Protein AF-A0A959AXE5-F1 (afdb_monomer_lite)

Radius of gyration: 52.42 Å; chains: 1; bounding box: 173×74×118 Å

Secondary structure (DSSP, 8-state):
----PPPPP--------------------PPEEEEEEE-STT----EEEEE-TT--EEEEEEETTEEEEEEE-SSSEEEEEEEEHHHHHHHTTS-S-EEEEEEEEEEE-TT--EEEEEEEEESSSSSS-EEEEEEEEESSTTSS-EEEEEEEEE-TTS-EEEEEEEEEE-TTS-EEEEEEEEE-SSSPEEEEEEEEB-SSSBPPPEEEEEEESS---EEEEEEEE-TTS-EEEEEEE-SSSSSS--EEEEEEBSSSSBPPPEEEEPPPS-TTTT--EEEEEEEEEEGGGEEEEEEEETTS-EEEEE-TTSS-EEEES-TT--S-EEEEEEEE-TT--EEEEEEETTEEEEEEE-TT-SS-EEEEEE--TT-SEE-TT--EEEE-TT-EEEEEEEEESS-TTTS--EEEEEEEE-S----SS-SSS-TTT-SSTT-SSS-HHHHHHHT--TT-TT-----SSSS-SSSSS-SSTTS--SS-SSS-TTT-SSTT-SSS-HHHHHHHT--TT-TT-----SSSS-SS-SS-SSTTS--SS-SSS-TTT-SSTT-SSS-GGG-SSTT-TT----SS-SSS-TTTTSS--TTSSS--SSSSSS-TTT-S-TT-SS---S--S-TT-TT----SS-SSS-TT--

Structure (mmCIF, N/CA/C/O backbone):
data_AF-A0A959AXE5-F1
#
_entry.id   AF-A0A959AXE5-F1
#
loop_
_atom_site.group_PDB
_atom_site.id
_atom_site.type_symbol
_atom_site.label_ato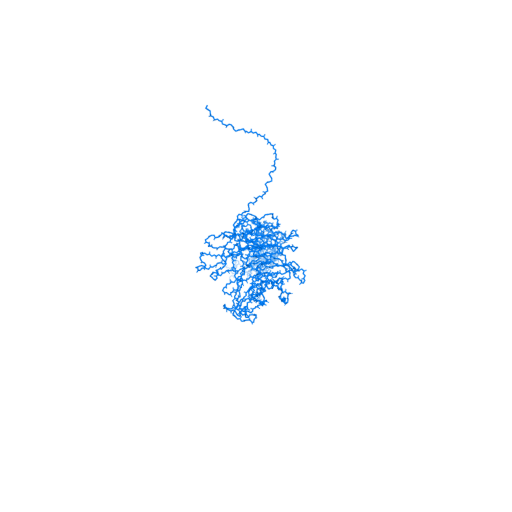m_id
_atom_site.label_alt_id
_atom_site.label_comp_id
_atom_site.label_asym_id
_atom_site.label_entity_id
_atom_site.label_seq_id
_atom_site.pdbx_PDB_ins_code
_atom_site.Cartn_x
_atom_site.Cartn_y
_atom_site.Cartn_z
_atom_site.occupancy
_atom_site.B_iso_or_equiv
_atom_site.auth_seq_id
_atom_site.auth_comp_id
_atom_site.auth_asym_id
_atom_site.auth_atom_id
_atom_site.pdbx_PDB_model_num
ATOM 1 N N . MET A 1 1 ? 62.292 0.789 54.737 1.00 34.53 1 MET A N 1
ATOM 2 C CA . MET A 1 1 ? 61.472 -0.260 54.091 1.00 34.53 1 MET A CA 1
ATOM 3 C C . MET A 1 1 ? 60.055 0.295 54.009 1.00 34.53 1 MET A C 1
ATOM 5 O O . MET A 1 1 ? 59.360 0.277 55.006 1.00 34.53 1 MET A O 1
ATOM 9 N N . ASN A 1 2 ? 59.816 1.222 53.085 1.00 34.12 2 ASN A N 1
ATOM 10 C CA . ASN A 1 2 ? 59.327 1.034 51.709 1.00 34.12 2 ASN A CA 1
ATOM 11 C C . ASN A 1 2 ? 57.828 0.687 51.626 1.00 34.12 2 ASN A C 1
ATOM 13 O O . ASN A 1 2 ? 57.431 -0.433 51.917 1.00 34.12 2 ASN A O 1
ATOM 17 N N . ASN A 1 3 ? 57.100 1.684 51.104 1.00 33.62 3 ASN A N 1
ATOM 18 C CA . ASN A 1 3 ? 55.823 1.671 50.383 1.00 33.62 3 ASN A CA 1
ATOM 19 C C . ASN A 1 3 ? 54.504 1.614 51.173 1.00 33.62 3 ASN A C 1
ATOM 21 O O . ASN A 1 3 ? 53.882 0.568 51.300 1.00 33.62 3 ASN A O 1
ATOM 25 N N . LEU A 1 4 ? 54.000 2.807 51.516 1.00 29.08 4 LEU A N 1
ATOM 26 C CA . LEU A 1 4 ? 52.574 3.147 51.432 1.00 29.08 4 LEU A CA 1
ATOM 27 C C . LEU A 1 4 ? 52.468 4.445 50.611 1.00 29.08 4 LEU A C 1
ATOM 29 O O . LEU A 1 4 ? 52.995 5.473 51.034 1.00 29.08 4 LEU A O 1
ATOM 33 N N . PHE A 1 5 ? 51.842 4.404 49.431 1.00 30.86 5 PHE A N 1
ATOM 34 C CA . PHE A 1 5 ? 51.567 5.602 48.631 1.00 30.86 5 PHE A CA 1
ATOM 35 C C . PHE A 1 5 ? 50.128 6.060 48.879 1.00 30.86 5 PHE A C 1
ATOM 37 O O . PHE A 1 5 ? 49.167 5.345 48.611 1.00 30.86 5 PHE A O 1
ATOM 44 N N . THR A 1 6 ? 50.019 7.263 49.428 1.00 27.78 6 THR A N 1
ATOM 45 C CA . THR A 1 6 ? 48.798 8.032 49.666 1.00 27.78 6 THR A CA 1
ATOM 46 C C . THR A 1 6 ? 48.273 8.615 48.350 1.00 27.78 6 THR A C 1
ATOM 48 O O . THR A 1 6 ? 49.025 9.281 47.641 1.00 27.78 6 THR A O 1
ATOM 51 N N . ILE A 1 7 ? 46.981 8.448 48.054 1.00 27.94 7 ILE A N 1
ATOM 52 C CA . ILE A 1 7 ? 46.269 9.244 47.040 1.00 27.94 7 ILE A CA 1
ATOM 53 C C . ILE A 1 7 ? 45.565 10.393 47.771 1.00 27.94 7 ILE A C 1
ATOM 55 O O . ILE A 1 7 ? 44.812 10.167 48.717 1.00 27.94 7 ILE A O 1
ATOM 59 N N . ARG A 1 8 ? 45.861 11.635 47.370 1.00 29.30 8 ARG A N 1
ATOM 60 C CA . ARG A 1 8 ? 45.244 12.858 47.904 1.00 29.30 8 ARG A CA 1
ATOM 61 C C . ARG A 1 8 ? 44.030 13.255 47.064 1.00 29.30 8 ARG A C 1
ATOM 63 O O . ARG A 1 8 ? 44.140 13.351 45.848 1.00 29.30 8 ARG A O 1
ATOM 70 N N . PHE A 1 9 ? 42.930 13.586 47.737 1.00 28.73 9 PHE A N 1
ATOM 71 C CA . PHE A 1 9 ? 41.855 14.419 47.197 1.00 28.73 9 PHE A CA 1
ATOM 72 C C . PHE A 1 9 ? 42.257 15.900 47.239 1.00 28.73 9 PHE A C 1
ATOM 74 O O . PHE A 1 9 ? 42.869 16.355 48.209 1.00 28.73 9 PHE A O 1
ATOM 81 N N . SER A 1 10 ? 41.849 16.669 46.230 1.00 28.30 10 SER A N 1
ATOM 82 C CA . SER A 1 10 ? 41.661 18.114 46.364 1.00 28.30 10 SER A CA 1
ATOM 83 C C . SER A 1 10 ? 40.479 18.554 45.505 1.00 28.30 10 SER A C 1
ATOM 85 O O . SER A 1 10 ? 40.421 18.267 44.312 1.00 28.30 10 SER A O 1
ATOM 87 N N . SER A 1 11 ? 39.518 19.192 46.164 1.00 31.77 11 SER A N 1
ATOM 88 C CA . SER A 1 11 ? 38.268 19.703 45.618 1.00 31.77 11 SER A CA 1
ATOM 89 C C . SER A 1 11 ? 38.488 21.004 44.848 1.00 31.77 11 SER A C 1
ATOM 91 O O . SER A 1 11 ? 39.139 21.913 45.359 1.00 31.77 11 SER A O 1
ATOM 93 N N . CYS A 1 12 ? 37.847 21.147 43.689 1.00 25.20 12 CYS A N 1
ATOM 94 C CA . CYS A 1 12 ? 37.380 22.447 43.216 1.00 25.20 12 CYS A CA 1
ATOM 95 C C . CYS A 1 12 ? 36.121 22.246 42.363 1.00 25.20 12 CYS A C 1
ATOM 97 O O . CYS A 1 12 ? 36.151 21.576 41.335 1.00 25.20 12 CYS A O 1
ATOM 99 N N . ILE A 1 13 ? 35.009 22.788 42.855 1.00 33.53 13 ILE A N 1
ATOM 100 C CA . ILE A 1 13 ? 33.700 22.841 42.207 1.00 33.53 13 ILE A CA 1
ATOM 101 C C . ILE A 1 13 ? 33.735 23.970 41.172 1.00 33.53 13 ILE A C 1
ATOM 103 O O . ILE A 1 13 ? 33.971 25.115 41.550 1.00 33.53 13 ILE A O 1
ATOM 107 N N . LEU A 1 14 ? 33.430 23.676 39.906 1.00 27.02 14 LEU A N 1
ATOM 108 C CA . LEU A 1 14 ? 32.678 24.602 39.058 1.00 27.02 14 LEU A CA 1
ATOM 109 C C . LEU A 1 14 ? 31.947 23.826 37.957 1.00 27.02 14 LEU A C 1
ATOM 111 O O . LEU A 1 14 ? 32.543 23.045 37.222 1.00 27.02 14 LEU A O 1
ATOM 115 N N . ALA A 1 15 ? 30.634 24.027 37.920 1.00 33.09 15 ALA A N 1
ATOM 116 C CA . ALA A 1 15 ? 29.673 23.365 37.060 1.00 33.09 15 ALA A CA 1
ATOM 117 C C . ALA A 1 15 ? 29.997 23.523 35.566 1.00 33.09 15 ALA A C 1
ATOM 119 O O . ALA A 1 15 ? 30.155 24.637 35.070 1.00 33.09 15 ALA A O 1
ATOM 120 N N . ALA A 1 16 ? 29.993 22.405 34.844 1.00 28.70 16 ALA A N 1
ATOM 121 C CA . ALA A 1 16 ? 29.762 22.376 33.409 1.00 28.70 16 ALA A CA 1
ATOM 122 C C . ALA A 1 16 ? 28.582 21.433 33.166 1.00 28.70 16 ALA A C 1
ATOM 124 O O . ALA A 1 16 ? 28.640 20.249 33.490 1.00 28.70 16 ALA A O 1
ATOM 125 N N . PHE A 1 17 ? 27.496 22.025 32.676 1.00 28.09 17 PHE A N 1
ATOM 126 C CA . PHE A 1 17 ? 26.271 21.383 32.225 1.00 28.09 17 PHE A CA 1
ATOM 127 C C . PHE A 1 17 ? 26.571 20.100 31.435 1.00 28.09 17 PHE A C 1
ATOM 129 O O . PHE A 1 17 ? 27.141 20.165 30.346 1.00 28.09 17 PHE A O 1
ATOM 136 N N . LEU A 1 18 ? 26.149 18.944 31.955 1.00 28.75 18 LEU A N 1
ATOM 137 C CA . LEU A 1 18 ? 25.931 17.776 31.111 1.00 28.75 18 LEU A CA 1
ATOM 138 C C . LEU A 1 18 ? 24.661 18.030 30.296 1.00 28.75 18 LEU A C 1
ATOM 140 O O . LEU A 1 18 ? 23.552 17.798 30.766 1.00 28.75 18 LEU A O 1
ATOM 144 N N . PHE A 1 19 ? 24.832 18.487 29.059 1.00 27.27 19 PHE A N 1
ATOM 145 C CA . PHE A 1 19 ? 23.906 18.115 27.996 1.00 27.27 19 PHE A CA 1
ATOM 146 C C . PHE A 1 19 ? 24.152 16.628 27.708 1.00 27.27 19 PHE A C 1
ATOM 148 O O . PHE A 1 19 ? 25.005 16.276 26.896 1.00 27.27 19 PHE A O 1
ATOM 155 N N . PHE A 1 20 ? 23.433 15.742 28.398 1.00 28.62 20 PHE A N 1
ATOM 156 C CA . PHE A 1 20 ? 23.126 14.440 27.817 1.00 28.62 20 PHE A CA 1
ATOM 157 C C . PHE A 1 20 ? 22.114 14.721 26.703 1.00 28.62 20 PHE A C 1
ATOM 159 O O . PHE A 1 20 ? 20.913 14.794 26.941 1.00 28.62 20 PHE A O 1
ATOM 166 N N . ALA A 1 21 ? 22.609 14.971 25.490 1.00 30.98 21 ALA A N 1
ATOM 167 C CA . ALA A 1 21 ? 21.790 14.750 24.311 1.00 30.98 21 ALA A CA 1
ATOM 168 C C . ALA A 1 21 ? 21.454 13.257 24.315 1.00 30.98 21 ALA A C 1
ATOM 170 O O . ALA A 1 21 ? 22.363 12.423 24.342 1.00 30.98 21 ALA A O 1
ATOM 171 N N . GLY A 1 22 ? 20.162 12.944 24.390 1.00 30.03 22 GLY A N 1
ATOM 172 C CA . GLY A 1 22 ? 19.658 11.584 24.349 1.00 30.03 22 GLY A CA 1
ATOM 173 C C . GLY A 1 22 ? 20.176 10.878 23.105 1.00 30.03 22 GLY A C 1
ATOM 174 O O . GLY A 1 22 ? 19.713 11.125 22.000 1.00 30.03 22 GLY A O 1
ATOM 175 N N . MET A 1 23 ? 21.148 9.991 23.290 1.00 30.56 23 MET A N 1
ATOM 176 C CA . MET A 1 23 ? 21.218 8.797 22.470 1.00 30.56 23 MET A CA 1
ATOM 177 C C . MET A 1 23 ? 20.224 7.833 23.101 1.00 30.56 23 MET A C 1
ATOM 179 O O . MET A 1 23 ? 20.587 7.045 23.974 1.00 30.56 23 MET A O 1
ATOM 183 N N . THR A 1 24 ? 18.959 7.927 22.697 1.00 32.19 24 THR A N 1
ATOM 184 C CA . THR A 1 24 ? 18.129 6.729 22.673 1.00 32.19 24 THR A CA 1
ATOM 185 C C . THR A 1 24 ? 18.875 5.762 21.761 1.00 32.19 24 THR A C 1
ATOM 187 O O . THR A 1 24 ? 19.081 6.015 20.573 1.00 32.19 24 THR A O 1
ATOM 190 N N . ALA A 1 25 ? 19.436 4.706 22.345 1.00 31.20 25 ALA A N 1
ATOM 191 C CA . ALA A 1 25 ? 19.837 3.568 21.547 1.00 31.20 25 ALA A CA 1
ATOM 192 C C . ALA A 1 25 ? 18.551 3.105 20.861 1.00 31.20 25 ALA A C 1
ATOM 194 O O . ALA A 1 25 ? 17.627 2.690 21.555 1.00 31.20 25 ALA A O 1
ATOM 195 N N . LEU A 1 26 ? 18.456 3.259 19.534 1.00 37.81 26 LEU A N 1
ATOM 196 C CA . LEU A 1 26 ? 17.423 2.564 18.779 1.00 37.81 26 LEU A CA 1
ATOM 197 C C . LEU A 1 26 ? 17.494 1.101 19.221 1.00 37.81 26 LEU A C 1
ATOM 199 O O . LEU A 1 26 ? 18.568 0.490 19.132 1.00 37.81 26 LEU A O 1
ATOM 203 N N . ASN A 1 27 ? 16.376 0.578 19.731 1.00 40.50 27 ASN A N 1
ATOM 204 C CA . ASN A 1 27 ? 16.194 -0.855 19.907 1.00 40.50 27 ASN A CA 1
ATOM 205 C C . ASN A 1 27 ? 16.685 -1.548 18.633 1.00 40.50 27 ASN A C 1
ATOM 207 O O . ASN A 1 27 ? 16.551 -1.008 17.531 1.00 40.50 27 ASN A O 1
ATOM 211 N N . ALA A 1 28 ? 17.355 -2.690 18.785 1.00 42.19 28 ALA A N 1
ATOM 212 C CA . ALA A 1 28 ? 17.885 -3.427 17.650 1.00 42.19 28 ALA A CA 1
ATOM 213 C C . ALA A 1 28 ? 16.726 -3.746 16.697 1.00 42.19 28 ALA A C 1
ATOM 215 O O . ALA A 1 28 ? 15.957 -4.657 16.971 1.00 42.19 28 ALA A O 1
ATOM 216 N N . GLN A 1 29 ? 16.594 -2.971 15.616 1.00 62.38 29 GLN A N 1
ATOM 217 C CA . GLN A 1 29 ? 15.494 -3.108 14.668 1.00 62.38 29 GLN A CA 1
ATOM 218 C C . GLN A 1 29 ? 15.499 -4.535 14.121 1.00 62.38 29 GLN A C 1
ATOM 220 O O . GLN A 1 29 ? 16.459 -4.974 13.473 1.00 62.38 29 GLN A O 1
ATOM 225 N N . THR A 1 30 ? 14.456 -5.284 14.458 1.00 65.88 30 THR A N 1
ATOM 226 C CA . THR A 1 30 ? 14.263 -6.668 14.052 1.00 65.88 30 THR A CA 1
ATOM 227 C C . THR A 1 30 ? 13.697 -6.675 12.638 1.00 65.88 30 THR A C 1
ATOM 229 O O . THR A 1 30 ? 12.619 -6.166 12.358 1.00 65.88 30 THR A O 1
ATOM 232 N N . PHE A 1 31 ? 14.461 -7.241 11.705 1.00 82.69 31 PHE A N 1
ATOM 233 C CA . PHE A 1 31 ? 14.018 -7.420 10.326 1.00 82.69 31 PHE A CA 1
ATOM 234 C C . PHE A 1 31 ? 13.573 -8.860 10.095 1.00 82.69 31 PHE A C 1
ATOM 236 O O . PHE A 1 31 ? 14.367 -9.800 10.227 1.00 82.69 31 PHE A O 1
ATOM 243 N N . THR A 1 32 ? 12.330 -9.030 9.656 1.00 87.88 32 THR A N 1
ATOM 244 C CA . THR A 1 32 ? 11.824 -10.306 9.153 1.00 87.88 32 THR A CA 1
ATOM 245 C C . THR A 1 32 ? 12.321 -10.501 7.727 1.00 87.88 32 THR A C 1
ATOM 247 O O . THR A 1 32 ? 12.168 -9.640 6.859 1.00 87.88 32 THR A O 1
ATOM 250 N N . ASN A 1 33 ? 12.927 -11.655 7.461 1.00 89.06 33 ASN A N 1
ATOM 251 C CA . ASN A 1 33 ? 13.425 -12.020 6.140 1.00 89.06 33 ASN A CA 1
ATOM 252 C C . ASN A 1 33 ? 12.835 -13.357 5.691 1.00 89.06 33 ASN A C 1
ATOM 254 O O . ASN A 1 33 ? 12.605 -14.262 6.491 1.00 89.06 33 ASN A O 1
ATOM 258 N N . GLY A 1 34 ? 12.602 -13.487 4.389 1.00 89.88 34 GLY A N 1
ATOM 259 C CA . GLY A 1 34 ? 11.948 -14.663 3.831 1.00 89.88 34 GLY A CA 1
ATOM 260 C C . GLY A 1 34 ? 12.223 -14.850 2.347 1.00 89.88 34 GLY A C 1
ATOM 261 O O . GLY A 1 34 ? 12.901 -14.050 1.696 1.00 89.88 34 GLY A O 1
ATOM 262 N N . LYS A 1 35 ? 11.717 -15.959 1.807 1.00 91.19 35 LYS A N 1
ATOM 263 C CA . LYS A 1 35 ? 11.771 -16.262 0.374 1.00 91.19 35 LYS A CA 1
ATOM 264 C C . LYS A 1 35 ? 10.425 -15.920 -0.254 1.00 91.19 35 LYS A C 1
ATOM 266 O O . LYS A 1 35 ? 9.403 -16.378 0.241 1.00 91.19 35 LYS A O 1
ATOM 271 N N . VAL A 1 36 ? 10.449 -15.162 -1.347 1.00 92.19 36 VAL A N 1
ATOM 272 C CA . VAL A 1 36 ? 9.271 -14.923 -2.190 1.00 92.19 36 VAL A CA 1
ATOM 273 C C . VAL A 1 36 ? 9.109 -16.102 -3.141 1.00 92.19 36 VAL A C 1
ATOM 275 O O . VAL A 1 36 ? 8.094 -16.789 -3.125 1.00 92.19 36 VAL A O 1
ATOM 278 N N . GLU A 1 37 ? 10.141 -16.379 -3.944 1.00 90.06 37 GLU A N 1
ATOM 279 C CA . GLU A 1 37 ? 10.105 -17.445 -4.943 1.00 90.06 37 GLU A CA 1
ATOM 280 C C . GLU A 1 37 ? 11.518 -17.876 -5.381 1.00 90.06 37 GLU A C 1
ATOM 282 O O . GLU A 1 37 ? 12.474 -17.108 -5.285 1.00 90.06 37 GLU A O 1
ATOM 287 N N . ASP A 1 38 ? 11.676 -19.108 -5.872 1.00 87.50 38 ASP A N 1
ATOM 288 C CA . ASP A 1 38 ? 12.890 -19.528 -6.592 1.00 87.50 38 ASP A CA 1
ATOM 289 C C . ASP A 1 38 ? 12.839 -19.047 -8.056 1.00 87.50 38 ASP A C 1
ATOM 291 O O . ASP A 1 38 ? 11.774 -19.091 -8.681 1.00 87.50 38 ASP A O 1
ATOM 295 N N . SER A 1 39 ? 13.976 -18.620 -8.607 1.00 79.31 39 SER A N 1
ATOM 296 C CA . SER A 1 39 ? 14.127 -18.223 -10.011 1.00 79.31 39 SER A CA 1
ATOM 297 C C . SER A 1 39 ? 14.397 -19.422 -10.929 1.00 79.31 39 SER A C 1
ATOM 299 O O . SER A 1 39 ? 14.559 -20.562 -10.482 1.00 79.31 39 SER A O 1
ATOM 301 N N . ASP A 1 40 ? 14.497 -19.160 -12.232 1.00 75.62 40 ASP A N 1
ATOM 302 C CA . ASP A 1 40 ? 14.769 -20.181 -13.244 1.00 75.62 40 ASP A CA 1
ATOM 303 C C . ASP A 1 40 ? 16.275 -20.418 -13.401 1.00 75.62 40 ASP A C 1
ATOM 305 O O . ASP A 1 40 ? 16.929 -20.005 -14.362 1.00 75.62 40 ASP A O 1
ATOM 309 N N . GLY A 1 41 ? 16.857 -21.072 -12.397 1.00 80.94 41 GLY A N 1
ATOM 310 C CA . GLY A 1 41 ? 18.280 -21.402 -12.377 1.00 80.94 41 GLY A CA 1
ATOM 311 C C . GLY A 1 41 ? 19.155 -20.192 -12.050 1.00 80.94 41 GLY A C 1
ATOM 312 O O . GLY A 1 41 ? 19.053 -19.615 -10.972 1.00 80.94 41 GLY A O 1
ATOM 313 N N . CYS A 1 42 ? 20.072 -19.827 -12.948 1.00 78.00 42 CYS A N 1
ATOM 314 C CA . CYS A 1 42 ? 21.035 -18.743 -12.712 1.00 78.00 42 CYS A CA 1
ATOM 315 C C . CYS A 1 42 ? 20.523 -17.349 -13.114 1.00 78.00 42 CYS A C 1
ATOM 317 O O . CYS A 1 42 ? 21.267 -16.380 -12.931 1.00 78.00 42 CYS A O 1
ATOM 319 N N . ASN A 1 43 ? 19.302 -17.240 -13.650 1.00 75.00 43 ASN A N 1
ATOM 320 C CA . ASN A 1 43 ? 18.730 -15.969 -14.094 1.00 75.00 43 ASN A CA 1
ATOM 321 C C . ASN A 1 43 ? 18.502 -15.021 -12.912 1.00 75.00 43 ASN A C 1
ATOM 323 O O . ASN A 1 43 ? 18.138 -15.452 -11.810 1.00 75.00 43 ASN A O 1
ATOM 327 N N . TRP A 1 44 ? 18.760 -13.735 -13.144 1.00 72.06 44 TRP A N 1
ATOM 328 C CA . TRP A 1 44 ? 18.591 -12.689 -12.142 1.00 72.06 44 TRP A CA 1
ATOM 329 C C . TRP A 1 44 ? 17.101 -12.391 -11.975 1.00 72.06 44 TRP A C 1
ATOM 331 O O . TRP A 1 44 ? 16.450 -12.065 -12.961 1.00 72.06 44 TRP A O 1
ATOM 341 N N . PRO A 1 45 ? 16.542 -12.500 -10.758 1.00 69.38 45 PRO A N 1
ATOM 342 C CA . PRO A 1 45 ? 15.149 -12.159 -10.528 1.00 69.38 45 PRO A CA 1
ATOM 343 C C . PRO A 1 45 ? 15.032 -10.638 -10.409 1.00 69.38 45 PRO A C 1
ATOM 345 O O . PRO A 1 45 ? 14.939 -10.110 -9.297 1.00 69.38 45 PRO A O 1
ATOM 348 N N . TRP A 1 46 ? 15.108 -9.920 -11.532 1.00 79.00 46 TRP A N 1
ATOM 349 C CA . TRP A 1 46 ? 14.787 -8.496 -11.515 1.00 79.00 46 TRP A CA 1
ATOM 350 C C . TRP A 1 46 ? 13.353 -8.321 -11.038 1.00 79.00 46 TRP A C 1
ATOM 352 O O . TRP A 1 46 ? 12.454 -9.118 -11.322 1.00 79.00 46 TRP A O 1
ATOM 362 N N . ASN A 1 47 ? 13.191 -7.298 -10.221 1.00 88.62 47 ASN A N 1
ATOM 363 C CA . ASN A 1 47 ? 12.009 -7.101 -9.430 1.00 88.62 47 ASN A CA 1
ATOM 364 C C . ASN A 1 47 ? 11.848 -5.620 -9.128 1.00 88.62 47 ASN A C 1
ATOM 366 O O . ASN A 1 47 ? 12.808 -4.844 -9.161 1.00 88.62 47 ASN A O 1
ATOM 370 N N . VAL A 1 48 ? 10.621 -5.271 -8.790 1.00 92.81 48 VAL A N 1
ATOM 371 C CA . VAL A 1 48 ? 10.258 -3.945 -8.330 1.00 92.81 48 VAL A CA 1
ATOM 372 C C . VAL A 1 48 ? 9.232 -4.061 -7.211 1.00 92.81 48 VAL A C 1
ATOM 374 O O . VAL A 1 48 ? 8.359 -4.930 -7.234 1.00 92.81 48 VAL A O 1
ATOM 377 N N . LEU A 1 49 ? 9.376 -3.197 -6.217 1.00 94.94 49 LEU A N 1
ATOM 378 C CA . LEU A 1 49 ? 8.440 -2.919 -5.147 1.00 94.94 49 LEU A CA 1
ATOM 379 C C . LEU A 1 49 ? 7.817 -1.549 -5.399 1.00 94.94 49 LEU A C 1
ATOM 381 O O . LEU A 1 49 ? 8.512 -0.608 -5.778 1.00 94.94 49 LEU A O 1
ATOM 385 N N . ALA A 1 50 ? 6.525 -1.438 -5.131 1.00 95.06 50 ALA A N 1
ATOM 386 C CA . ALA A 1 50 ? 5.839 -0.160 -4.996 1.00 95.06 50 ALA A CA 1
ATOM 387 C C . ALA A 1 50 ? 4.814 -0.272 -3.867 1.00 95.06 50 ALA A C 1
ATOM 389 O O . ALA A 1 50 ? 4.388 -1.376 -3.522 1.00 95.06 50 ALA A O 1
ATOM 390 N N . TYR A 1 51 ? 4.410 0.861 -3.308 1.00 95.38 51 TYR A N 1
ATOM 391 C CA . TYR A 1 51 ? 3.318 0.928 -2.347 1.00 95.38 51 TYR A CA 1
ATOM 392 C C . TYR A 1 51 ? 2.303 1.983 -2.779 1.00 95.38 51 TYR A C 1
ATOM 394 O O . TYR A 1 51 ? 2.624 2.860 -3.585 1.00 95.38 51 TYR A O 1
ATOM 402 N N . ASN A 1 52 ? 1.065 1.844 -2.315 1.00 93.94 52 ASN A N 1
ATOM 403 C CA . ASN A 1 52 ? -0.004 2.797 -2.603 1.00 93.94 52 ASN A CA 1
ATOM 404 C C . ASN A 1 52 ? -0.241 3.758 -1.430 1.00 93.94 52 ASN A C 1
ATOM 406 O O . ASN A 1 52 ? 0.392 3.646 -0.385 1.00 93.94 52 ASN A O 1
ATOM 410 N N . SER A 1 53 ? -1.190 4.683 -1.584 1.00 90.62 53 SER A N 1
ATOM 411 C CA . SER A 1 53 ? -1.537 5.663 -0.543 1.00 90.62 53 SER A CA 1
ATOM 412 C C . SER A 1 53 ? -2.063 5.045 0.757 1.00 90.62 53 SER A C 1
ATOM 414 O O . SER A 1 53 ? -2.108 5.727 1.771 1.00 90.62 53 SER A O 1
ATOM 416 N N . ASN A 1 54 ? -2.465 3.772 0.729 1.00 90.31 54 ASN A N 1
ATOM 417 C CA . ASN A 1 54 ? -2.917 3.020 1.897 1.00 90.31 54 ASN A CA 1
ATOM 418 C C . ASN A 1 54 ? -1.769 2.222 2.545 1.00 90.31 54 ASN A C 1
ATOM 420 O O . ASN A 1 54 ? -2.025 1.321 3.335 1.00 90.31 54 ASN A O 1
ATOM 424 N N . ASN A 1 55 ? -0.510 2.489 2.172 1.00 90.69 55 ASN A N 1
ATOM 425 C CA . ASN A 1 55 ? 0.678 1.739 2.597 1.00 90.69 55 ASN A CA 1
ATOM 426 C C . ASN A 1 55 ? 0.655 0.243 2.229 1.00 90.69 55 ASN A C 1
ATOM 428 O O . ASN A 1 55 ? 1.454 -0.547 2.737 1.00 90.69 55 ASN A O 1
ATOM 432 N N . GLU A 1 56 ? -0.209 -0.170 1.298 1.00 94.00 56 GLU A N 1
ATOM 433 C CA . GLU A 1 56 ? -0.235 -1.543 0.809 1.00 94.00 56 GLU A CA 1
ATOM 434 C C . GLU A 1 56 ? 0.929 -1.769 -0.152 1.00 94.00 56 GLU A C 1
ATOM 436 O O . GLU A 1 56 ? 1.119 -1.025 -1.116 1.00 94.00 56 GLU A O 1
ATOM 441 N N . ILE A 1 57 ? 1.698 -2.829 0.092 1.00 95.75 57 ILE A N 1
ATOM 442 C CA . ILE A 1 57 ? 2.944 -3.096 -0.624 1.00 95.75 57 ILE A CA 1
ATOM 443 C C . ILE A 1 57 ? 2.730 -4.156 -1.701 1.00 95.75 57 ILE A C 1
ATOM 445 O O . ILE A 1 57 ? 2.198 -5.240 -1.443 1.00 95.75 57 ILE A O 1
ATOM 449 N N . PHE A 1 58 ? 3.229 -3.874 -2.900 1.00 96.88 58 PHE A N 1
ATOM 450 C CA . PHE A 1 58 ? 3.170 -4.749 -4.060 1.00 96.88 58 PHE A CA 1
ATOM 451 C C . PHE A 1 58 ? 4.569 -5.052 -4.583 1.00 96.88 58 PHE A C 1
ATOM 453 O O . PHE A 1 58 ? 5.454 -4.200 -4.582 1.00 96.88 58 PHE A O 1
ATOM 460 N N . GLY A 1 59 ? 4.745 -6.272 -5.080 1.00 95.50 59 GLY A N 1
ATOM 461 C CA . GLY A 1 59 ? 5.944 -6.723 -5.770 1.00 95.50 59 GLY A CA 1
ATOM 462 C C . GLY A 1 59 ? 5.613 -7.191 -7.181 1.00 95.50 59 GLY A C 1
ATOM 463 O O . GLY A 1 59 ? 4.607 -7.871 -7.393 1.00 95.50 59 GLY A O 1
ATOM 464 N N . PHE A 1 60 ? 6.472 -6.870 -8.140 1.00 95.25 60 PHE A N 1
ATOM 465 C CA . PHE A 1 60 ? 6.344 -7.307 -9.526 1.00 95.25 60 PHE A CA 1
ATOM 466 C C . PHE A 1 60 ? 7.675 -7.845 -10.047 1.00 95.25 60 PHE A C 1
ATOM 468 O O . PHE A 1 60 ? 8.729 -7.259 -9.800 1.00 95.25 60 PHE A O 1
ATOM 475 N N . TYR A 1 61 ? 7.636 -8.996 -10.714 1.00 92.75 61 TYR A N 1
ATOM 476 C CA . TYR A 1 61 ? 8.827 -9.687 -11.211 1.00 92.75 61 TYR A CA 1
ATOM 477 C C . TYR A 1 61 ? 8.480 -10.668 -12.339 1.00 92.75 61 TYR A C 1
ATOM 479 O O . TYR A 1 61 ? 7.317 -11.015 -12.560 1.00 92.75 61 TYR A O 1
ATOM 487 N N . GLU A 1 62 ? 9.506 -11.123 -13.054 1.00 90.56 62 GLU A N 1
ATOM 488 C CA . GLU A 1 62 ? 9.406 -12.123 -14.119 1.00 90.56 62 GLU A CA 1
ATOM 489 C C . GLU A 1 62 ? 9.863 -13.504 -13.626 1.00 90.56 62 GLU A C 1
ATOM 491 O O . GLU A 1 62 ? 10.812 -13.626 -12.848 1.00 90.56 62 GLU A O 1
ATOM 496 N N . LYS A 1 63 ? 9.160 -14.549 -14.071 1.00 88.31 63 LYS A N 1
ATOM 497 C CA . LYS A 1 63 ? 9.577 -15.946 -13.949 1.00 88.31 63 LYS A CA 1
ATOM 498 C C . LYS A 1 63 ? 8.948 -16.796 -15.053 1.00 88.31 63 LYS A C 1
ATOM 500 O O . LYS A 1 63 ? 7.736 -16.764 -15.253 1.00 88.31 63 LYS A O 1
ATOM 505 N N . ASN A 1 64 ? 9.730 -17.650 -15.702 1.00 85.88 64 ASN A N 1
ATOM 506 C CA . ASN A 1 64 ? 9.321 -18.599 -16.741 1.00 85.88 64 ASN A CA 1
ATOM 507 C C . ASN A 1 64 ? 8.479 -17.949 -17.846 1.00 85.88 64 ASN A C 1
ATOM 509 O O . ASN A 1 64 ? 7.408 -18.440 -18.212 1.00 85.88 64 ASN A O 1
ATOM 513 N N . SER A 1 65 ? 8.946 -16.819 -18.370 1.00 86.56 65 SER A N 1
ATOM 514 C CA . SER A 1 65 ? 8.240 -15.995 -19.357 1.00 86.56 65 SER A CA 1
ATOM 515 C C . SER A 1 65 ? 6.862 -15.495 -18.901 1.00 86.56 65 SER A C 1
ATOM 517 O O . SER A 1 65 ? 5.987 -15.200 -19.728 1.00 86.56 65 SER A O 1
ATOM 519 N N . THR A 1 66 ? 6.672 -15.394 -17.585 1.00 90.75 66 THR A N 1
ATOM 520 C CA . THR A 1 66 ? 5.443 -14.945 -16.929 1.00 90.75 66 THR A CA 1
ATOM 521 C C . THR A 1 66 ? 5.758 -13.800 -15.980 1.00 90.75 66 THR A C 1
ATOM 523 O O . THR A 1 66 ? 6.584 -13.926 -15.081 1.00 90.75 66 THR A O 1
ATOM 526 N N . TYR A 1 67 ? 5.062 -12.687 -16.159 1.00 94.44 67 TYR A N 1
ATOM 527 C CA . TYR A 1 67 ? 5.089 -11.568 -15.233 1.00 94.44 67 TYR A CA 1
ATOM 528 C C . TYR A 1 67 ? 4.106 -11.823 -14.100 1.00 94.44 67 TYR A C 1
ATOM 530 O O . TYR A 1 67 ? 2.954 -12.191 -14.349 1.00 94.44 67 TYR A O 1
ATOM 538 N N . LYS A 1 68 ? 4.554 -11.646 -12.860 1.00 94.88 68 LYS A N 1
ATOM 539 C CA . LYS A 1 68 ? 3.793 -11.965 -11.651 1.00 94.88 68 LYS A CA 1
ATOM 540 C C . LYS A 1 68 ? 3.682 -10.733 -10.768 1.00 94.88 68 LYS A C 1
ATOM 542 O O . LYS A 1 68 ? 4.670 -10.044 -10.537 1.00 94.88 68 LYS A O 1
ATOM 547 N N . LEU A 1 69 ? 2.480 -10.506 -10.252 1.00 97.00 69 LEU A N 1
ATOM 548 C CA . LEU A 1 69 ? 2.180 -9.496 -9.248 1.00 97.00 69 LEU A CA 1
ATOM 549 C C . LEU A 1 69 ? 1.858 -10.187 -7.919 1.00 97.00 69 LEU A C 1
ATOM 551 O O . LEU A 1 69 ? 1.051 -11.125 -7.865 1.00 97.00 69 LEU A O 1
ATOM 555 N N . VAL A 1 70 ? 2.472 -9.703 -6.847 1.00 96.19 70 VAL A N 1
ATOM 556 C CA . VAL A 1 70 ? 2.249 -10.148 -5.470 1.00 96.19 70 VAL A CA 1
ATOM 557 C C . VAL A 1 70 ? 1.953 -8.953 -4.566 1.00 96.19 70 VAL A C 1
ATOM 559 O O . VAL A 1 70 ? 2.401 -7.845 -4.846 1.00 96.19 70 VAL A O 1
ATOM 562 N N . LYS A 1 71 ? 1.212 -9.179 -3.483 1.00 95.94 71 LYS A N 1
ATOM 563 C CA . LYS A 1 71 ? 0.893 -8.190 -2.447 1.00 95.94 71 LYS A CA 1
ATOM 564 C C . LYS A 1 71 ? 1.350 -8.711 -1.091 1.00 95.94 71 LYS A C 1
ATOM 566 O O . LYS A 1 71 ? 1.201 -9.902 -0.812 1.00 95.94 71 LYS A O 1
ATOM 571 N N . TRP A 1 72 ? 1.913 -7.836 -0.272 1.00 94.81 72 TRP A N 1
ATOM 572 C CA . TRP A 1 72 ? 2.292 -8.146 1.101 1.00 94.81 72 TRP A CA 1
ATOM 573 C C . TRP A 1 72 ? 1.052 -8.261 1.996 1.00 94.81 72 TRP A C 1
ATOM 575 O O . TRP A 1 72 ? 0.155 -7.427 1.915 1.00 94.81 72 TRP A O 1
ATOM 585 N N . THR A 1 73 ? 1.003 -9.281 2.851 1.00 89.88 73 THR A N 1
ATOM 586 C CA . THR A 1 73 ? -0.122 -9.552 3.767 1.00 89.88 73 THR A CA 1
ATOM 587 C C . THR A 1 73 ? 0.160 -9.135 5.210 1.00 89.88 73 THR A C 1
ATOM 589 O O . THR A 1 73 ? -0.542 -9.578 6.107 1.00 89.88 73 THR A O 1
ATOM 592 N N . GLY A 1 74 ? 1.250 -8.410 5.467 1.00 85.69 74 GLY A N 1
ATOM 593 C CA . GLY A 1 74 ? 1.757 -8.156 6.822 1.00 85.69 74 GLY A CA 1
ATOM 594 C C . GLY A 1 74 ? 2.841 -9.148 7.255 1.00 85.69 74 GLY A C 1
ATOM 595 O O . GLY A 1 74 ? 3.817 -8.742 7.878 1.00 85.69 74 GLY A O 1
ATOM 596 N N . SER A 1 75 ? 2.741 -10.409 6.822 1.00 85.06 75 SER A N 1
ATOM 597 C CA . SER A 1 75 ? 3.675 -11.490 7.185 1.00 85.06 75 SER A CA 1
ATOM 598 C C . SER A 1 75 ? 4.178 -12.332 6.002 1.00 85.06 75 SER A C 1
ATOM 600 O O . SER A 1 75 ? 5.208 -13.004 6.108 1.00 85.06 75 SER A O 1
ATOM 602 N N . SER A 1 76 ? 3.485 -12.299 4.857 1.00 88.94 76 SER A N 1
ATOM 603 C CA . SER A 1 76 ? 3.788 -13.127 3.684 1.00 88.94 76 SER A CA 1
ATOM 604 C C . SER A 1 76 ? 3.410 -12.446 2.358 1.00 88.94 76 SER A C 1
ATOM 606 O O . SER A 1 76 ? 2.876 -11.340 2.343 1.00 88.94 76 SER A O 1
ATOM 608 N N . TRP A 1 77 ? 3.690 -13.100 1.225 1.00 93.56 77 TRP A N 1
ATOM 609 C CA . TRP A 1 77 ? 3.353 -12.603 -0.114 1.00 93.56 77 TRP A CA 1
ATOM 610 C C . TRP A 1 77 ? 2.193 -13.389 -0.731 1.00 93.56 77 TRP A C 1
ATOM 612 O O . TRP A 1 77 ? 2.329 -14.579 -1.019 1.00 93.56 77 TRP A O 1
ATOM 622 N N . ALA A 1 78 ? 1.081 -12.710 -1.011 1.00 94.69 78 ALA A N 1
ATOM 623 C CA . ALA A 1 78 ? -0.075 -13.266 -1.708 1.00 94.69 78 ALA A CA 1
ATOM 624 C C . ALA A 1 78 ? -0.021 -12.957 -3.211 1.00 94.69 78 ALA A C 1
ATOM 626 O O . ALA A 1 78 ? 0.220 -11.819 -3.615 1.00 94.69 78 ALA A O 1
ATOM 627 N N . SER A 1 79 ? -0.290 -13.950 -4.062 1.00 95.06 79 SER A N 1
ATOM 628 C CA . SER A 1 79 ? -0.401 -13.723 -5.508 1.00 95.06 79 SER A CA 1
ATOM 629 C C . SER A 1 79 ? -1.652 -12.908 -5.831 1.00 95.06 79 SER A C 1
ATOM 631 O O . SER A 1 79 ? -2.738 -13.235 -5.368 1.00 95.06 79 SER A O 1
ATOM 633 N N . GLN A 1 80 ? -1.484 -11.857 -6.631 1.00 95.50 80 GLN A N 1
ATOM 634 C CA . GLN A 1 80 ? -2.569 -10.971 -7.061 1.00 95.50 80 GLN A CA 1
ATOM 635 C C . GLN A 1 80 ? -2.979 -11.227 -8.514 1.00 95.50 80 GLN A C 1
ATOM 637 O O . GLN A 1 80 ? -4.147 -11.154 -8.878 1.00 95.50 80 GLN A O 1
ATOM 642 N N . GLY A 1 81 ? -2.009 -11.566 -9.361 1.00 94.25 81 GLY A N 1
ATOM 643 C CA . GLY A 1 81 ? -2.266 -11.873 -10.758 1.00 94.25 81 GLY A CA 1
ATOM 644 C C . GLY A 1 81 ? -0.990 -12.143 -11.534 1.00 94.25 81 GLY A C 1
ATOM 645 O O . GLY A 1 81 ? 0.123 -11.993 -11.025 1.00 94.25 81 GLY A O 1
ATOM 646 N N . SER A 1 82 ? -1.149 -12.570 -12.782 1.00 95.38 82 SER A N 1
ATOM 647 C CA . SER A 1 82 ? -0.025 -12.794 -13.689 1.00 95.38 82 SER A CA 1
ATOM 648 C C . SER A 1 82 ? -0.453 -12.716 -15.150 1.00 95.38 82 SER A C 1
ATOM 650 O O . SER A 1 82 ? -1.633 -12.866 -15.474 1.00 95.38 82 SER A O 1
ATOM 652 N N . PHE A 1 83 ? 0.511 -12.495 -16.038 1.00 95.56 83 PHE A N 1
ATOM 653 C CA . PHE A 1 83 ? 0.310 -12.579 -17.482 1.00 95.56 83 PHE A CA 1
ATOM 654 C C . PHE A 1 83 ? 1.586 -13.049 -18.185 1.00 95.56 83 PHE A C 1
ATOM 656 O O . PHE A 1 83 ? 2.700 -12.800 -17.731 1.00 95.56 83 PHE A O 1
ATOM 663 N N . THR A 1 84 ? 1.435 -13.737 -19.316 1.00 93.38 84 THR A N 1
ATOM 664 C CA . THR A 1 84 ? 2.572 -14.253 -20.093 1.00 93.38 84 THR A CA 1
ATOM 665 C C . THR A 1 84 ? 2.968 -13.287 -21.203 1.00 93.38 84 THR A C 1
ATOM 667 O O . THR A 1 84 ? 2.118 -12.588 -21.761 1.00 93.38 84 THR A O 1
ATOM 670 N N . ALA A 1 85 ? 4.239 -13.300 -21.610 1.00 89.62 85 ALA A N 1
ATOM 671 C CA . ALA A 1 85 ? 4.696 -12.536 -22.776 1.00 89.62 85 ALA A CA 1
ATOM 672 C C . ALA A 1 85 ? 3.907 -12.889 -24.058 1.00 89.62 85 ALA A C 1
ATOM 674 O O . ALA A 1 85 ? 3.594 -12.021 -24.875 1.00 89.62 85 ALA A O 1
ATOM 675 N N . ALA A 1 86 ? 3.501 -14.153 -24.208 1.00 88.38 86 ALA A N 1
ATOM 676 C CA . ALA A 1 86 ? 2.645 -14.600 -25.305 1.00 88.38 86 ALA A CA 1
ATOM 677 C C . ALA A 1 86 ? 1.239 -13.964 -25.277 1.00 88.38 86 ALA A C 1
ATOM 679 O O . ALA A 1 86 ? 0.691 -13.645 -26.339 1.00 88.38 86 ALA A O 1
ATOM 680 N N . ALA A 1 87 ? 0.658 -13.759 -24.088 1.00 91.88 87 ALA A N 1
ATOM 681 C CA . ALA A 1 87 ? -0.630 -13.085 -23.929 1.00 91.88 87 ALA A CA 1
ATOM 682 C C . ALA A 1 87 ? -0.535 -11.605 -24.321 1.00 91.88 87 ALA A C 1
ATOM 684 O O . ALA A 1 87 ? -1.382 -11.123 -25.073 1.00 91.88 87 ALA A O 1
ATOM 685 N N . VAL A 1 88 ? 0.539 -10.920 -23.909 1.00 93.25 88 VAL A N 1
ATOM 686 C CA . VAL A 1 88 ? 0.807 -9.529 -24.313 1.00 93.25 88 VAL A CA 1
ATOM 687 C C . VAL A 1 88 ? 0.933 -9.430 -25.832 1.00 93.25 88 VAL A C 1
ATOM 689 O O . VAL A 1 88 ? 0.229 -8.644 -26.464 1.00 93.25 88 VAL A O 1
ATOM 692 N N . GLY A 1 89 ? 1.774 -10.277 -26.436 1.00 88.69 89 GLY A N 1
ATOM 693 C CA . GLY A 1 89 ? 1.974 -10.307 -27.884 1.00 88.69 89 GLY A CA 1
ATOM 694 C C . GLY A 1 89 ? 0.678 -10.567 -28.653 1.00 88.69 89 GLY A C 1
ATOM 695 O O . GLY A 1 89 ? 0.426 -9.930 -29.673 1.00 88.69 89 GLY A O 1
ATOM 696 N N . SER A 1 90 ? -0.190 -11.440 -28.145 1.00 89.38 90 SER A N 1
ATOM 697 C CA . SER A 1 90 ? -1.504 -11.693 -28.745 1.00 89.38 90 SER A CA 1
ATOM 698 C C . SER A 1 90 ? -2.427 -10.475 -28.632 1.00 89.38 90 SER A C 1
ATOM 700 O O . SER A 1 90 ? -3.033 -10.084 -29.629 1.00 89.38 90 SER A O 1
ATOM 702 N N . ALA A 1 91 ? -2.478 -9.832 -27.461 1.00 91.38 91 ALA A N 1
ATOM 703 C CA . ALA A 1 91 ? -3.316 -8.661 -27.205 1.00 91.38 91 ALA A CA 1
ATOM 704 C C . ALA A 1 91 ? -2.935 -7.445 -28.066 1.00 91.38 91 ALA A C 1
ATOM 706 O O . ALA A 1 91 ? -3.812 -6.708 -28.508 1.00 91.38 91 ALA A O 1
ATOM 707 N N . VAL A 1 92 ? -1.644 -7.265 -28.367 1.00 89.81 92 VAL A N 1
ATOM 708 C CA . VAL A 1 92 ? -1.160 -6.177 -29.239 1.00 89.81 92 VAL A CA 1
ATOM 709 C C . VAL A 1 92 ? -1.076 -6.565 -30.727 1.00 89.81 92 VAL A C 1
ATOM 711 O O . VAL A 1 92 ? -0.472 -5.852 -31.527 1.00 89.81 92 VAL A O 1
ATOM 714 N N . GLY A 1 93 ? -1.649 -7.707 -31.128 1.00 85.56 93 GLY A N 1
ATOM 715 C CA . GLY A 1 93 ? -1.709 -8.131 -32.535 1.00 85.56 93 GLY A CA 1
ATOM 716 C C . GLY A 1 93 ? -0.378 -8.625 -33.121 1.00 85.56 93 GLY A C 1
ATOM 717 O O . GLY A 1 93 ? -0.154 -8.540 -34.329 1.00 85.56 93 GLY A O 1
ATOM 718 N N . ARG A 1 94 ? 0.528 -9.133 -32.278 1.00 81.56 94 ARG A N 1
ATOM 719 C CA . ARG A 1 94 ? 1.874 -9.628 -32.632 1.00 81.56 94 ARG A CA 1
ATOM 720 C C . ARG A 1 94 ? 2.064 -11.140 -32.463 1.00 81.56 94 ARG A C 1
ATOM 722 O O . ARG A 1 94 ? 3.159 -11.633 -32.728 1.00 81.56 94 ARG A O 1
ATOM 729 N N . GLY A 1 95 ? 1.029 -11.873 -32.052 1.00 79.69 95 GLY A N 1
ATOM 730 C CA . GLY A 1 95 ? 1.066 -13.330 -31.870 1.00 79.69 95 GLY A CA 1
ATOM 731 C C . GLY A 1 95 ? 1.843 -13.786 -30.627 1.00 79.69 95 GLY A C 1
ATOM 732 O O . GLY A 1 95 ? 2.218 -12.979 -29.784 1.00 79.69 95 GLY A O 1
ATOM 733 N N . SER A 1 96 ? 2.086 -15.095 -30.504 1.00 73.00 96 SER A N 1
ATOM 734 C CA . SER A 1 96 ? 2.538 -15.742 -29.259 1.00 73.00 96 SER A CA 1
ATOM 735 C C . SER A 1 96 ? 4.054 -15.956 -29.119 1.00 73.00 96 SER A C 1
ATOM 737 O O . SER A 1 96 ? 4.500 -16.458 -28.094 1.00 73.00 96 SER A O 1
ATOM 739 N N . GLY A 1 97 ? 4.866 -15.584 -30.113 1.00 76.62 97 GLY A N 1
ATOM 740 C CA . GLY A 1 97 ? 6.300 -15.908 -30.171 1.00 76.62 97 GLY A CA 1
ATOM 741 C C . GLY A 1 97 ? 7.228 -15.060 -29.291 1.00 76.62 97 GLY A C 1
ATOM 742 O O . GLY A 1 97 ? 8.378 -14.873 -29.682 1.00 76.62 97 GLY A O 1
ATOM 743 N N . TRP A 1 98 ? 6.758 -14.531 -28.160 1.00 84.31 98 TRP A N 1
ATOM 744 C CA . TRP A 1 98 ? 7.485 -13.582 -27.306 1.00 84.31 98 TRP A CA 1
ATOM 745 C C . TRP A 1 98 ? 7.950 -14.208 -25.991 1.00 84.31 98 TRP A C 1
ATOM 747 O O . TRP A 1 98 ? 7.215 -14.969 -25.371 1.00 84.31 98 TRP A O 1
ATOM 757 N N . ASN A 1 99 ? 9.141 -13.813 -25.551 1.00 85.38 99 ASN A N 1
ATOM 758 C CA . ASN A 1 99 ? 9.705 -14.079 -24.237 1.00 85.38 99 ASN A CA 1
ATOM 759 C C . ASN A 1 99 ? 9.673 -12.808 -23.393 1.00 85.38 99 ASN A C 1
ATOM 761 O O . ASN A 1 99 ? 9.890 -11.699 -23.902 1.00 85.38 99 ASN A O 1
ATOM 765 N N . ALA A 1 100 ? 9.426 -13.001 -22.104 1.00 86.94 100 ALA A N 1
ATOM 766 C CA . ALA A 1 100 ? 9.563 -11.947 -21.120 1.00 86.94 100 ALA A CA 1
ATOM 767 C C . ALA A 1 100 ? 11.049 -11.629 -20.907 1.00 86.94 100 ALA A C 1
ATOM 769 O O . ALA A 1 100 ? 11.894 -12.525 -20.981 1.00 86.94 100 ALA A O 1
ATOM 770 N N . SER A 1 101 ? 11.350 -10.356 -20.673 1.00 87.56 101 SER A N 1
ATOM 771 C CA . SER A 1 101 ? 12.609 -9.922 -20.072 1.00 87.56 101 SER A CA 1
ATOM 772 C C . SER A 1 101 ? 12.382 -9.634 -18.596 1.00 87.56 101 SER A C 1
ATOM 774 O O . SER A 1 101 ? 11.283 -9.245 -18.195 1.00 87.56 101 SER A O 1
ATOM 776 N N . ASP A 1 102 ? 13.452 -9.769 -17.832 1.00 81.19 102 ASP A N 1
ATOM 777 C CA . ASP A 1 102 ? 13.568 -9.389 -16.431 1.00 81.19 102 ASP A CA 1
ATOM 778 C C . ASP A 1 102 ? 13.594 -7.849 -16.242 1.00 81.19 102 ASP A C 1
ATOM 780 O O . ASP A 1 102 ? 13.227 -7.357 -15.185 1.00 81.19 102 ASP A O 1
ATOM 784 N N . ASP A 1 103 ? 13.880 -7.063 -17.284 1.00 89.06 103 ASP A N 1
ATOM 785 C CA . ASP A 1 103 ? 13.746 -5.595 -17.294 1.00 89.06 103 ASP A CA 1
ATOM 786 C C . ASP A 1 103 ? 12.287 -5.129 -17.048 1.00 89.06 103 ASP A C 1
ATOM 788 O O . ASP A 1 103 ? 11.493 -4.989 -17.992 1.00 89.06 103 ASP A O 1
ATOM 792 N N . VAL A 1 104 ? 11.940 -4.889 -15.779 1.00 92.38 104 VAL A N 1
ATOM 793 C CA . VAL A 1 104 ? 10.609 -4.475 -15.306 1.00 92.38 104 VAL A CA 1
ATOM 794 C C . VAL A 1 104 ? 10.680 -3.278 -14.364 1.00 92.38 104 VAL A C 1
ATOM 796 O O . VAL A 1 104 ? 11.627 -3.150 -13.590 1.00 92.38 104 VAL A O 1
ATOM 799 N N . ASP A 1 105 ? 9.636 -2.455 -14.381 1.00 95.31 105 ASP A N 1
ATOM 800 C CA . ASP A 1 105 ? 9.406 -1.399 -13.396 1.00 95.31 105 ASP A CA 1
ATOM 801 C C . ASP A 1 105 ? 7.897 -1.190 -13.163 1.00 95.31 105 ASP A C 1
ATOM 803 O O . ASP A 1 105 ? 7.065 -1.562 -14.003 1.00 95.31 105 ASP A O 1
ATOM 807 N N . MET A 1 106 ? 7.527 -0.645 -12.005 1.00 96.38 106 MET A N 1
ATOM 808 C CA . MET A 1 106 ? 6.141 -0.550 -11.542 1.00 96.38 106 MET A CA 1
ATOM 809 C C . MET A 1 106 ? 5.896 0.744 -10.780 1.00 96.38 106 MET A C 1
ATOM 811 O O . MET A 1 106 ? 6.709 1.169 -9.969 1.00 96.38 106 MET A O 1
ATOM 815 N N . ALA A 1 107 ? 4.705 1.301 -10.968 1.00 96.69 107 ALA A N 1
ATOM 816 C CA . ALA A 1 107 ? 4.190 2.380 -10.146 1.00 96.69 107 ALA A CA 1
ATOM 817 C C . ALA A 1 107 ? 2.680 2.214 -9.921 1.00 96.69 107 ALA A C 1
ATOM 819 O O . ALA A 1 107 ? 1.993 1.524 -10.683 1.00 96.69 107 ALA A O 1
ATOM 820 N N . ILE A 1 108 ? 2.161 2.837 -8.866 1.00 97.25 108 ILE A N 1
ATOM 821 C CA . ILE A 1 108 ? 0.744 2.778 -8.496 1.00 97.25 108 ILE A CA 1
ATOM 822 C C . ILE A 1 108 ? 0.184 4.200 -8.538 1.00 97.25 108 ILE A C 1
ATOM 824 O O . ILE A 1 108 ? 0.818 5.124 -8.033 1.00 97.25 108 ILE A O 1
ATOM 828 N N . ASP A 1 109 ? -0.958 4.388 -9.205 1.00 96.12 109 ASP A N 1
ATOM 829 C CA . ASP A 1 109 ? -1.610 5.700 -9.284 1.00 96.12 109 ASP A CA 1
ATOM 830 C C . ASP A 1 109 ? -2.473 5.990 -8.044 1.00 96.12 109 ASP A C 1
ATOM 832 O O . ASP A 1 109 ? -2.777 5.096 -7.254 1.00 96.12 109 ASP A O 1
ATOM 836 N N . GLY A 1 110 ? -2.904 7.244 -7.869 1.00 94.00 110 GLY A N 1
ATOM 837 C CA . GLY A 1 110 ? -3.723 7.654 -6.720 1.00 94.00 110 GLY A CA 1
ATOM 838 C C . GLY A 1 110 ? -5.122 7.024 -6.670 1.00 94.00 110 GLY A C 1
ATOM 839 O O . GLY A 1 110 ? -5.847 7.232 -5.706 1.00 94.00 110 GLY A O 1
ATOM 840 N N . ASN A 1 111 ? -5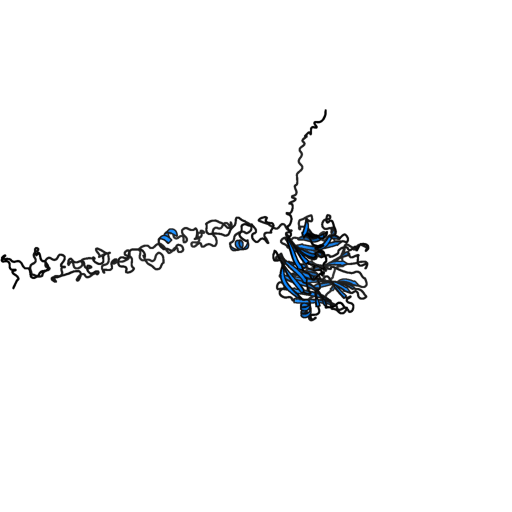.512 6.257 -7.693 1.00 95.31 111 ASN A N 1
ATOM 841 C CA . ASN A 1 111 ? -6.744 5.468 -7.721 1.00 95.31 111 ASN A CA 1
ATOM 842 C C . ASN A 1 111 ? -6.467 3.974 -7.459 1.00 95.31 111 ASN A C 1
ATOM 844 O O . ASN A 1 111 ? -7.313 3.136 -7.773 1.00 95.31 111 ASN A O 1
ATOM 848 N N . ASN A 1 112 ? -5.283 3.628 -6.943 1.00 95.31 112 ASN A N 1
ATOM 849 C CA . ASN A 1 112 ? -4.815 2.260 -6.711 1.00 95.31 112 ASN A CA 1
ATOM 850 C C . ASN A 1 112 ? -4.710 1.397 -7.980 1.00 95.31 112 ASN A C 1
ATOM 852 O O . ASN A 1 112 ? -4.666 0.167 -7.901 1.00 95.31 112 ASN A O 1
ATOM 856 N N . ASN A 1 113 ? -4.638 2.004 -9.169 1.00 96.75 113 ASN A N 1
ATOM 857 C CA . ASN A 1 113 ? -4.363 1.235 -10.375 1.00 96.75 113 ASN A CA 1
ATOM 858 C C . ASN A 1 113 ? -2.876 0.909 -10.461 1.00 96.75 113 ASN A C 1
ATOM 860 O O . ASN A 1 113 ? -2.015 1.746 -10.194 1.00 96.75 113 ASN A O 1
ATOM 864 N N . ILE A 1 114 ? -2.581 -0.296 -10.933 1.00 98.19 114 ILE A N 1
ATOM 865 C CA . ILE A 1 114 ? -1.218 -0.795 -11.068 1.00 98.19 114 ILE A CA 1
ATOM 866 C C . ILE A 1 114 ? -0.752 -0.560 -12.495 1.00 98.19 114 ILE A C 1
ATOM 868 O O . ILE A 1 114 ? -1.392 -1.002 -13.457 1.00 98.19 114 ILE A O 1
ATOM 872 N N . HIS A 1 115 ? 0.380 0.118 -12.620 1.00 98.31 115 HIS A N 1
ATOM 873 C CA . HIS A 1 115 ? 1.042 0.409 -13.877 1.00 98.31 115 HIS A CA 1
ATOM 874 C C . HIS A 1 115 ? 2.377 -0.316 -13.899 1.00 98.31 115 HIS A C 1
ATOM 876 O O . HIS A 1 115 ? 3.205 -0.119 -13.016 1.00 98.31 115 HIS A O 1
ATOM 882 N N . VAL A 1 116 ? 2.601 -1.133 -14.921 1.00 98.12 116 VAL A N 1
ATOM 883 C CA . VAL A 1 116 ? 3.885 -1.807 -15.118 1.00 98.12 116 VAL A CA 1
ATOM 884 C C . VAL A 1 116 ? 4.423 -1.492 -16.499 1.00 98.12 116 VAL A C 1
ATOM 886 O O . VAL A 1 116 ? 3.677 -1.441 -17.484 1.00 98.12 116 VAL A O 1
ATOM 889 N N . VAL A 1 117 ? 5.730 -1.294 -16.570 1.00 97.81 117 VAL A N 1
ATOM 890 C CA . VAL A 1 117 ? 6.475 -1.236 -17.821 1.00 97.81 117 VAL A CA 1
ATOM 891 C C . VAL A 1 117 ? 7.474 -2.378 -17.828 1.00 97.81 117 VAL A C 1
ATOM 893 O O . VAL A 1 117 ? 8.040 -2.745 -16.802 1.00 97.81 117 VAL A O 1
ATOM 896 N N . PHE A 1 118 ? 7.639 -3.003 -18.982 1.00 95.50 118 PHE A N 1
ATOM 897 C CA . PHE A 1 118 ? 8.499 -4.164 -19.112 1.00 95.50 118 PHE A CA 1
ATOM 898 C C . PHE A 1 118 ? 8.991 -4.306 -20.541 1.00 95.50 118 PHE A C 1
ATOM 900 O O . PHE A 1 118 ? 8.375 -3.827 -21.502 1.00 95.50 118 PHE A O 1
ATOM 907 N N . ARG A 1 119 ? 10.117 -4.989 -20.694 1.00 92.00 119 ARG A N 1
ATOM 908 C CA . ARG A 1 119 ? 10.674 -5.312 -22.003 1.00 92.00 119 ARG A CA 1
ATOM 909 C C . ARG A 1 119 ? 10.309 -6.732 -22.414 1.00 92.00 119 ARG A C 1
ATOM 911 O O . ARG A 1 119 ? 10.390 -7.660 -21.620 1.00 92.00 119 ARG A O 1
ATOM 918 N N . MET A 1 120 ? 9.998 -6.930 -23.692 1.00 89.88 120 MET A N 1
ATOM 919 C CA . MET A 1 120 ? 9.834 -8.265 -24.283 1.00 89.88 120 MET A CA 1
ATOM 920 C C . MET A 1 120 ? 10.691 -8.430 -25.538 1.00 89.88 120 MET A C 1
ATOM 922 O O . MET A 1 120 ? 11.004 -7.457 -26.233 1.00 89.88 120 MET A O 1
ATOM 926 N N . GLY A 1 121 ? 11.008 -9.680 -25.886 1.00 81.62 121 GLY A N 1
ATOM 927 C CA . GLY A 1 121 ? 11.696 -10.024 -27.134 1.00 81.62 121 GLY A CA 1
ATOM 928 C C . GLY A 1 121 ? 11.219 -11.343 -27.737 1.00 81.62 121 GLY A C 1
ATOM 929 O O . GLY A 1 121 ? 10.859 -12.258 -27.009 1.00 81.62 121 GLY A O 1
ATOM 930 N N . ALA A 1 122 ? 11.194 -11.465 -29.065 1.00 64.75 122 ALA A N 1
ATOM 931 C CA . ALA A 1 122 ? 10.773 -12.710 -29.718 1.00 64.75 122 ALA A CA 1
ATOM 932 C C . ALA A 1 122 ? 11.710 -13.914 -29.420 1.00 64.75 122 ALA A C 1
ATOM 934 O O . ALA A 1 122 ? 12.889 -13.750 -29.118 1.00 64.75 122 ALA A O 1
ATOM 935 N N . THR A 1 123 ? 11.178 -15.136 -29.501 1.00 55.09 123 THR A N 1
ATOM 936 C CA . THR A 1 123 ? 11.845 -16.418 -29.182 1.00 55.09 123 THR A CA 1
ATOM 937 C C . THR A 1 123 ? 12.909 -16.834 -30.210 1.00 55.09 123 THR A C 1
ATOM 939 O O . THR A 1 123 ? 12.583 -17.113 -31.359 1.00 55.09 123 THR A O 1
ATOM 942 N N . GLY A 1 124 ? 14.189 -16.938 -29.810 1.00 52.84 124 GLY A N 1
ATOM 943 C CA . GLY A 1 124 ? 15.271 -17.605 -30.572 1.00 52.84 124 GLY A CA 1
ATOM 944 C C . GLY A 1 124 ? 16.396 -16.685 -31.073 1.00 52.84 124 GLY A C 1
ATOM 945 O O . GLY A 1 124 ? 16.208 -15.902 -31.984 1.00 52.84 124 GLY A O 1
ATOM 946 N N . ALA A 1 125 ? 17.604 -16.799 -30.524 1.00 43.78 125 ALA A N 1
ATOM 947 C CA . ALA A 1 125 ? 18.712 -15.869 -30.764 1.00 43.78 125 ALA A CA 1
ATOM 948 C C . ALA A 1 125 ? 19.244 -15.810 -32.223 1.00 43.78 125 ALA A C 1
ATOM 950 O O . ALA A 1 125 ? 20.303 -16.361 -32.505 1.00 43.78 125 ALA A O 1
ATOM 951 N N . CYS A 1 126 ? 18.577 -15.098 -33.141 1.00 50.78 126 CYS A N 1
ATOM 952 C CA . CYS A 1 126 ? 19.208 -14.463 -34.308 1.00 50.78 126 CYS A CA 1
ATOM 953 C C . CYS A 1 126 ? 18.296 -13.440 -35.026 1.00 50.78 126 CYS A C 1
ATOM 955 O O . CYS A 1 126 ? 17.249 -13.744 -35.589 1.00 50.78 126 CYS A O 1
ATOM 957 N N . CYS A 1 127 ? 18.733 -12.181 -34.961 1.00 54.78 127 CYS A N 1
ATOM 958 C CA . CYS A 1 127 ? 18.868 -11.225 -36.060 1.00 54.78 127 CYS A CA 1
ATOM 959 C C . CYS A 1 127 ? 17.699 -11.004 -37.054 1.00 54.78 127 CYS A C 1
ATOM 961 O O . CYS A 1 127 ? 17.934 -10.689 -38.200 1.00 54.78 127 CYS A O 1
ATOM 963 N N . ASN A 1 128 ? 16.435 -11.113 -36.641 1.00 54.97 128 ASN A N 1
ATOM 964 C CA . ASN A 1 128 ? 15.272 -10.426 -37.259 1.00 54.97 128 ASN A CA 1
ATOM 965 C C . ASN A 1 128 ? 14.136 -10.234 -36.234 1.00 54.97 128 ASN A C 1
ATOM 967 O O . ASN A 1 128 ? 12.961 -10.088 -36.571 1.00 54.97 128 ASN A O 1
ATOM 971 N N . GLN A 1 129 ? 14.479 -10.320 -34.951 1.00 70.56 129 GLN A N 1
ATOM 972 C CA . GLN A 1 129 ? 13.514 -10.485 -33.879 1.00 70.56 129 GLN A CA 1
ATOM 973 C C . GLN A 1 129 ? 13.061 -9.159 -33.322 1.00 70.56 129 GLN A C 1
ATOM 975 O O . GLN A 1 129 ? 13.872 -8.271 -33.062 1.00 70.56 129 GLN A O 1
ATOM 980 N N . ARG A 1 130 ? 11.749 -9.058 -33.126 1.00 79.56 130 ARG A N 1
ATOM 981 C CA . ARG A 1 130 ? 11.138 -7.859 -32.587 1.00 79.56 130 ARG A CA 1
ATOM 982 C C . ARG A 1 130 ? 11.384 -7.797 -31.081 1.00 79.56 130 ARG A C 1
ATOM 984 O O . ARG A 1 130 ? 11.184 -8.794 -30.388 1.00 79.56 130 ARG A O 1
ATOM 991 N N . ARG A 1 131 ? 11.865 -6.656 -30.598 1.00 85.69 131 ARG A N 1
ATOM 992 C CA . ARG A 1 131 ? 12.135 -6.372 -29.180 1.00 85.69 131 ARG A CA 1
ATOM 993 C C . ARG A 1 131 ? 11.657 -4.976 -28.859 1.00 85.69 131 ARG A C 1
ATOM 995 O O . ARG A 1 131 ? 11.690 -4.119 -29.742 1.00 85.69 131 ARG A O 1
ATOM 1002 N N . GLY A 1 132 ? 11.227 -4.742 -27.633 1.00 90.50 132 GLY A N 1
ATOM 1003 C CA . GLY A 1 132 ? 10.822 -3.403 -27.256 1.00 90.50 132 GLY A CA 1
ATOM 1004 C C . GLY A 1 132 ? 10.197 -3.299 -25.887 1.00 90.50 132 GLY A C 1
ATOM 1005 O O . GLY A 1 132 ? 10.192 -4.259 -25.114 1.00 90.50 132 GLY A O 1
ATOM 1006 N N . VAL A 1 133 ? 9.656 -2.115 -25.645 1.00 95.31 133 VAL A N 1
ATOM 1007 C CA . VAL A 1 133 ? 9.035 -1.703 -24.395 1.00 95.31 133 VAL A CA 1
ATOM 1008 C C . VAL A 1 133 ? 7.525 -1.822 -24.523 1.00 95.31 133 VAL A C 1
ATOM 1010 O O . VAL A 1 133 ? 6.916 -1.397 -25.513 1.00 95.31 133 VAL A O 1
ATOM 1013 N N . PHE A 1 134 ? 6.927 -2.406 -23.499 1.00 96.81 134 PHE A N 1
ATOM 1014 C CA . PHE A 1 134 ? 5.500 -2.614 -23.365 1.00 96.81 134 PHE A CA 1
ATOM 1015 C C . PHE A 1 134 ? 5.040 -2.046 -22.035 1.00 96.81 134 PHE A C 1
ATOM 1017 O O . PHE A 1 134 ? 5.794 -1.966 -21.068 1.00 96.81 134 PHE A O 1
ATOM 1024 N N . TYR A 1 135 ? 3.778 -1.658 -22.011 1.00 98.06 135 TYR A N 1
ATOM 1025 C CA . TYR A 1 135 ? 3.104 -1.149 -20.835 1.00 98.06 135 TYR A CA 1
ATOM 1026 C C . TYR A 1 135 ? 1.872 -2.003 -20.556 1.00 98.06 135 TYR A C 1
ATOM 1028 O O . TYR A 1 135 ? 1.178 -2.418 -21.493 1.00 98.06 135 TYR A O 1
ATOM 1036 N N . ALA A 1 136 ? 1.575 -2.227 -19.279 1.00 97.94 136 ALA A N 1
ATOM 1037 C CA . ALA A 1 136 ? 0.300 -2.778 -18.857 1.00 97.94 136 ALA A CA 1
ATOM 1038 C C . ALA A 1 136 ? -0.313 -1.979 -17.703 1.00 97.94 136 ALA A C 1
ATOM 1040 O O . ALA A 1 136 ? 0.384 -1.556 -16.782 1.00 97.94 136 ALA A O 1
ATOM 1041 N N . LYS A 1 137 ? -1.639 -1.814 -17.750 1.00 97.50 137 LYS A N 1
ATOM 1042 C CA . LYS A 1 137 ? -2.444 -1.246 -16.662 1.00 97.50 137 LYS A CA 1
ATOM 1043 C C . LYS A 1 137 ? -3.415 -2.283 -16.122 1.00 97.50 137 LYS A C 1
ATOM 1045 O O . LYS A 1 137 ? -4.139 -2.897 -16.908 1.00 97.50 137 LYS A O 1
ATOM 1050 N N . SER A 1 138 ? -3.502 -2.397 -14.806 1.00 97.31 138 SER A N 1
ATOM 1051 C CA . SER A 1 138 ? -4.569 -3.116 -14.116 1.00 97.31 138 SER A CA 1
ATOM 1052 C C . SER A 1 138 ? -5.359 -2.159 -13.227 1.00 97.31 138 SER A C 1
ATOM 1054 O O . SER A 1 138 ? -4.773 -1.462 -12.406 1.00 97.31 138 SER A O 1
ATOM 1056 N N . THR A 1 139 ? -6.687 -2.202 -13.327 1.00 95.00 139 THR A N 1
ATOM 1057 C CA . THR A 1 139 ? -7.611 -1.472 -12.437 1.00 95.00 139 THR A CA 1
ATOM 1058 C C . THR A 1 139 ? -8.223 -2.352 -11.344 1.00 95.00 139 THR A C 1
ATOM 1060 O O . THR A 1 139 ? -9.019 -1.875 -10.551 1.00 95.00 139 THR A O 1
ATOM 1063 N N . ASN A 1 140 ? -7.886 -3.647 -11.326 1.00 90.75 140 ASN A N 1
ATOM 1064 C CA . ASN A 1 140 ? -8.500 -4.661 -10.463 1.00 90.75 140 ASN A CA 1
ATOM 1065 C C . ASN A 1 140 ? -7.418 -5.487 -9.743 1.00 90.75 140 ASN A C 1
ATOM 1067 O O . ASN A 1 140 ? -7.426 -6.718 -9.821 1.00 90.75 140 ASN A O 1
ATOM 1071 N N . ASN A 1 141 ? -6.421 -4.820 -9.146 1.00 86.38 141 ASN A N 1
ATOM 1072 C CA . ASN A 1 141 ? -5.337 -5.452 -8.375 1.00 86.38 141 ASN A CA 1
ATOM 1073 C C . ASN A 1 141 ? -4.687 -6.668 -9.068 1.00 86.38 141 ASN A C 1
ATOM 1075 O O . ASN A 1 141 ? -4.492 -7.714 -8.474 1.00 86.38 141 ASN A O 1
ATOM 1079 N N . GLY A 1 142 ? -4.391 -6.567 -10.362 1.00 89.06 142 GLY A N 1
ATOM 1080 C CA . GLY A 1 142 ? -3.715 -7.599 -11.150 1.00 89.06 142 GLY A CA 1
ATOM 1081 C C . GLY A 1 142 ? -4.607 -8.696 -11.729 1.00 89.06 142 GLY A C 1
ATOM 1082 O O . GLY A 1 142 ? -4.104 -9.503 -12.514 1.00 89.06 142 GLY A O 1
ATOM 1083 N N . SER A 1 143 ? -5.909 -8.709 -11.429 1.00 90.88 143 SER A N 1
ATOM 1084 C CA . SER A 1 143 ? -6.842 -9.727 -11.947 1.00 90.88 143 SER A CA 1
ATOM 1085 C C . SER A 1 143 ? -7.059 -9.631 -13.463 1.00 90.88 143 SER A C 1
ATOM 1087 O O . SER A 1 143 ? -7.402 -10.613 -14.119 1.00 90.88 143 SER A O 1
ATOM 1089 N N . SER A 1 144 ? -6.860 -8.447 -14.044 1.00 94.38 144 SER A N 1
ATOM 1090 C CA . SER A 1 144 ? -7.023 -8.190 -15.477 1.00 94.38 144 SER A CA 1
ATOM 1091 C C . SER A 1 144 ? -6.104 -7.064 -15.935 1.00 94.38 144 SER A C 1
ATOM 1093 O O . SER A 1 144 ? -5.931 -6.087 -15.207 1.00 94.38 144 SER A O 1
ATOM 1095 N N . TRP A 1 145 ? -5.583 -7.161 -17.160 1.00 97.00 145 TRP A N 1
ATOM 1096 C CA . TRP A 1 145 ? -4.577 -6.238 -17.687 1.00 97.00 145 TRP A CA 1
ATOM 1097 C C . TRP A 1 145 ? -4.955 -5.694 -19.064 1.00 97.00 145 TRP A C 1
ATOM 1099 O O . TRP A 1 145 ? -5.395 -6.437 -19.940 1.00 97.00 145 TRP A O 1
ATOM 1109 N N . ASN A 1 146 ? -4.717 -4.399 -19.262 1.00 96.50 146 ASN A N 1
ATOM 1110 C CA . ASN A 1 146 ? -4.758 -3.737 -20.561 1.00 96.50 146 ASN A CA 1
ATOM 1111 C C . ASN A 1 146 ? -3.333 -3.486 -21.043 1.00 96.50 146 ASN A C 1
ATOM 1113 O O . ASN A 1 146 ? -2.561 -2.844 -20.335 1.00 96.50 146 ASN A O 1
ATOM 1117 N N . PHE A 1 147 ? -3.000 -3.957 -22.245 1.00 97.06 147 PHE A N 1
ATOM 1118 C CA . PHE A 1 147 ? -1.642 -3.907 -22.787 1.00 97.06 147 PHE A CA 1
ATOM 1119 C C . PHE A 1 147 ? -1.478 -2.815 -23.843 1.00 97.06 147 PHE A C 1
ATOM 1121 O O . PHE A 1 147 ? -2.386 -2.536 -24.624 1.00 97.06 147 PHE A O 1
ATOM 1128 N N . THR A 1 148 ? -0.296 -2.207 -23.901 1.00 96.38 148 THR A N 1
ATOM 1129 C CA . THR A 1 148 ? 0.093 -1.250 -24.942 1.00 96.38 148 THR A CA 1
ATOM 1130 C C . THR A 1 148 ? 1.517 -1.533 -25.416 1.00 96.38 148 THR A C 1
ATOM 1132 O O . THR A 1 148 ? 2.435 -1.668 -24.610 1.00 96.38 148 THR A O 1
ATOM 1135 N N . GLU A 1 149 ? 1.709 -1.598 -26.735 1.00 94.88 149 GLU A N 1
ATOM 1136 C CA . GLU A 1 149 ? 3.037 -1.572 -27.359 1.00 94.88 149 GLU A CA 1
ATOM 1137 C C . GLU A 1 149 ? 3.538 -0.118 -27.364 1.00 94.88 149 GLU A C 1
ATOM 1139 O O . GLU A 1 149 ? 2.955 0.712 -28.060 1.00 94.88 149 GLU A O 1
ATOM 1144 N N . ILE A 1 150 ? 4.584 0.201 -26.591 1.00 95.88 150 ILE A N 1
ATOM 1145 C CA . ILE A 1 150 ? 5.143 1.564 -26.534 1.00 95.88 150 ILE A CA 1
ATOM 1146 C C . ILE A 1 150 ? 6.054 1.796 -27.731 1.00 95.88 150 ILE A C 1
ATOM 1148 O O . ILE A 1 150 ? 5.828 2.691 -28.544 1.00 95.88 150 ILE A O 1
ATOM 1152 N N . GLU A 1 151 ? 7.083 0.965 -27.855 1.00 93.19 151 GLU A N 1
ATOM 1153 C CA . GLU A 1 151 ? 7.986 1.012 -28.991 1.00 93.19 151 GLU A CA 1
ATOM 1154 C C . GLU A 1 151 ? 8.683 -0.326 -29.156 1.00 93.19 151 GLU A C 1
ATOM 1156 O O . GLU A 1 151 ? 9.162 -0.912 -28.188 1.00 93.19 151 GLU A O 1
ATOM 1161 N N . THR A 1 152 ? 8.767 -0.812 -30.392 1.00 89.50 152 THR A N 1
ATOM 1162 C CA . THR A 1 152 ? 9.499 -2.036 -30.696 1.00 89.50 152 THR A CA 1
ATOM 1163 C C . THR A 1 152 ? 10.233 -1.935 -32.027 1.00 89.50 152 THR A C 1
ATOM 1165 O O . THR A 1 152 ? 9.816 -1.247 -32.963 1.00 89.50 152 THR A O 1
ATOM 1168 N N . PHE A 1 153 ? 11.315 -2.694 -32.134 1.00 85.31 153 PHE A N 1
ATOM 1169 C CA . PHE A 1 153 ? 12.223 -2.687 -33.269 1.00 85.31 153 PHE A CA 1
ATOM 1170 C C . PHE A 1 153 ? 12.464 -4.101 -33.754 1.00 85.31 153 PHE A C 1
ATOM 1172 O O . PHE A 1 153 ? 12.564 -5.021 -32.949 1.00 85.31 153 PHE A O 1
ATOM 1179 N N . ALA A 1 154 ? 12.598 -4.261 -35.067 1.00 81.81 154 ALA A N 1
ATOM 1180 C CA . ALA A 1 154 ? 13.175 -5.447 -35.676 1.00 81.81 154 ALA A CA 1
ATOM 1181 C C . ALA A 1 154 ? 14.457 -5.019 -36.391 1.00 81.81 154 ALA A C 1
ATOM 1183 O O . ALA A 1 154 ? 14.436 -4.073 -37.181 1.00 81.81 154 ALA A O 1
ATOM 1184 N N . ASP A 1 155 ? 15.562 -5.695 -36.096 1.00 80.56 155 ASP A N 1
ATOM 1185 C CA . ASP A 1 155 ? 16.854 -5.407 -36.707 1.00 80.56 155 ASP A CA 1
ATOM 1186 C C . ASP A 1 155 ? 17.511 -6.696 -37.221 1.00 80.56 155 ASP A C 1
ATOM 1188 O O . ASP A 1 155 ? 17.642 -7.652 -36.444 1.00 80.56 155 ASP A O 1
ATOM 1192 N N . PRO A 1 156 ? 17.949 -6.720 -38.498 1.00 77.06 156 PRO A N 1
ATOM 1193 C CA . PRO A 1 156 ? 18.581 -7.880 -39.114 1.00 77.06 156 PRO A CA 1
ATOM 1194 C C . PRO A 1 156 ? 19.886 -8.354 -38.475 1.00 77.06 156 PRO A C 1
ATOM 1196 O O . PRO A 1 156 ? 20.382 -9.409 -38.849 1.00 77.06 156 PRO A O 1
ATOM 1199 N N . ASN A 1 157 ? 20.477 -7.574 -37.565 1.00 77.62 157 ASN A N 1
ATOM 1200 C CA . ASN A 1 157 ? 21.717 -7.893 -36.856 1.00 77.62 157 ASN A CA 1
ATOM 1201 C C . ASN A 1 157 ? 21.509 -7.972 -35.331 1.00 77.62 157 ASN A C 1
ATOM 1203 O O . ASN A 1 157 ? 22.423 -8.346 -34.598 1.00 77.62 157 ASN A O 1
ATOM 1207 N N . GLY A 1 158 ? 20.306 -7.651 -34.840 1.00 76.38 158 GLY A N 1
ATOM 1208 C CA . GLY A 1 158 ? 20.007 -7.530 -33.412 1.00 76.38 158 GLY A CA 1
ATOM 1209 C C . GLY A 1 158 ? 20.705 -6.349 -32.732 1.00 76.38 158 GLY A C 1
ATOM 1210 O O . GLY A 1 158 ? 20.873 -6.373 -31.516 1.00 76.38 158 GLY A O 1
ATOM 1211 N N . TRP A 1 159 ? 21.136 -5.349 -33.504 1.00 84.81 159 TRP A N 1
ATOM 1212 C CA . TRP A 1 159 ? 21.912 -4.192 -33.039 1.00 84.81 159 TRP A CA 1
ATOM 1213 C C . TRP A 1 159 ? 21.052 -3.018 -32.576 1.00 84.81 159 TRP A C 1
ATOM 1215 O O . TRP A 1 159 ? 21.581 -2.098 -31.953 1.00 84.81 159 TRP A O 1
ATOM 1225 N N . LYS A 1 160 ? 19.748 -3.055 -32.872 1.00 87.56 160 LYS A N 1
ATOM 1226 C CA . LYS A 1 160 ? 18.758 -2.133 -32.309 1.00 87.56 160 LYS A CA 1
ATOM 1227 C C . LYS A 1 160 ? 18.107 -2.763 -31.099 1.00 87.56 160 LYS A C 1
ATOM 1229 O O . LYS A 1 160 ? 17.547 -3.857 -31.207 1.00 87.56 160 LYS A O 1
ATOM 1234 N N . ASN A 1 161 ? 18.167 -2.073 -29.972 1.00 87.50 161 ASN A N 1
ATOM 1235 C CA . ASN A 1 161 ? 17.645 -2.580 -28.721 1.00 87.50 161 ASN A CA 1
ATOM 1236 C C . ASN A 1 161 ? 17.093 -1.466 -27.828 1.00 87.50 161 ASN A C 1
ATOM 1238 O O . ASN A 1 161 ? 17.459 -0.297 -27.964 1.00 87.50 161 ASN A O 1
ATOM 1242 N N . THR A 1 162 ? 16.219 -1.875 -26.916 1.00 90.75 162 THR A N 1
ATOM 1243 C CA . THR A 1 162 ? 15.762 -1.076 -25.782 1.00 90.75 162 THR A CA 1
ATOM 1244 C C . THR A 1 162 ? 16.109 -1.799 -24.501 1.00 90.75 162 THR A C 1
ATOM 1246 O O . THR A 1 162 ? 15.946 -3.019 -24.460 1.00 90.75 162 THR A O 1
ATOM 1249 N N . ASP A 1 163 ? 16.509 -1.065 -23.475 1.00 89.88 163 ASP A N 1
ATOM 1250 C CA . ASP A 1 163 ? 16.895 -1.616 -22.175 1.00 89.88 163 ASP A CA 1
ATOM 1251 C C . ASP A 1 163 ? 16.429 -0.668 -21.053 1.00 89.88 163 ASP A C 1
ATOM 1253 O O . ASP A 1 163 ? 16.150 0.508 -21.314 1.00 89.88 163 ASP A O 1
ATOM 1257 N N . ASP A 1 164 ? 16.335 -1.189 -19.827 1.00 89.31 164 ASP A N 1
ATOM 1258 C CA . ASP A 1 164 ? 15.994 -0.450 -18.599 1.00 89.31 164 ASP A CA 1
ATOM 1259 C C . ASP A 1 164 ? 14.769 0.493 -18.729 1.00 89.31 164 ASP A C 1
ATOM 1261 O O . ASP A 1 164 ? 14.914 1.712 -18.577 1.00 89.31 164 ASP A O 1
ATOM 1265 N N . PRO A 1 165 ? 13.559 -0.003 -19.062 1.00 95.31 165 PRO A N 1
ATOM 1266 C CA . PRO A 1 165 ? 12.379 0.840 -19.008 1.00 95.31 165 PRO A CA 1
ATOM 1267 C C . PRO A 1 165 ? 12.044 1.185 -17.553 1.00 95.31 165 PRO A C 1
ATOM 1269 O O . PRO A 1 165 ? 12.010 0.299 -16.704 1.00 95.31 165 PRO A O 1
ATOM 1272 N N . ALA A 1 166 ? 11.751 2.455 -17.289 1.00 96.19 166 ALA A N 1
ATOM 1273 C CA . ALA A 1 166 ? 11.312 2.938 -15.986 1.00 96.19 166 ALA A CA 1
ATOM 1274 C C . ALA A 1 166 ? 10.030 3.768 -16.111 1.00 96.19 166 ALA A C 1
ATOM 1276 O O . ALA A 1 166 ? 9.784 4.406 -17.146 1.00 96.19 166 ALA A O 1
ATOM 1277 N N . ILE A 1 167 ? 9.200 3.744 -15.072 1.00 97.94 167 ILE A N 1
ATOM 1278 C CA . ILE A 1 167 ? 7.878 4.367 -15.041 1.00 97.94 167 ILE A CA 1
ATOM 1279 C C . ILE A 1 167 ? 7.705 5.237 -13.799 1.00 97.94 167 ILE A C 1
ATOM 1281 O O . ILE A 1 167 ? 8.091 4.871 -12.698 1.00 97.94 167 ILE A O 1
ATOM 1285 N N . ALA A 1 168 ? 7.056 6.381 -13.979 1.00 97.56 168 ALA A N 1
ATOM 1286 C CA . ALA A 1 168 ? 6.590 7.215 -12.881 1.00 97.56 168 ALA A CA 1
ATOM 1287 C C . ALA A 1 168 ? 5.179 7.728 -13.182 1.00 97.56 168 ALA A C 1
ATOM 1289 O O . ALA A 1 168 ? 4.799 7.896 -14.348 1.00 97.56 168 ALA A O 1
ATOM 1290 N N . ILE A 1 169 ? 4.387 7.958 -12.137 1.00 97.25 169 ILE A N 1
ATOM 1291 C CA . ILE A 1 169 ? 3.018 8.463 -12.260 1.00 97.25 169 ILE A CA 1
ATOM 1292 C C . ILE A 1 169 ? 3.009 9.953 -11.946 1.00 97.25 169 ILE A C 1
ATOM 1294 O O . ILE A 1 169 ? 3.502 10.385 -10.910 1.00 97.25 169 I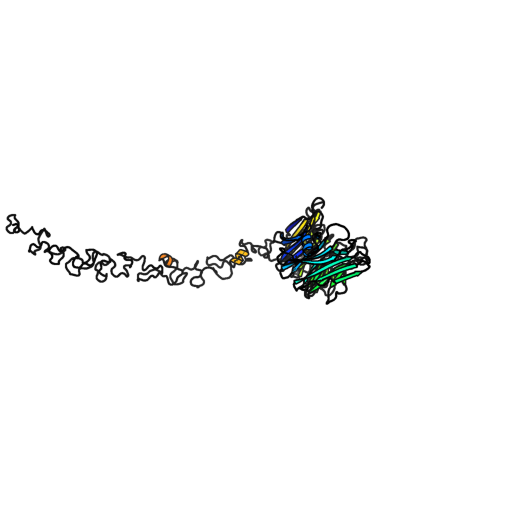LE A O 1
ATOM 1298 N N . GLY A 1 170 ? 2.455 10.746 -12.860 1.00 94.88 170 GLY A N 1
ATOM 1299 C CA . GLY A 1 170 ? 2.260 12.172 -12.631 1.00 94.88 170 GLY A CA 1
ATOM 1300 C C . GLY A 1 170 ? 1.075 12.463 -11.701 1.00 94.88 170 GLY A C 1
ATOM 1301 O O . GLY A 1 170 ? 0.206 11.610 -11.515 1.00 94.88 170 GLY A O 1
ATOM 1302 N N . PRO A 1 171 ? 0.952 13.700 -11.184 1.00 93.75 171 PRO A N 1
ATOM 1303 C CA . PRO A 1 171 ? -0.137 14.114 -10.284 1.00 93.75 171 PRO A CA 1
ATOM 1304 C C . PRO A 1 171 ? -1.555 13.989 -10.877 1.00 93.75 171 PRO A C 1
ATOM 1306 O O . PRO A 1 171 ? -2.545 14.145 -10.174 1.00 93.75 171 PRO A O 1
ATOM 1309 N N . ASN A 1 172 ? -1.675 13.729 -12.178 1.00 95.19 172 ASN A N 1
ATOM 1310 C CA . ASN A 1 172 ? -2.934 13.488 -12.885 1.00 95.19 172 ASN A CA 1
ATOM 1311 C C . ASN A 1 172 ? -3.238 11.988 -13.097 1.00 95.19 172 ASN A C 1
ATOM 1313 O O . ASN A 1 172 ? -4.064 11.662 -13.950 1.00 95.19 172 ASN A O 1
ATOM 1317 N N . ASN A 1 173 ? -2.556 11.089 -12.377 1.00 96.25 173 ASN A N 1
ATOM 1318 C CA . ASN A 1 173 ? -2.638 9.629 -12.520 1.00 96.25 173 ASN A CA 1
ATOM 1319 C C . ASN A 1 173 ? -2.232 9.097 -13.905 1.00 96.25 173 ASN A C 1
ATOM 1321 O O . ASN A 1 173 ? -2.546 7.957 -14.263 1.00 96.25 173 ASN A O 1
ATOM 1325 N N . ASN A 1 174 ? -1.530 9.901 -14.709 1.00 96.62 174 ASN A N 1
ATOM 1326 C CA . ASN A 1 174 ? -1.037 9.446 -15.998 1.00 96.62 174 ASN A CA 1
ATOM 1327 C C . ASN A 1 174 ? 0.390 8.895 -15.894 1.00 96.62 174 ASN A C 1
ATOM 1329 O O . ASN A 1 174 ? 1.251 9.528 -15.278 1.00 96.62 174 ASN A O 1
ATOM 1333 N N . PRO A 1 175 ? 0.675 7.754 -16.545 1.00 98.25 175 PRO A N 1
ATOM 1334 C CA . PRO A 1 175 ? 2.015 7.198 -16.594 1.00 98.25 175 PRO A CA 1
ATOM 1335 C C . PRO A 1 175 ? 2.934 7.964 -17.546 1.00 98.25 175 PRO A C 1
ATOM 1337 O O . PRO A 1 175 ? 2.565 8.339 -18.665 1.00 98.25 175 PRO A O 1
ATOM 1340 N N . HIS A 1 176 ? 4.175 8.099 -17.106 1.00 98.44 176 HIS A N 1
ATOM 1341 C CA . HIS A 1 176 ? 5.318 8.578 -17.860 1.00 98.44 176 HIS A CA 1
ATOM 1342 C C . HIS A 1 176 ? 6.357 7.463 -17.920 1.00 98.44 176 HIS A C 1
ATOM 1344 O O . HIS A 1 176 ? 6.661 6.851 -16.901 1.00 98.44 176 HIS A O 1
ATOM 1350 N N . VAL A 1 177 ? 6.902 7.198 -19.104 1.00 98.56 177 VAL A N 1
ATOM 1351 C CA . VAL A 1 177 ? 7.833 6.092 -19.340 1.00 98.56 177 VAL A CA 1
ATOM 1352 C C . VAL A 1 177 ? 9.117 6.628 -19.954 1.00 98.56 177 VAL A C 1
ATOM 1354 O O . VAL A 1 177 ? 9.079 7.387 -20.928 1.00 98.56 177 VAL A O 1
ATOM 1357 N N . VAL A 1 178 ? 10.249 6.198 -19.405 1.00 98.25 178 VAL A N 1
ATOM 1358 C CA . VAL A 1 178 ? 11.582 6.394 -19.980 1.00 98.25 178 VAL A CA 1
ATOM 1359 C C . VAL A 1 178 ? 12.208 5.039 -20.294 1.00 98.25 178 VAL A C 1
ATOM 1361 O O . VAL A 1 178 ? 11.875 4.046 -19.658 1.00 98.25 178 VAL A O 1
ATOM 1364 N N . PHE A 1 179 ? 13.086 4.973 -21.289 1.00 97.12 179 PHE A N 1
ATOM 1365 C CA . PHE A 1 179 ? 13.871 3.772 -21.584 1.00 97.12 179 PHE A CA 1
ATOM 1366 C C . PHE A 1 179 ? 15.129 4.119 -22.375 1.00 97.12 179 PHE A C 1
ATOM 1368 O O . PHE A 1 179 ? 15.184 5.132 -23.084 1.00 97.12 179 PHE A O 1
ATOM 1375 N N . ASN A 1 180 ? 16.136 3.255 -22.293 1.00 95.06 180 ASN A N 1
ATOM 1376 C CA . ASN A 1 180 ? 17.337 3.380 -23.107 1.00 95.06 180 ASN A CA 1
ATOM 1377 C C . ASN A 1 180 ? 17.088 2.835 -24.507 1.00 95.06 180 ASN A C 1
ATOM 1379 O O . ASN A 1 180 ? 16.384 1.844 -24.698 1.00 95.06 180 ASN A O 1
ATOM 1383 N N . PHE A 1 181 ? 17.696 3.476 -25.496 1.00 94.06 181 PHE A N 1
ATOM 1384 C CA . PHE A 1 181 ? 17.706 3.032 -26.877 1.00 94.06 181 PHE A CA 1
ATOM 1385 C C . PHE A 1 181 ? 19.134 2.986 -27.398 1.00 94.06 181 PHE A C 1
ATOM 1387 O O . PHE A 1 181 ? 19.861 3.983 -27.352 1.00 94.06 181 PHE A O 1
ATOM 1394 N N . THR A 1 182 ? 19.473 1.850 -27.990 1.00 91.19 182 THR A N 1
ATOM 1395 C CA . THR A 1 182 ? 20.751 1.621 -28.650 1.00 91.19 182 THR A CA 1
ATOM 1396 C C . THR A 1 182 ? 20.506 1.184 -30.082 1.00 91.19 182 THR A C 1
ATOM 1398 O O . THR A 1 182 ? 19.724 0.275 -30.341 1.00 91.19 182 THR A O 1
ATOM 1401 N N . ASP A 1 183 ? 21.215 1.809 -31.013 1.00 91.19 183 ASP A N 1
ATOM 1402 C CA . ASP A 1 183 ? 21.374 1.374 -32.393 1.00 91.19 183 ASP A CA 1
ATOM 1403 C C . ASP A 1 183 ? 22.870 1.293 -32.693 1.00 91.19 183 ASP A C 1
ATOM 1405 O O . ASP A 1 183 ? 23.546 2.304 -32.888 1.00 91.19 183 ASP A O 1
ATOM 1409 N N . SER A 1 184 ? 23.405 0.075 -32.708 1.00 87.69 184 SER A N 1
ATOM 1410 C CA . SER A 1 184 ? 24.816 -0.159 -33.031 1.00 87.69 184 SER A CA 1
ATOM 1411 C C . SER A 1 184 ? 25.099 -0.206 -34.540 1.00 87.69 184 SER A C 1
ATOM 1413 O O . SER A 1 184 ? 26.256 -0.387 -34.932 1.00 87.69 184 SER A O 1
ATOM 1415 N N . ASN A 1 185 ? 24.087 -0.018 -35.403 1.00 87.19 185 ASN A N 1
ATOM 1416 C CA . ASN A 1 185 ? 24.308 0.171 -36.840 1.00 87.19 185 ASN A CA 1
ATOM 1417 C C . ASN A 1 185 ? 25.067 1.481 -37.109 1.00 87.19 185 ASN A C 1
ATOM 1419 O O . ASN A 1 185 ? 25.062 2.388 -36.292 1.00 87.19 185 ASN A O 1
ATOM 1423 N N . ASN A 1 186 ? 25.739 1.602 -38.258 1.00 86.38 186 ASN A N 1
ATOM 1424 C CA . ASN A 1 186 ? 26.456 2.827 -38.629 1.00 86.38 186 ASN A CA 1
ATOM 1425 C C . ASN A 1 186 ? 25.523 3.813 -39.374 1.00 86.38 186 ASN A C 1
ATOM 1427 O O . ASN A 1 186 ? 24.986 3.420 -40.413 1.00 86.38 186 ASN A O 1
ATOM 1431 N N . PRO A 1 187 ? 25.372 5.080 -38.933 1.00 88.38 187 PRO A N 1
ATOM 1432 C CA . PRO A 1 187 ? 25.979 5.692 -37.746 1.00 88.38 187 PRO A CA 1
ATOM 1433 C C . PRO A 1 187 ? 25.308 5.248 -36.444 1.00 88.38 187 PRO A C 1
ATOM 1435 O O . PRO A 1 187 ? 24.083 5.194 -36.372 1.00 88.38 187 PRO A O 1
ATOM 1438 N N . ARG A 1 188 ? 26.124 4.986 -35.410 1.00 90.75 188 ARG A N 1
ATOM 1439 C CA . ARG A 1 188 ? 25.622 4.536 -34.101 1.00 90.75 188 ARG A CA 1
ATOM 1440 C C . ARG A 1 188 ? 24.707 5.583 -33.492 1.00 90.75 188 ARG A C 1
ATOM 1442 O O . ARG A 1 188 ? 25.031 6.769 -33.564 1.00 90.75 188 ARG A O 1
ATOM 1449 N N . GLN A 1 189 ? 23.627 5.160 -32.851 1.00 93.06 189 GLN A N 1
ATOM 1450 C CA . GLN A 1 189 ? 22.727 6.037 -32.112 1.00 93.06 189 GLN A CA 1
ATOM 1451 C C . GLN A 1 189 ? 22.525 5.502 -30.698 1.00 93.06 189 GLN A C 1
ATOM 1453 O O . GLN A 1 189 ? 22.227 4.331 -30.506 1.00 93.06 189 GLN A O 1
ATOM 1458 N N . TYR A 1 190 ? 22.649 6.389 -29.719 1.00 93.31 190 TYR A N 1
ATOM 1459 C CA . TYR A 1 190 ? 22.354 6.094 -28.320 1.00 93.31 190 TYR A CA 1
ATOM 1460 C C . TYR A 1 190 ? 21.439 7.192 -27.795 1.00 93.31 190 TYR A C 1
ATOM 1462 O O . TYR A 1 190 ? 21.689 8.375 -28.059 1.00 93.31 190 TYR A O 1
ATOM 1470 N N . ALA A 1 191 ? 20.359 6.822 -27.117 1.00 95.19 191 ALA A N 1
ATOM 1471 C CA . ALA A 1 191 ? 19.364 7.772 -26.645 1.00 95.19 191 ALA A CA 1
ATOM 1472 C C . ALA A 1 191 ? 18.690 7.313 -25.354 1.00 95.19 191 ALA A C 1
ATOM 1474 O O . ALA A 1 191 ? 18.504 6.123 -25.128 1.00 95.19 191 ALA A O 1
ATOM 1475 N N . VAL A 1 192 ? 18.267 8.292 -24.563 1.00 97.06 192 VAL A N 1
ATOM 1476 C CA . VAL A 1 192 ? 17.271 8.119 -23.510 1.00 97.06 192 VAL A CA 1
ATOM 1477 C C . VAL A 1 192 ? 15.955 8.626 -24.084 1.00 97.06 192 VAL A C 1
ATOM 1479 O O . VAL A 1 192 ? 15.842 9.801 -24.455 1.00 97.06 192 VAL A O 1
ATOM 1482 N N . ARG A 1 193 ? 14.987 7.727 -24.237 1.00 97.56 193 ARG A N 1
ATOM 1483 C CA . ARG A 1 193 ? 13.701 7.992 -24.884 1.00 97.56 193 ARG A CA 1
ATOM 1484 C C . ARG A 1 193 ? 12.597 8.137 -23.860 1.00 97.56 193 ARG A C 1
ATOM 1486 O O . ARG A 1 193 ? 12.656 7.522 -22.804 1.00 97.56 193 ARG A O 1
ATOM 1493 N N . TYR A 1 194 ? 11.600 8.944 -24.189 1.00 98.06 194 TYR A N 1
ATOM 1494 C CA . TYR A 1 194 ? 10.506 9.291 -23.298 1.00 98.06 194 TYR A CA 1
ATOM 1495 C C . TYR A 1 194 ? 9.164 9.288 -24.029 1.00 98.06 194 TYR A C 1
ATOM 1497 O O . TYR A 1 194 ? 9.059 9.730 -25.176 1.00 98.06 194 TYR A O 1
ATOM 1505 N N . THR A 1 195 ? 8.125 8.842 -23.330 1.00 98.12 195 THR A N 1
ATOM 1506 C CA . THR A 1 195 ? 6.725 9.038 -23.711 1.00 98.12 195 THR A CA 1
ATOM 1507 C C . THR A 1 195 ? 5.842 9.162 -22.470 1.00 98.12 195 THR A C 1
ATOM 1509 O O . THR A 1 195 ? 6.222 8.740 -21.380 1.00 98.12 195 THR A O 1
ATOM 1512 N N . ALA A 1 196 ? 4.654 9.736 -22.619 1.00 97.38 196 ALA A N 1
ATOM 1513 C CA . ALA A 1 196 ? 3.653 9.805 -21.567 1.00 97.38 196 ALA A CA 1
ATOM 1514 C C . ALA A 1 196 ? 2.248 9.574 -22.116 1.00 97.38 196 ALA A C 1
ATOM 1516 O O . ALA A 1 196 ? 1.945 9.887 -23.272 1.00 97.38 196 ALA A O 1
ATOM 1517 N N . PHE A 1 197 ? 1.374 9.065 -21.261 1.00 97.50 197 PHE A N 1
ATOM 1518 C CA . PHE A 1 197 ? -0.056 9.030 -21.518 1.00 97.50 197 PHE A CA 1
ATOM 1519 C C . PHE A 1 197 ? -0.679 10.368 -21.102 1.00 97.50 197 PHE A C 1
ATOM 1521 O O . PHE A 1 197 ? -0.290 10.956 -20.101 1.00 97.50 197 PHE A O 1
ATOM 1528 N N . ASN A 1 198 ? -1.633 10.886 -21.871 1.00 92.38 198 ASN A N 1
ATOM 1529 C CA . ASN A 1 198 ? -2.287 12.170 -21.570 1.00 92.38 198 ASN A CA 1
ATOM 1530 C C . ASN A 1 198 ? -3.727 12.022 -21.043 1.00 92.38 198 ASN A C 1
ATOM 1532 O O . ASN A 1 198 ? -4.470 13.000 -21.022 1.00 92.38 198 ASN A O 1
ATOM 1536 N N . GLY A 1 199 ? -4.136 10.804 -20.681 1.00 92.19 199 GLY A N 1
ATOM 1537 C CA . GLY A 1 199 ? -5.509 10.458 -20.305 1.00 92.19 199 GLY A CA 1
ATOM 1538 C C . GLY A 1 199 ? -6.328 9.839 -21.443 1.00 92.19 199 GLY A C 1
ATOM 1539 O O . GLY A 1 199 ? -7.356 9.218 -21.190 1.00 92.19 199 GLY A O 1
ATOM 1540 N N . SER A 1 200 ? -5.889 9.961 -22.700 1.00 93.94 200 SER A N 1
ATOM 1541 C CA . SER A 1 200 ? -6.590 9.374 -23.858 1.00 93.94 200 SER A CA 1
ATOM 1542 C C . SER A 1 200 ? -5.670 8.645 -24.832 1.00 93.94 200 SER A C 1
ATOM 1544 O O . SER A 1 200 ? -6.070 7.657 -25.443 1.00 93.94 200 SER A O 1
ATOM 1546 N N . SER A 1 201 ? -4.433 9.107 -24.989 1.00 96.31 201 SER A N 1
ATOM 1547 C CA . SER A 1 201 ? -3.463 8.544 -25.926 1.00 96.31 201 SER A CA 1
ATOM 1548 C C . SER A 1 201 ? -2.040 8.680 -25.399 1.00 96.31 201 SER A C 1
ATOM 1550 O O . SER A 1 201 ? -1.716 9.639 -24.696 1.00 96.31 201 SER A O 1
ATOM 1552 N N . TRP A 1 202 ? -1.174 7.760 -25.811 1.00 97.56 202 TRP A N 1
ATOM 1553 C CA . TRP A 1 202 ? 0.268 7.906 -25.644 1.00 97.56 202 TRP A CA 1
ATOM 1554 C C . TRP A 1 202 ? 0.817 8.963 -26.600 1.00 97.56 202 TRP A C 1
ATOM 1556 O O . TRP A 1 202 ? 0.438 9.013 -27.772 1.00 97.56 202 TRP A O 1
ATOM 1566 N N . SER A 1 203 ? 1.716 9.808 -26.105 1.00 95.69 203 SER A N 1
ATOM 1567 C CA . SER A 1 203 ? 2.476 10.729 -26.943 1.00 95.69 203 SER A CA 1
ATOM 1568 C C . SER A 1 203 ? 3.426 9.976 -27.874 1.00 95.69 203 SER A C 1
ATOM 1570 O O . SER A 1 203 ? 3.865 8.863 -27.578 1.00 95.69 203 SER A O 1
ATOM 1572 N N . THR A 1 204 ? 3.816 10.615 -28.975 1.00 95.88 204 THR A N 1
ATOM 1573 C CA . THR A 1 204 ? 4.938 10.134 -29.785 1.00 95.88 204 THR A CA 1
ATOM 1574 C C . THR A 1 204 ? 6.191 10.036 -28.920 1.00 95.88 204 THR A C 1
ATOM 1576 O O . THR A 1 204 ? 6.506 10.976 -28.191 1.00 95.88 204 THR A O 1
ATOM 1579 N N . VAL A 1 205 ? 6.908 8.916 -29.027 1.00 97.19 205 VAL A N 1
ATOM 1580 C CA . VAL A 1 205 ? 8.197 8.738 -28.356 1.00 97.19 205 VAL A CA 1
ATOM 1581 C C . VAL A 1 205 ? 9.179 9.803 -28.846 1.00 97.19 205 VAL A C 1
ATOM 1583 O O . VAL A 1 205 ? 9.420 9.940 -30.047 1.00 97.19 205 VAL A O 1
ATOM 1586 N N . GLU A 1 206 ? 9.752 10.550 -27.910 1.00 96.00 206 GLU A N 1
ATOM 1587 C CA . GLU A 1 206 ? 10.761 11.576 -28.166 1.00 96.00 206 GLU A CA 1
ATOM 1588 C C . GLU A 1 206 ? 12.079 11.246 -27.455 1.00 96.00 206 GLU A C 1
ATOM 1590 O O . GLU A 1 206 ? 12.132 10.408 -26.556 1.00 96.00 206 GLU A O 1
ATOM 1595 N N . ASN A 1 207 ? 13.163 11.915 -27.847 1.00 96.25 207 ASN A N 1
ATOM 1596 C CA . ASN A 1 207 ? 14.445 11.785 -27.161 1.00 96.25 207 ASN A CA 1
ATOM 1597 C C . ASN A 1 207 ? 14.506 12.799 -26.013 1.00 96.25 207 ASN A C 1
ATOM 1599 O O . ASN A 1 207 ? 14.577 14.001 -26.270 1.00 96.25 207 ASN A O 1
ATOM 1603 N N . ALA A 1 208 ? 14.549 12.314 -24.771 1.00 96.19 208 ALA A N 1
ATOM 1604 C CA . ALA A 1 208 ? 14.943 13.134 -23.626 1.00 96.19 208 ALA A CA 1
ATOM 1605 C C . ALA A 1 208 ? 16.407 13.567 -23.758 1.00 96.19 208 ALA A C 1
ATOM 1607 O O . ALA A 1 208 ? 16.784 14.701 -23.466 1.00 96.19 208 ALA A O 1
ATOM 1608 N N . TRP A 1 209 ? 17.230 12.660 -24.283 1.00 95.25 209 TRP A N 1
ATOM 1609 C CA . TRP A 1 209 ? 18.603 12.930 -24.667 1.00 95.25 209 TRP A CA 1
ATOM 1610 C C . TRP A 1 209 ? 19.042 11.959 -25.772 1.00 95.25 209 TRP A C 1
ATOM 1612 O O . TRP A 1 209 ? 18.573 10.825 -25.820 1.00 95.25 209 TRP A O 1
ATOM 1622 N N . SER A 1 210 ? 19.933 12.371 -26.680 1.00 94.00 210 SER A N 1
ATOM 1623 C CA . SER A 1 210 ? 20.495 11.459 -27.688 1.00 94.00 210 SER A CA 1
ATOM 1624 C C . SER A 1 210 ? 21.836 11.924 -28.245 1.00 94.00 210 SER A C 1
ATOM 1626 O O . SER A 1 210 ? 22.187 13.102 -28.166 1.00 94.00 210 SER A O 1
ATOM 1628 N N . GLN A 1 211 ? 22.555 10.995 -28.869 1.00 91.56 211 GLN A N 1
ATOM 1629 C CA . GLN A 1 211 ? 23.753 11.261 -29.659 1.00 91.56 211 GLN A CA 1
ATOM 1630 C C . GLN A 1 211 ? 23.831 10.341 -30.885 1.00 91.56 211 GLN A C 1
ATOM 1632 O O . GLN A 1 211 ? 23.202 9.279 -30.935 1.00 91.56 211 GLN A O 1
ATOM 1637 N N . THR A 1 212 ? 24.639 10.730 -31.873 1.00 92.38 212 THR A N 1
ATOM 1638 C CA . THR A 1 212 ? 24.825 9.972 -33.117 1.00 92.38 212 THR A CA 1
ATOM 1639 C C . THR A 1 212 ? 26.282 10.005 -33.575 1.00 92.38 212 THR A C 1
ATOM 1641 O O . THR A 1 212 ? 26.940 11.039 -33.483 1.00 92.38 212 THR A O 1
ATOM 1644 N N . GLY A 1 213 ? 26.784 8.883 -34.092 1.00 85.75 213 GLY A N 1
ATOM 1645 C CA . GLY A 1 213 ? 28.108 8.771 -34.714 1.00 85.75 213 GLY A CA 1
ATOM 1646 C C . GLY A 1 213 ? 29.279 8.556 -33.750 1.00 85.75 213 GLY A C 1
ATOM 1647 O O . GLY A 1 213 ? 30.415 8.465 -34.206 1.00 85.75 213 GLY A O 1
ATOM 1648 N N . VAL A 1 214 ? 29.023 8.438 -32.445 1.00 81.25 214 VAL A N 1
ATOM 1649 C CA . VAL A 1 214 ? 30.030 8.152 -31.407 1.00 81.25 214 VAL A CA 1
ATOM 1650 C C . VAL A 1 214 ? 29.625 6.924 -30.586 1.00 81.25 214 VAL A C 1
ATOM 1652 O O . VAL A 1 214 ? 28.441 6.608 -30.478 1.00 81.25 214 VAL A O 1
ATOM 1655 N N . SER A 1 215 ? 30.606 6.213 -30.030 1.00 79.50 215 SER A N 1
ATOM 1656 C CA . SER A 1 215 ? 30.425 4.948 -29.305 1.00 79.50 215 SER A CA 1
ATOM 1657 C C . SER A 1 215 ? 30.258 5.124 -27.794 1.00 79.50 215 SER A C 1
ATOM 1659 O O . SER A 1 215 ? 30.789 4.320 -27.041 1.00 79.50 215 SER A O 1
ATOM 1661 N N . ASN A 1 216 ? 29.577 6.183 -27.351 1.00 82.44 216 ASN A N 1
ATOM 1662 C CA . ASN A 1 216 ? 29.408 6.455 -25.923 1.00 82.44 216 ASN A CA 1
ATOM 1663 C C . ASN A 1 216 ? 28.038 5.965 -25.438 1.00 82.44 216 ASN A C 1
ATOM 1665 O O . ASN A 1 216 ? 27.023 6.584 -25.746 1.00 82.44 216 ASN A O 1
ATOM 1669 N N . GLU A 1 217 ? 27.967 4.879 -24.691 1.00 83.19 217 GLU A N 1
ATOM 1670 C CA . GLU A 1 217 ? 26.666 4.292 -24.357 1.00 83.19 217 GLU A CA 1
ATOM 1671 C C . GLU A 1 217 ? 25.909 5.107 -23.291 1.00 83.19 217 GLU A C 1
ATOM 1673 O O . GLU A 1 217 ? 26.485 5.945 -22.581 1.00 83.19 217 GLU A O 1
ATOM 1678 N N . VAL A 1 218 ? 24.591 4.894 -23.223 1.00 89.50 218 VAL A N 1
ATOM 1679 C CA . VAL A 1 218 ? 23.737 5.365 -22.126 1.00 89.50 218 VAL A CA 1
ATOM 1680 C C . VAL A 1 218 ? 23.027 4.181 -21.502 1.00 89.50 218 VAL A C 1
ATOM 1682 O O . VAL A 1 218 ? 22.569 3.297 -22.225 1.00 89.50 218 VAL A O 1
ATOM 1685 N N . SER A 1 219 ? 22.943 4.190 -20.177 1.00 88.50 219 SER A N 1
ATOM 1686 C CA . SER A 1 219 ? 22.431 3.065 -19.396 1.00 88.50 219 SER A CA 1
ATOM 1687 C C . SER A 1 219 ? 21.674 3.553 -18.165 1.00 88.50 219 SER A C 1
ATOM 1689 O O . SER A 1 219 ? 21.896 4.676 -17.696 1.00 88.50 219 SER A O 1
ATOM 1691 N N . TYR A 1 220 ? 20.815 2.686 -17.620 1.00 88.56 220 TYR A N 1
ATOM 1692 C CA . TYR A 1 220 ? 20.146 2.876 -16.332 1.00 88.56 220 TYR A CA 1
ATOM 1693 C C . TYR A 1 220 ? 19.361 4.192 -16.237 1.00 88.56 220 TYR A C 1
ATOM 1695 O O . TYR A 1 220 ? 19.569 4.982 -15.317 1.00 88.56 220 TYR A O 1
ATOM 1703 N N . ALA A 1 221 ? 18.503 4.472 -17.222 1.00 94.31 221 ALA A N 1
ATOM 1704 C CA . ALA A 1 221 ? 17.647 5.646 -17.154 1.00 94.31 221 ALA A CA 1
ATOM 1705 C C . ALA A 1 221 ? 16.582 5.446 -16.069 1.00 94.31 221 ALA A C 1
ATOM 1707 O O . ALA A 1 221 ? 15.924 4.414 -16.018 1.00 94.31 221 ALA A O 1
ATOM 1708 N N . THR A 1 222 ? 16.400 6.455 -15.226 1.00 94.88 222 THR A N 1
ATOM 1709 C CA . THR A 1 222 ? 15.367 6.511 -14.187 1.00 94.88 222 THR A CA 1
ATOM 1710 C C . THR A 1 222 ? 14.577 7.800 -14.364 1.00 94.88 222 THR A C 1
ATOM 1712 O O . THR A 1 222 ? 15.127 8.820 -14.797 1.00 94.88 222 THR A O 1
ATOM 1715 N N . ILE A 1 223 ? 13.290 7.762 -14.038 1.00 97.19 223 ILE A N 1
ATOM 1716 C CA . ILE A 1 223 ? 12.371 8.890 -14.188 1.00 97.19 223 ILE A CA 1
ATOM 1717 C C . ILE A 1 223 ? 11.640 9.151 -12.881 1.00 97.19 223 ILE A C 1
ATOM 1719 O O . ILE A 1 223 ? 11.330 8.216 -12.157 1.00 97.19 223 ILE A O 1
ATOM 1723 N N . ASP A 1 224 ? 11.345 10.419 -12.624 1.00 97.06 224 ASP A N 1
ATOM 1724 C CA . ASP A 1 224 ? 10.310 10.806 -11.673 1.00 97.06 224 ASP A CA 1
ATOM 1725 C C . ASP A 1 224 ? 9.629 12.108 -12.127 1.00 97.06 224 ASP A C 1
ATOM 1727 O O . ASP A 1 224 ? 10.170 12.838 -12.972 1.00 97.06 224 ASP A O 1
ATOM 1731 N N . ILE A 1 225 ? 8.420 12.373 -11.636 1.00 96.19 225 ILE A N 1
ATOM 1732 C CA . ILE A 1 225 ? 7.548 13.453 -12.106 1.00 96.19 225 ILE A CA 1
ATOM 1733 C C . ILE A 1 225 ? 7.349 14.492 -11.008 1.00 96.19 225 ILE A C 1
ATOM 1735 O O . ILE A 1 225 ? 6.959 14.176 -9.891 1.00 96.19 225 ILE A O 1
ATOM 1739 N N . ASP A 1 226 ? 7.579 15.761 -11.343 1.00 94.50 226 ASP A N 1
ATOM 1740 C CA . ASP A 1 226 ? 7.326 16.850 -10.405 1.00 94.50 226 ASP A CA 1
ATOM 1741 C C . ASP A 1 226 ? 5.827 17.166 -10.245 1.00 94.50 226 ASP A C 1
ATOM 1743 O O . ASP A 1 226 ? 4.964 16.734 -11.018 1.00 94.50 226 ASP A O 1
ATOM 1747 N N . SER A 1 227 ? 5.506 18.009 -9.262 1.00 93.00 227 SER A N 1
ATOM 1748 C CA . SER A 1 227 ? 4.130 18.444 -8.993 1.00 93.00 227 SER A CA 1
ATOM 1749 C C . SER A 1 227 ? 3.486 19.247 -10.136 1.00 93.00 227 SER A C 1
ATOM 1751 O O . SER A 1 227 ? 2.270 19.422 -10.153 1.00 93.00 227 SER A O 1
ATOM 1753 N N . ASN A 1 228 ? 4.266 19.704 -11.122 1.00 92.81 228 ASN A N 1
ATOM 1754 C CA . ASN A 1 228 ? 3.788 20.376 -12.334 1.00 92.81 228 ASN A CA 1
ATOM 1755 C C . ASN A 1 228 ? 3.652 19.411 -13.527 1.00 92.81 228 ASN A C 1
ATOM 1757 O O . ASN A 1 228 ? 3.529 19.849 -14.682 1.00 92.81 228 ASN A O 1
ATOM 1761 N N . ASN A 1 229 ? 3.675 18.101 -13.265 1.00 94.12 229 ASN A N 1
ATOM 1762 C CA . ASN A 1 229 ? 3.600 17.038 -14.258 1.00 94.12 229 ASN A CA 1
ATOM 1763 C C . ASN A 1 229 ? 4.741 17.110 -15.292 1.00 94.12 229 ASN A C 1
ATOM 1765 O O . ASN A 1 229 ? 4.530 16.896 -16.498 1.00 94.12 229 ASN A O 1
ATOM 1769 N N . LYS A 1 230 ? 5.947 17.479 -14.847 1.00 94.62 230 LYS A N 1
ATOM 1770 C CA . LYS A 1 230 ? 7.154 17.521 -15.675 1.00 94.62 230 LYS A CA 1
ATOM 1771 C C . LYS A 1 230 ? 8.093 16.372 -15.333 1.00 94.62 230 LYS A C 1
ATOM 1773 O O . LYS A 1 230 ? 8.395 16.166 -14.163 1.00 94.62 230 LYS A O 1
ATOM 1778 N N . PRO A 1 231 ? 8.588 15.641 -16.348 1.00 97.06 231 PRO A N 1
ATOM 1779 C CA . PRO A 1 231 ? 9.544 14.574 -16.124 1.00 97.06 231 PRO A CA 1
ATOM 1780 C C . PRO A 1 231 ? 10.938 15.109 -15.805 1.00 97.06 231 PRO A C 1
ATOM 1782 O O . PRO A 1 231 ? 11.457 16.023 -16.462 1.00 97.06 231 PRO A O 1
ATOM 1785 N N . HIS A 1 232 ? 11.552 14.457 -14.830 1.00 97.44 232 HIS A N 1
ATOM 1786 C CA . HIS A 1 232 ? 12.957 14.524 -14.479 1.00 97.44 232 HIS A CA 1
ATOM 1787 C C . HIS A 1 232 ? 13.583 13.177 -14.825 1.00 97.44 232 HIS A C 1
ATOM 1789 O O . HIS A 1 232 ? 12.984 12.138 -14.571 1.00 97.44 232 HIS A O 1
ATOM 1795 N N . VAL A 1 233 ? 14.767 13.187 -15.431 1.00 97.81 233 VAL A N 1
ATOM 1796 C CA . VAL A 1 233 ? 15.441 11.967 -15.879 1.00 97.81 233 VAL A CA 1
ATOM 1797 C C . VAL A 1 233 ? 16.901 12.015 -15.466 1.00 97.81 233 VAL A C 1
ATOM 1799 O O . VAL A 1 233 ? 17.615 12.970 -15.783 1.00 97.81 233 VAL A O 1
ATOM 1802 N N . ALA A 1 234 ? 17.351 10.967 -14.784 1.00 95.94 234 ALA A N 1
ATOM 1803 C CA . ALA A 1 234 ? 18.759 10.727 -14.503 1.00 95.94 234 ALA A CA 1
ATOM 1804 C C . ALA A 1 234 ? 19.210 9.463 -15.232 1.00 95.94 234 ALA A C 1
ATOM 1806 O O . ALA A 1 234 ? 18.433 8.528 -15.410 1.00 95.94 234 ALA A O 1
ATOM 1807 N N . PHE A 1 235 ? 20.449 9.456 -15.706 1.00 93.88 235 PHE A N 1
ATOM 1808 C CA . PHE A 1 235 ? 20.991 8.344 -16.479 1.00 93.88 235 PHE A CA 1
ATOM 1809 C C . PHE A 1 235 ? 22.514 8.332 -16.403 1.00 93.88 235 PHE A C 1
ATOM 1811 O O . PHE A 1 235 ? 23.157 9.362 -16.157 1.00 93.88 235 PHE A O 1
ATOM 1818 N N . GLN A 1 236 ? 23.094 7.160 -16.641 1.00 89.75 236 GLN A N 1
ATOM 1819 C CA . GLN A 1 236 ? 24.528 7.030 -16.824 1.00 89.75 236 GLN A CA 1
ATOM 1820 C C . GLN A 1 236 ? 24.884 7.279 -18.290 1.00 89.75 236 GLN A C 1
ATOM 1822 O O . GLN A 1 236 ? 24.199 6.802 -19.196 1.00 89.75 236 GLN A O 1
ATOM 1827 N N . ARG A 1 237 ? 25.979 8.003 -18.532 1.00 87.62 237 ARG A N 1
ATOM 1828 C CA . ARG A 1 237 ? 26.494 8.229 -19.886 1.00 87.62 237 ARG A CA 1
ATOM 1829 C C . ARG A 1 237 ? 28.013 8.187 -19.948 1.00 87.62 237 ARG A C 1
ATOM 1831 O O . ARG A 1 237 ? 28.681 8.878 -19.179 1.00 87.62 237 ARG A O 1
ATOM 1838 N N . GLU A 1 238 ? 28.532 7.487 -20.949 1.00 81.38 238 GLU A N 1
ATOM 1839 C CA . GLU A 1 238 ? 29.955 7.467 -21.305 1.00 81.38 238 GLU A CA 1
ATOM 1840 C C . GLU A 1 238 ? 30.403 8.729 -22.059 1.00 81.38 238 GLU A C 1
ATOM 1842 O O . GLU A 1 238 ? 29.608 9.428 -22.703 1.00 81.38 238 GLU A O 1
ATOM 1847 N N . THR A 1 239 ? 31.696 9.055 -22.013 1.00 75.25 239 THR A N 1
ATOM 1848 C CA . THR A 1 239 ? 32.215 10.286 -22.636 1.00 75.25 239 THR A CA 1
ATOM 1849 C C . THR A 1 239 ? 33.347 10.076 -23.634 1.00 75.25 239 THR A C 1
ATOM 1851 O O . THR A 1 239 ? 33.498 10.914 -24.528 1.00 75.25 239 THR A O 1
ATOM 1854 N N . ASN A 1 240 ? 34.071 8.961 -23.574 1.00 68.81 240 ASN A N 1
ATOM 1855 C CA . ASN A 1 240 ? 35.258 8.712 -24.399 1.00 68.81 240 ASN A CA 1
ATOM 1856 C C . ASN A 1 240 ? 35.214 7.393 -25.202 1.00 68.81 240 ASN A C 1
ATOM 1858 O O . ASN A 1 240 ? 36.196 7.058 -25.864 1.00 68.81 240 ASN A O 1
ATOM 1862 N N . GLY A 1 241 ? 34.098 6.659 -25.158 1.00 64.44 241 GLY A N 1
ATOM 1863 C CA . GLY A 1 241 ? 33.847 5.472 -25.981 1.00 64.44 241 GLY A CA 1
ATOM 1864 C C . GLY A 1 241 ? 34.686 4.254 -25.604 1.00 64.44 241 GLY A C 1
ATOM 1865 O O . GLY A 1 241 ? 34.882 3.363 -26.431 1.00 64.44 241 GLY A O 1
ATOM 1866 N N . THR A 1 242 ? 35.222 4.238 -24.383 1.00 63.88 242 THR A N 1
ATOM 1867 C CA . THR A 1 242 ? 36.076 3.158 -23.871 1.00 63.88 242 THR A CA 1
ATOM 1868 C C . THR A 1 242 ? 35.301 2.047 -23.162 1.00 63.88 242 THR A C 1
ATOM 1870 O O . THR A 1 242 ? 35.895 1.006 -22.879 1.00 63.88 242 THR A O 1
ATOM 1873 N N . GLY A 1 243 ? 34.000 2.223 -22.901 1.00 59.56 243 GLY A N 1
ATOM 1874 C CA . GLY A 1 243 ? 33.186 1.232 -22.191 1.00 59.56 243 GLY A CA 1
ATOM 1875 C C . GLY A 1 243 ? 33.313 1.279 -20.658 1.00 59.56 243 GLY A C 1
ATOM 1876 O O . GLY A 1 243 ? 32.938 0.317 -19.986 1.00 59.56 243 GLY A O 1
ATOM 1877 N N . CYS A 1 244 ? 33.979 2.295 -20.089 1.00 59.72 244 CYS A N 1
ATOM 1878 C CA . CYS A 1 244 ? 34.375 2.303 -18.672 1.00 59.72 244 CYS A CA 1
ATOM 1879 C C . CYS A 1 244 ? 34.460 3.687 -18.009 1.00 59.72 244 CYS A C 1
ATOM 1881 O O . CYS A 1 244 ? 34.975 3.771 -16.895 1.00 59.72 244 CYS A O 1
ATOM 1883 N N . ASP A 1 245 ? 33.941 4.746 -18.641 1.00 68.44 245 ASP A N 1
ATOM 1884 C CA . ASP A 1 245 ? 34.003 6.137 -18.162 1.00 68.44 245 ASP A CA 1
ATOM 1885 C C . ASP A 1 245 ? 32.613 6.771 -17.945 1.00 68.44 245 ASP A C 1
ATOM 1887 O O . ASP A 1 245 ? 32.447 7.988 -18.051 1.00 68.44 245 ASP A O 1
ATOM 1891 N N . GLY A 1 246 ? 31.591 5.959 -17.664 1.00 73.50 246 GLY A N 1
ATOM 1892 C CA . GLY A 1 246 ? 30.237 6.454 -17.418 1.00 73.50 246 GLY A CA 1
ATOM 1893 C C . GLY A 1 246 ? 30.198 7.479 -16.277 1.00 73.50 246 GLY A C 1
ATOM 1894 O O . GLY A 1 246 ? 30.780 7.230 -15.224 1.00 73.50 246 GLY A O 1
ATOM 1895 N N . GLY A 1 247 ? 29.545 8.624 -16.489 1.00 85.56 247 GLY A N 1
ATOM 1896 C CA . GLY A 1 247 ? 29.247 9.648 -15.478 1.00 85.56 247 GLY A CA 1
ATOM 1897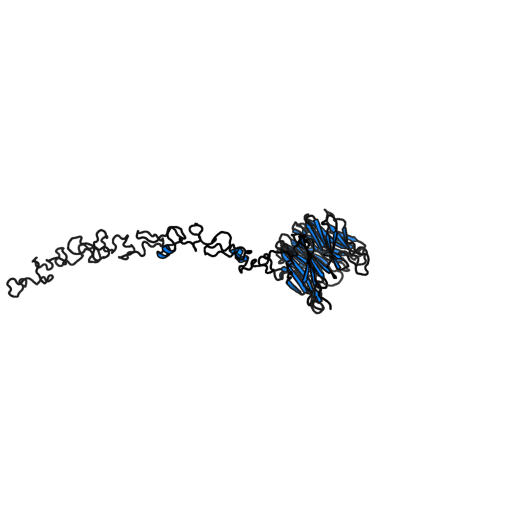 C C . GLY A 1 247 ? 27.750 9.740 -15.166 1.00 85.56 247 GLY A C 1
ATOM 1898 O O . GLY A 1 247 ? 26.934 9.198 -15.913 1.00 85.56 247 GLY A O 1
ATOM 1899 N N . LEU A 1 248 ? 27.390 10.478 -14.110 1.00 90.69 248 LEU A N 1
ATOM 1900 C CA . LEU A 1 248 ? 26.006 10.784 -13.739 1.00 90.69 248 LEU A CA 1
ATOM 1901 C C . LEU A 1 248 ? 25.508 12.039 -14.458 1.00 90.69 248 LEU A C 1
ATOM 1903 O O . LEU A 1 248 ? 26.054 13.135 -14.263 1.00 90.69 248 LEU A O 1
ATOM 1907 N N . TRP A 1 249 ? 24.437 11.886 -15.231 1.00 93.62 249 TRP A N 1
ATOM 1908 C CA . TRP A 1 249 ? 23.806 12.967 -15.979 1.00 93.62 249 TRP A CA 1
ATOM 1909 C C . TRP A 1 249 ? 22.342 13.123 -15.593 1.00 93.62 249 TRP A C 1
ATOM 1911 O O . TRP A 1 249 ? 21.675 12.171 -15.193 1.00 93.62 249 TRP A O 1
ATOM 1921 N N . TYR A 1 250 ? 21.850 14.349 -15.734 1.00 95.88 250 TYR A N 1
ATOM 1922 C CA . TYR A 1 250 ? 20.478 14.721 -15.423 1.00 95.88 250 TYR A CA 1
ATOM 1923 C C . TYR A 1 250 ? 19.906 15.646 -16.495 1.00 95.88 250 TYR A C 1
ATOM 1925 O O . TYR A 1 250 ? 20.576 16.572 -16.949 1.00 95.88 250 TYR A O 1
ATOM 1933 N N . THR A 1 251 ? 18.654 15.435 -16.875 1.00 96.50 251 THR A N 1
ATOM 1934 C CA . THR A 1 251 ? 17.872 16.359 -17.703 1.00 96.50 251 THR A CA 1
ATOM 1935 C C . THR A 1 251 ? 16.439 16.411 -17.187 1.00 96.50 251 THR A C 1
ATOM 1937 O O . THR A 1 251 ? 15.979 15.525 -16.471 1.00 96.50 251 THR A O 1
ATOM 1940 N N . ASN A 1 252 ? 15.717 17.466 -17.532 1.00 96.12 252 ASN A N 1
ATOM 1941 C CA . ASN A 1 252 ? 14.305 17.601 -17.215 1.00 96.12 252 ASN A CA 1
ATOM 1942 C C . ASN A 1 252 ? 13.581 18.381 -18.305 1.00 96.12 252 ASN A C 1
ATOM 1944 O O . ASN A 1 252 ? 14.193 19.081 -19.116 1.00 96.12 252 ASN A O 1
ATOM 1948 N N . LYS A 1 253 ? 12.255 18.303 -18.308 1.00 94.94 253 LYS A N 1
ATOM 1949 C CA . LYS A 1 253 ? 11.435 19.045 -19.263 1.00 94.94 253 LYS A CA 1
ATOM 1950 C C . LYS A 1 253 ? 10.947 20.358 -18.646 1.00 94.94 253 LYS A C 1
ATOM 1952 O O . LYS A 1 253 ? 10.057 20.363 -17.807 1.00 94.94 253 LYS A O 1
ATOM 1957 N N . THR A 1 254 ? 11.489 21.494 -19.087 1.00 83.06 254 THR A N 1
ATOM 1958 C CA . THR A 1 254 ? 11.178 22.837 -18.538 1.00 83.06 254 THR A CA 1
ATOM 1959 C C . THR A 1 254 ? 10.035 23.556 -19.275 1.00 83.06 254 THR A C 1
ATOM 1961 O O . THR A 1 254 ? 9.847 24.762 -19.138 1.00 83.06 254 THR A O 1
ATOM 1964 N N . GLY A 1 255 ? 9.258 22.821 -20.078 1.00 83.06 255 GLY A N 1
ATOM 1965 C CA . GLY A 1 255 ? 8.188 23.344 -20.927 1.00 83.06 255 GLY A CA 1
ATOM 1966 C C . GLY A 1 255 ? 7.792 22.326 -21.997 1.00 83.06 255 GLY A C 1
ATOM 1967 O O . GLY A 1 255 ? 7.453 21.188 -21.67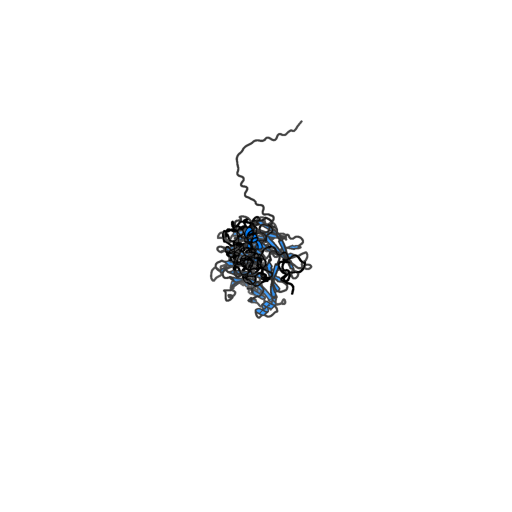4 1.00 83.06 255 GLY A O 1
ATOM 1968 N N . ALA A 1 256 ? 7.848 22.724 -23.271 1.00 84.62 256 ALA A N 1
ATOM 1969 C CA . ALA A 1 256 ? 7.723 21.801 -24.406 1.00 84.62 256 ALA A CA 1
ATOM 1970 C C . ALA A 1 256 ? 9.044 21.081 -24.743 1.00 84.62 256 ALA A C 1
ATOM 1972 O O . ALA A 1 256 ? 9.015 20.048 -25.404 1.00 84.62 256 ALA A O 1
ATOM 1973 N N . SER A 1 257 ? 10.178 21.596 -24.259 1.00 92.06 257 SER A N 1
ATOM 1974 C CA . SER A 1 257 ? 11.520 21.116 -24.600 1.00 92.06 257 SER A CA 1
ATOM 1975 C C . SER A 1 257 ? 12.244 20.527 -23.393 1.00 92.06 257 SER A C 1
ATOM 1977 O O . SER A 1 257 ? 12.019 20.942 -22.252 1.00 92.06 257 SER A O 1
ATOM 1979 N N . TRP A 1 258 ? 13.150 19.594 -23.671 1.00 96.00 258 TRP A N 1
ATOM 1980 C CA . TRP A 1 258 ? 14.124 19.086 -22.711 1.00 96.00 258 TRP A CA 1
ATOM 1981 C C . TRP A 1 258 ? 15.236 20.105 -22.468 1.00 96.00 258 TRP A C 1
ATOM 1983 O O . TRP A 1 258 ? 15.672 20.804 -23.388 1.00 96.00 258 TRP A O 1
ATOM 1993 N N . SER A 1 259 ? 15.687 20.203 -21.222 1.00 94.75 259 SER A N 1
ATOM 1994 C CA . SER A 1 259 ? 16.846 21.003 -20.856 1.00 94.75 259 SER A CA 1
ATOM 1995 C C . SER A 1 259 ? 18.137 20.350 -21.354 1.00 94.75 259 SER A C 1
ATOM 1997 O O . SER A 1 259 ? 18.235 19.130 -21.517 1.00 94.75 259 SER A O 1
ATOM 1999 N N . GLY A 1 260 ? 19.159 21.177 -21.593 1.00 90.25 260 GLY A N 1
ATOM 2000 C CA . GLY A 1 260 ? 20.509 20.666 -21.818 1.00 90.25 260 GLY A CA 1
ATOM 2001 C C . GLY A 1 260 ? 20.946 19.816 -20.618 1.00 90.25 260 GLY A C 1
ATOM 2002 O O . GLY A 1 260 ? 20.670 20.197 -19.478 1.00 90.25 260 GLY A O 1
ATOM 2003 N N . PRO A 1 261 ? 21.600 18.667 -20.844 1.00 89.38 261 PRO A N 1
ATOM 2004 C CA . PRO A 1 261 ? 21.858 17.733 -19.766 1.00 89.38 261 PRO A CA 1
ATOM 2005 C C . PRO A 1 261 ? 22.938 18.299 -18.827 1.00 89.38 261 PRO A C 1
ATOM 2007 O O . PRO A 1 261 ? 23.966 18.822 -19.262 1.00 89.38 261 PRO A O 1
ATOM 2010 N N . THR A 1 262 ? 22.695 18.204 -17.526 1.00 92.25 262 THR A N 1
ATOM 2011 C CA . THR A 1 262 ? 23.618 18.604 -16.463 1.00 92.25 262 THR A CA 1
ATOM 2012 C C . THR A 1 262 ? 24.515 17.430 -16.098 1.00 92.25 262 THR A C 1
ATOM 2014 O O . THR A 1 262 ? 24.024 16.340 -15.810 1.00 92.25 262 THR A O 1
ATOM 2017 N N . VAL A 1 263 ? 25.829 17.655 -16.077 1.00 91.06 263 VAL A N 1
ATOM 2018 C CA . VAL A 1 263 ? 26.801 16.687 -15.552 1.00 91.06 263 VAL A CA 1
ATOM 2019 C C . VAL A 1 263 ? 26.865 16.857 -14.039 1.00 91.06 263 VAL A C 1
ATOM 2021 O O . VAL A 1 263 ? 27.429 17.836 -13.555 1.00 91.06 263 VAL A O 1
ATOM 2024 N N . ILE A 1 264 ? 26.282 15.921 -13.293 1.00 89.88 264 ILE A N 1
ATOM 2025 C CA . ILE A 1 264 ? 26.316 15.937 -11.822 1.00 89.88 264 ILE A CA 1
ATOM 2026 C C . ILE A 1 264 ? 27.654 15.386 -11.333 1.00 89.88 264 ILE A C 1
ATOM 2028 O O . ILE A 1 264 ? 28.290 15.948 -10.442 1.00 89.88 264 ILE A O 1
ATOM 2032 N N . GLN A 1 265 ? 28.099 14.293 -11.949 1.00 85.69 265 GLN A N 1
ATOM 2033 C CA . GLN A 1 265 ? 29.388 13.683 -11.666 1.00 85.69 265 GLN A CA 1
ATOM 2034 C C . GLN A 1 265 ? 30.004 13.191 -12.971 1.00 85.69 265 GLN A C 1
ATOM 2036 O O . GLN A 1 265 ? 29.450 12.325 -13.642 1.00 85.69 265 GLN A O 1
ATOM 2041 N N . ALA A 1 266 ? 31.159 13.740 -13.339 1.00 78.94 266 ALA A N 1
ATOM 2042 C CA . ALA A 1 266 ? 31.892 13.263 -14.504 1.00 78.94 266 ALA A CA 1
ATOM 2043 C C . ALA A 1 266 ? 32.421 11.839 -14.269 1.00 78.94 266 ALA A C 1
ATOM 2045 O O . ALA A 1 266 ? 32.795 11.483 -13.147 1.00 78.94 266 ALA A O 1
ATOM 2046 N N . GLY A 1 267 ? 32.485 11.049 -15.341 1.00 71.31 267 GLY A N 1
ATOM 2047 C CA . GLY A 1 267 ? 33.234 9.798 -15.342 1.00 71.31 267 GLY A CA 1
ATOM 2048 C C . GLY A 1 267 ? 34.726 10.047 -15.133 1.00 71.31 267 GLY A C 1
ATOM 2049 O O . GLY A 1 267 ? 35.240 11.135 -15.412 1.00 71.31 267 GLY A O 1
ATOM 2050 N N . ALA A 1 268 ? 35.440 9.054 -14.613 1.00 64.75 268 ALA A N 1
ATOM 2051 C CA . ALA A 1 268 ? 36.884 9.159 -14.455 1.00 64.75 268 ALA A CA 1
ATOM 2052 C C . ALA A 1 268 ? 37.599 8.757 -15.755 1.00 64.75 268 ALA A C 1
ATOM 2054 O O . ALA A 1 268 ? 37.205 7.812 -16.427 1.00 64.75 268 ALA A O 1
ATOM 2055 N N . GLY A 1 269 ? 38.682 9.456 -16.102 1.00 57.00 269 GLY A N 1
ATOM 2056 C CA . GLY A 1 269 ? 39.381 9.279 -17.382 1.00 57.00 269 GLY A CA 1
ATOM 2057 C C . GLY A 1 269 ? 40.282 8.040 -17.515 1.00 57.00 269 GLY A C 1
ATOM 2058 O O . GLY A 1 269 ? 41.023 7.971 -18.491 1.00 57.00 269 GLY A O 1
ATOM 2059 N N . ASP A 1 270 ? 40.272 7.097 -16.566 1.00 59.28 270 ASP A N 1
ATOM 2060 C CA . ASP A 1 270 ? 41.121 5.896 -16.599 1.00 59.28 270 ASP A CA 1
ATOM 2061 C C . ASP A 1 270 ? 40.281 4.610 -16.540 1.00 59.28 270 ASP A C 1
ATOM 2063 O O . ASP A 1 270 ? 39.503 4.390 -15.620 1.00 59.28 270 ASP A O 1
ATOM 2067 N N . CYS A 1 271 ? 40.470 3.732 -17.519 1.00 57.28 271 CYS A N 1
ATOM 2068 C CA . CYS A 1 271 ? 39.770 2.456 -17.648 1.00 57.28 271 CYS A CA 1
ATOM 2069 C C . CYS A 1 271 ? 40.471 1.272 -16.983 1.00 57.28 271 CYS A C 1
ATOM 2071 O O . CYS A 1 271 ? 39.908 0.174 -16.942 1.00 57.28 271 CYS A O 1
ATOM 2073 N N . SER A 1 272 ? 41.677 1.472 -16.448 1.00 57.44 272 SER A N 1
ATOM 2074 C CA . SER A 1 272 ? 42.489 0.414 -15.836 1.00 57.44 272 SER A CA 1
ATOM 2075 C C . SER A 1 272 ? 41.795 -0.291 -14.659 1.00 57.44 272 SER A C 1
ATOM 2077 O O . SER A 1 272 ? 42.078 -1.459 -14.400 1.00 57.44 272 SER A O 1
ATOM 2079 N N . ASN A 1 273 ? 40.825 0.373 -14.015 1.00 55.16 273 ASN A N 1
ATOM 2080 C CA . ASN A 1 273 ? 40.056 -0.142 -12.877 1.00 55.16 273 ASN A CA 1
ATOM 2081 C C . ASN A 1 273 ? 38.530 -0.235 -13.121 1.00 55.16 273 ASN A C 1
ATOM 2083 O O . ASN A 1 273 ? 37.792 -0.361 -12.146 1.00 55.16 273 ASN A O 1
ATOM 2087 N N . ARG A 1 274 ? 38.036 -0.180 -14.376 1.00 54.84 274 ARG A N 1
ATOM 2088 C CA . ARG A 1 274 ? 36.587 -0.059 -14.701 1.00 54.84 274 ARG A CA 1
ATOM 2089 C C . ARG A 1 274 ? 35.921 1.094 -13.920 1.00 54.84 274 ARG A C 1
ATOM 2091 O O . ARG A 1 274 ? 35.065 0.869 -13.068 1.00 54.84 274 ARG A O 1
ATOM 2098 N N . ILE A 1 275 ? 36.390 2.323 -14.143 1.00 53.44 275 ILE A N 1
ATOM 2099 C CA . ILE A 1 275 ? 36.117 3.471 -13.270 1.00 53.44 275 ILE A CA 1
ATOM 2100 C C . ILE A 1 275 ? 34.861 4.238 -13.709 1.00 53.44 275 ILE A C 1
ATOM 2102 O O . ILE A 1 275 ? 34.932 5.309 -14.306 1.00 53.44 275 ILE A O 1
ATOM 2106 N N . THR A 1 276 ? 33.694 3.719 -13.349 1.00 61.94 276 THR A N 1
ATOM 2107 C CA . THR A 1 276 ? 32.402 4.366 -13.595 1.00 61.94 276 THR A CA 1
ATOM 2108 C C . THR A 1 276 ? 31.938 5.199 -12.394 1.00 61.94 276 THR A C 1
ATOM 2110 O O . THR A 1 276 ? 32.165 4.868 -11.230 1.00 61.94 276 THR A O 1
ATOM 2113 N N . ALA A 1 277 ? 31.305 6.335 -12.655 1.00 70.88 277 ALA A N 1
ATOM 2114 C CA . ALA A 1 277 ? 30.678 7.204 -11.671 1.00 70.88 277 ALA A CA 1
ATOM 2115 C C . ALA A 1 277 ? 29.188 7.340 -11.991 1.00 70.88 277 ALA A C 1
ATOM 2117 O O . ALA A 1 277 ? 28.820 7.516 -13.150 1.00 70.88 277 ALA A O 1
ATOM 2118 N N . GLY A 1 278 ? 28.326 7.289 -10.977 1.00 73.88 278 GLY A N 1
ATOM 2119 C CA . GLY A 1 278 ? 26.895 7.430 -11.222 1.00 73.88 278 GLY A CA 1
ATOM 2120 C C . GLY A 1 278 ? 26.232 6.176 -11.781 1.00 73.88 278 GLY A C 1
ATOM 2121 O O . GLY A 1 278 ? 25.267 6.302 -12.527 1.00 73.88 278 GLY A O 1
ATOM 2122 N N . GLU A 1 279 ? 26.760 4.985 -11.483 1.00 80.19 279 GLU A N 1
ATOM 2123 C CA . GLU A 1 279 ? 26.103 3.735 -11.883 1.00 80.19 279 GLU A CA 1
ATOM 2124 C C . GLU A 1 279 ? 24.787 3.546 -11.129 1.00 80.19 279 GLU A C 1
ATOM 2126 O O . GLU A 1 279 ? 24.689 3.884 -9.943 1.00 80.19 279 GLU A O 1
ATOM 2131 N N . TYR A 1 280 ? 23.806 2.973 -11.834 1.00 83.38 280 TYR A N 1
ATOM 2132 C CA . TYR A 1 280 ? 22.460 2.686 -11.336 1.00 83.38 280 TYR A CA 1
ATOM 2133 C C . TYR A 1 280 ? 21.805 3.882 -10.631 1.00 83.38 280 TYR A C 1
ATOM 2135 O O . TYR A 1 280 ? 21.445 3.771 -9.460 1.00 83.38 280 TYR A O 1
ATOM 2143 N N . PRO A 1 281 ? 21.677 5.050 -11.283 1.00 90.19 281 PRO A N 1
ATOM 2144 C CA . PRO A 1 281 ? 20.985 6.160 -10.660 1.00 90.19 281 PRO A CA 1
ATOM 2145 C C . PRO A 1 281 ? 19.540 5.758 -10.355 1.00 90.19 281 PRO A C 1
ATOM 2147 O O . PRO A 1 281 ? 18.848 5.197 -11.199 1.00 90.19 281 PRO A O 1
ATOM 2150 N N . ASN A 1 282 ? 19.098 6.067 -9.143 1.00 91.00 282 ASN A N 1
ATOM 2151 C CA . ASN A 1 282 ? 17.700 6.021 -8.748 1.00 91.00 282 ASN A CA 1
ATOM 2152 C C . ASN A 1 282 ? 17.300 7.447 -8.361 1.00 91.00 282 ASN A C 1
ATOM 2154 O O . ASN A 1 282 ? 17.971 8.077 -7.537 1.00 91.00 282 ASN A O 1
ATOM 2158 N N . LEU A 1 283 ? 16.293 7.974 -9.049 1.00 94.00 283 LEU A N 1
ATOM 2159 C CA . LEU A 1 283 ? 15.871 9.366 -9.001 1.00 94.00 283 LEU A CA 1
ATOM 2160 C C . LEU A 1 283 ? 14.525 9.464 -8.298 1.00 94.00 283 LEU A C 1
ATOM 2162 O O . LEU A 1 283 ? 13.595 8.765 -8.682 1.00 94.00 283 LEU A O 1
ATOM 2166 N N . GLN A 1 284 ? 14.414 10.416 -7.377 1.00 94.25 284 GLN A N 1
ATOM 2167 C CA . GLN A 1 284 ? 13.134 10.892 -6.874 1.00 94.25 284 GLN A CA 1
ATOM 2168 C C . GLN A 1 284 ? 13.109 12.420 -6.757 1.00 94.25 284 GLN A C 1
ATOM 2170 O O . GLN A 1 284 ? 14.135 13.077 -6.530 1.00 94.25 284 GLN A O 1
ATOM 2175 N N . VAL A 1 285 ? 11.930 12.998 -6.940 1.00 93.69 285 VAL A N 1
ATOM 2176 C CA . VAL A 1 285 ? 11.640 14.426 -6.923 1.00 93.69 285 VAL A CA 1
ATOM 2177 C C . VAL A 1 285 ? 10.747 14.708 -5.723 1.00 93.69 285 VAL A C 1
ATOM 2179 O O . VAL A 1 285 ? 9.564 14.393 -5.700 1.00 93.69 285 VAL A O 1
ATOM 2182 N N . GLY A 1 286 ? 11.326 15.343 -4.711 1.00 87.38 286 GLY A N 1
ATOM 2183 C CA . GLY A 1 286 ? 10.585 15.831 -3.558 1.00 87.38 286 GLY A CA 1
ATOM 2184 C C . GLY A 1 286 ? 9.907 17.180 -3.816 1.00 87.38 286 GLY A C 1
ATOM 2185 O O . GLY A 1 286 ? 9.991 17.780 -4.894 1.00 87.38 286 GLY A O 1
ATOM 2186 N N . ALA A 1 287 ? 9.280 17.710 -2.765 1.00 83.56 287 ALA A N 1
ATOM 2187 C CA . ALA A 1 287 ? 8.582 18.991 -2.797 1.00 83.56 287 ALA A CA 1
ATOM 2188 C C . ALA A 1 287 ? 9.450 20.147 -3.335 1.00 83.56 287 ALA A C 1
ATOM 2190 O O . ALA A 1 287 ? 10.653 20.238 -3.067 1.00 83.56 287 ALA A O 1
ATOM 2191 N N . ASN A 1 288 ? 8.812 21.088 -4.040 1.00 85.00 288 ASN A N 1
ATOM 2192 C CA . ASN A 1 288 ? 9.452 22.256 -4.663 1.00 85.00 288 ASN A CA 1
ATOM 2193 C C . ASN A 1 288 ? 10.548 21.899 -5.686 1.00 85.00 288 ASN A C 1
ATOM 2195 O O . ASN A 1 288 ? 11.548 22.611 -5.798 1.00 85.00 288 ASN A O 1
ATOM 2199 N N . ASN A 1 289 ? 10.368 20.801 -6.426 1.00 86.19 289 ASN A N 1
ATOM 2200 C CA . ASN A 1 289 ? 11.279 20.332 -7.476 1.00 86.19 289 ASN A CA 1
ATOM 2201 C C . ASN A 1 289 ? 12.705 20.059 -6.965 1.00 86.19 289 ASN A C 1
ATOM 2203 O O . ASN A 1 289 ? 13.696 20.232 -7.690 1.00 86.19 289 ASN A O 1
ATOM 2207 N N . LYS A 1 290 ? 12.811 19.643 -5.698 1.00 91.69 290 LYS A N 1
ATOM 2208 C CA . LYS A 1 290 ? 14.066 19.183 -5.109 1.00 91.69 290 LYS A CA 1
ATOM 2209 C C . LYS A 1 290 ? 14.338 17.774 -5.603 1.00 91.69 290 LYS A C 1
ATOM 2211 O O . LYS A 1 290 ? 13.576 16.855 -5.343 1.00 91.69 290 LYS A O 1
ATOM 2216 N N . VAL A 1 291 ? 15.429 17.624 -6.329 1.00 94.94 291 VAL A N 1
ATOM 2217 C CA . VAL A 1 291 ? 15.830 16.373 -6.953 1.00 94.94 291 VAL A CA 1
ATOM 2218 C C . VAL A 1 291 ? 16.802 15.644 -6.040 1.00 94.94 291 VAL A C 1
ATOM 2220 O O . VAL A 1 291 ? 17.732 16.258 -5.509 1.00 94.94 291 VAL A O 1
ATOM 2223 N N . TYR A 1 292 ? 16.613 14.339 -5.903 1.00 94.81 292 TYR A N 1
ATOM 2224 C CA . TYR A 1 292 ? 17.460 13.438 -5.138 1.00 94.81 292 TYR A CA 1
ATOM 2225 C C . TYR A 1 292 ? 17.818 12.249 -6.020 1.00 94.81 292 TYR A C 1
ATOM 2227 O O . TYR A 1 292 ? 16.944 11.570 -6.548 1.00 94.81 292 TYR A O 1
ATOM 2235 N N . ILE A 1 293 ? 19.113 12.025 -6.218 1.00 93.81 293 ILE A N 1
ATOM 2236 C CA . ILE A 1 293 ? 19.619 10.918 -7.022 1.00 93.81 293 ILE A CA 1
ATOM 2237 C C . ILE A 1 293 ? 20.606 10.135 -6.179 1.00 93.81 293 ILE A C 1
ATOM 2239 O O . ILE A 1 293 ? 21.648 10.667 -5.781 1.00 93.81 293 ILE A O 1
ATOM 2243 N N . VAL A 1 294 ? 20.296 8.867 -5.940 1.00 90.69 294 VAL A N 1
ATOM 2244 C CA . VAL A 1 294 ? 21.232 7.934 -5.322 1.00 90.69 294 VAL A CA 1
ATOM 2245 C C . VAL A 1 294 ? 21.942 7.153 -6.413 1.00 90.69 294 VAL A C 1
ATOM 2247 O O . VAL A 1 294 ? 21.323 6.618 -7.330 1.00 90.69 294 VAL A O 1
ATOM 2250 N N . SER A 1 295 ? 23.264 7.108 -6.323 1.00 88.25 295 SER A N 1
ATOM 2251 C CA . SER A 1 295 ? 24.120 6.343 -7.230 1.00 88.25 295 SER A CA 1
ATOM 2252 C C . SER A 1 295 ? 25.354 5.858 -6.482 1.00 88.25 295 SER A C 1
ATOM 2254 O O . SER A 1 295 ? 25.624 6.322 -5.372 1.00 88.25 295 SER A O 1
ATOM 2256 N N . TYR A 1 296 ? 26.140 4.958 -7.071 1.00 80.31 296 TYR A N 1
ATOM 2257 C CA . TYR A 1 296 ? 27.470 4.665 -6.542 1.00 80.31 296 TYR A CA 1
ATOM 2258 C C . TYR A 1 296 ? 28.584 5.033 -7.520 1.00 80.31 296 TYR A C 1
ATOM 2260 O O . TYR A 1 296 ? 28.384 5.202 -8.725 1.00 80.31 296 TYR A O 1
ATOM 2268 N N . ASN A 1 297 ? 29.789 5.190 -6.974 1.00 75.00 297 ASN A N 1
ATOM 2269 C CA . ASN A 1 297 ? 30.997 5.458 -7.746 1.00 75.00 297 ASN A CA 1
ATOM 2270 C C . ASN A 1 297 ? 31.885 4.210 -7.899 1.00 75.00 297 ASN A C 1
ATOM 2272 O O . ASN A 1 297 ? 31.670 3.171 -7.280 1.00 75.00 297 ASN A O 1
ATOM 2276 N N . TYR A 1 298 ? 32.970 4.361 -8.646 1.00 70.19 298 TYR A N 1
ATOM 2277 C CA . TYR A 1 298 ? 33.982 3.337 -8.896 1.00 70.19 298 TYR A CA 1
ATOM 2278 C C . TYR A 1 298 ? 34.638 2.738 -7.644 1.00 70.19 298 TYR A C 1
ATOM 2280 O O . TYR A 1 298 ? 35.119 1.608 -7.675 1.00 70.19 298 TYR A O 1
ATOM 2288 N N . GLN A 1 299 ? 34.652 3.464 -6.523 1.00 70.88 299 GLN A N 1
ATOM 2289 C CA . GLN A 1 299 ? 35.132 2.948 -5.236 1.00 70.88 299 GLN A CA 1
ATOM 2290 C C . GLN A 1 299 ? 34.081 2.070 -4.544 1.00 70.88 299 GLN A C 1
ATOM 2292 O O . GLN A 1 299 ? 34.299 1.629 -3.415 1.00 70.88 299 GLN A O 1
ATOM 2297 N N . SER A 1 300 ? 32.951 1.812 -5.217 1.00 74.38 300 SER A N 1
ATOM 2298 C CA . SER A 1 300 ? 31.788 1.109 -4.683 1.00 74.38 300 SER A CA 1
ATOM 2299 C C . SER A 1 300 ? 31.308 1.789 -3.398 1.00 74.38 300 SER A C 1
ATOM 2301 O O . SER A 1 300 ? 31.234 1.175 -2.336 1.00 74.38 300 SER A O 1
ATOM 2303 N N . LYS A 1 301 ? 31.081 3.106 -3.481 1.00 80.06 301 LYS A N 1
ATOM 2304 C CA . LYS A 1 301 ? 30.531 3.949 -2.409 1.00 80.06 301 LYS A CA 1
ATOM 2305 C C . LYS A 1 301 ? 29.256 4.615 -2.894 1.00 80.06 301 LYS A C 1
ATOM 2307 O O . LYS A 1 301 ? 29.234 5.082 -4.028 1.00 80.06 301 LYS A O 1
ATOM 2312 N N . ILE A 1 302 ? 28.244 4.690 -2.033 1.00 84.56 302 ILE A N 1
ATOM 2313 C CA . ILE A 1 302 ? 26.956 5.322 -2.337 1.00 84.56 302 ILE A CA 1
ATOM 2314 C C . ILE A 1 302 ? 27.037 6.828 -2.106 1.00 84.56 302 ILE A C 1
ATOM 2316 O O . ILE A 1 302 ? 27.569 7.290 -1.094 1.00 84.56 302 ILE A O 1
ATOM 2320 N N . PHE A 1 303 ? 26.466 7.580 -3.035 1.00 87.12 303 PHE A N 1
ATOM 2321 C CA . PHE A 1 303 ? 26.340 9.023 -2.997 1.00 87.12 303 PHE A CA 1
ATOM 2322 C C . PHE A 1 303 ? 24.887 9.443 -3.170 1.00 87.12 303 PHE A C 1
ATOM 2324 O O . PHE A 1 303 ? 24.160 8.870 -3.979 1.00 87.12 303 PHE A O 1
ATOM 2331 N N . LEU A 1 304 ? 24.509 10.488 -2.440 1.00 90.50 304 LEU A N 1
ATOM 2332 C CA . LEU A 1 304 ? 23.290 11.248 -2.644 1.00 90.50 304 LEU A CA 1
ATOM 2333 C C . LEU A 1 304 ? 23.656 12.558 -3.345 1.00 90.50 304 LEU A C 1
ATOM 2335 O O . LEU A 1 304 ? 24.329 13.427 -2.779 1.00 90.50 304 LEU A O 1
ATOM 2339 N N . SER A 1 305 ? 23.208 12.686 -4.587 1.00 93.19 305 SER A N 1
ATOM 2340 C CA . SER A 1 305 ? 23.255 13.917 -5.364 1.00 93.19 305 SER A CA 1
ATOM 2341 C C . SER A 1 305 ? 21.933 14.663 -5.237 1.00 93.19 305 SER A C 1
ATOM 2343 O O . SER A 1 305 ? 20.877 14.084 -5.471 1.00 93.19 305 SER A O 1
ATOM 2345 N N . THR A 1 306 ? 21.965 15.947 -4.890 1.00 94.38 306 THR A N 1
ATOM 2346 C CA . THR A 1 306 ? 20.748 16.756 -4.763 1.00 94.38 306 THR A CA 1
ATOM 2347 C C . THR A 1 306 ? 20.964 18.213 -5.139 1.00 94.38 306 THR A C 1
ATOM 2349 O O . THR A 1 306 ? 22.052 18.753 -4.955 1.00 94.38 306 THR A O 1
ATOM 2352 N N . ASN A 1 307 ? 19.916 18.863 -5.643 1.00 93.31 307 ASN A N 1
ATOM 2353 C CA . ASN A 1 307 ? 19.873 20.308 -5.877 1.00 93.31 307 ASN A CA 1
ATOM 2354 C C . ASN A 1 307 ? 19.159 21.081 -4.745 1.00 93.31 307 ASN A C 1
ATOM 2356 O O . ASN A 1 307 ? 18.899 22.275 -4.893 1.00 93.31 307 ASN A O 1
ATOM 2360 N N . ALA A 1 308 ? 18.830 20.425 -3.624 1.00 88.06 308 ALA A N 1
ATOM 2361 C CA . ALA A 1 308 ? 17.967 20.974 -2.574 1.00 88.06 308 ALA A CA 1
ATOM 2362 C C . ALA A 1 308 ? 18.481 22.268 -1.913 1.00 88.06 308 ALA A C 1
ATOM 2364 O O . ALA A 1 308 ? 17.683 23.026 -1.362 1.00 88.06 308 ALA A O 1
ATOM 2365 N N . SER A 1 309 ? 19.788 22.540 -1.977 1.00 85.88 309 SER A N 1
ATOM 2366 C CA . SER A 1 309 ? 20.422 23.775 -1.487 1.00 85.88 309 SER A CA 1
ATOM 2367 C C . SER A 1 309 ? 20.411 24.926 -2.508 1.00 85.88 309 SER A C 1
ATOM 2369 O O . SER A 1 309 ? 21.002 25.974 -2.258 1.00 85.88 309 SER A O 1
ATOM 2371 N N . GLY A 1 310 ? 19.777 24.737 -3.671 1.00 86.19 310 GLY A N 1
ATOM 2372 C CA . GLY A 1 310 ? 19.795 25.675 -4.799 1.00 86.19 310 GLY A CA 1
ATOM 2373 C C . GLY A 1 310 ? 20.954 25.454 -5.779 1.00 86.19 310 GLY A C 1
ATOM 2374 O O . GLY A 1 310 ? 21.073 26.166 -6.774 1.00 86.19 310 GLY A O 1
ATOM 2375 N N . SER A 1 311 ? 21.824 24.474 -5.534 1.00 89.69 311 SER A N 1
ATOM 2376 C CA . SER A 1 311 ? 22.878 24.025 -6.451 1.00 89.69 311 SER A CA 1
ATOM 2377 C C . SER A 1 311 ? 23.121 22.532 -6.268 1.00 89.69 311 SER A C 1
ATOM 2379 O O . SER A 1 311 ? 22.819 21.986 -5.210 1.00 89.69 311 SER A O 1
ATOM 2381 N N . TRP A 1 312 ? 23.662 21.867 -7.290 1.00 93.06 312 TRP A N 1
ATOM 2382 C CA . TRP A 1 312 ? 23.987 20.445 -7.195 1.00 93.06 312 TRP A CA 1
ATOM 2383 C C . TRP A 1 312 ? 25.097 20.203 -6.174 1.00 93.06 312 TRP A C 1
ATOM 2385 O O . TRP A 1 312 ? 26.202 20.733 -6.290 1.00 93.06 312 TRP A O 1
ATOM 2395 N N . VAL A 1 313 ? 24.792 19.366 -5.192 1.00 91.88 313 VAL A N 1
ATOM 2396 C CA . VAL A 1 313 ? 25.722 18.845 -4.197 1.00 91.88 313 VAL A CA 1
ATOM 2397 C C . VAL A 1 313 ? 25.723 17.332 -4.321 1.00 91.88 313 VAL A C 1
ATOM 2399 O O . VAL A 1 313 ? 24.666 16.721 -4.433 1.00 91.88 313 VAL A O 1
ATOM 2402 N N . ASN A 1 314 ? 26.907 16.728 -4.283 1.00 89.06 314 ASN A N 1
ATOM 2403 C CA . ASN A 1 314 ? 27.080 15.283 -4.322 1.00 89.06 314 ASN A CA 1
ATOM 2404 C C . ASN A 1 314 ? 27.813 14.839 -3.054 1.00 89.06 314 ASN A C 1
ATOM 2406 O O . ASN A 1 314 ? 28.988 15.159 -2.875 1.00 89.06 314 ASN A O 1
ATOM 2410 N N . THR A 1 315 ? 27.111 14.181 -2.133 1.00 87.56 315 THR A N 1
ATOM 2411 C CA . THR A 1 315 ? 27.646 13.804 -0.814 1.00 87.56 315 THR A CA 1
ATOM 2412 C C . THR A 1 315 ? 27.598 12.298 -0.637 1.00 87.56 315 THR A C 1
ATOM 2414 O O . THR A 1 315 ? 26.596 11.661 -0.946 1.00 87.56 315 THR A O 1
ATOM 2417 N N . GLN A 1 316 ? 28.678 11.714 -0.123 1.00 84.81 316 GLN A N 1
ATOM 2418 C CA . GLN A 1 316 ? 28.692 10.294 0.207 1.00 84.81 316 GLN A CA 1
ATOM 2419 C C . GLN A 1 316 ? 27.672 10.014 1.320 1.00 84.81 316 GLN A C 1
ATOM 2421 O O . GLN A 1 316 ? 27.668 10.696 2.347 1.00 84.81 316 GLN A O 1
ATOM 2426 N N . VAL A 1 317 ? 26.834 8.995 1.136 1.00 82.06 317 VAL A N 1
ATOM 2427 C CA . VAL A 1 317 ? 25.921 8.511 2.178 1.00 82.06 317 VAL A CA 1
ATOM 2428 C C . VAL A 1 317 ? 26.780 7.937 3.301 1.00 82.06 317 VAL A C 1
ATOM 2430 O O . VAL A 1 317 ? 27.435 6.920 3.109 1.00 82.06 317 VAL A O 1
ATOM 2433 N N . ASN A 1 318 ? 26.837 8.662 4.422 1.00 66.19 318 ASN A N 1
ATOM 2434 C CA . ASN A 1 318 ? 27.633 8.399 5.626 1.00 66.19 318 ASN A CA 1
ATOM 2435 C C . ASN A 1 318 ? 29.083 7.925 5.360 1.00 66.19 318 ASN A C 1
ATOM 2437 O O . ASN A 1 318 ? 29.339 6.749 5.103 1.00 66.19 318 ASN A O 1
ATOM 2441 N N . GLY A 1 319 ? 30.065 8.825 5.499 1.00 59.31 319 GLY A N 1
ATOM 2442 C CA . GLY A 1 319 ? 31.494 8.586 5.209 1.00 59.31 319 GLY A CA 1
ATOM 2443 C C . GLY A 1 319 ? 32.162 7.387 5.914 1.00 59.31 319 GLY A C 1
ATOM 2444 O O . GLY A 1 319 ? 33.291 7.044 5.573 1.00 59.31 319 GLY A O 1
ATOM 2445 N N . ASN A 1 320 ? 31.464 6.721 6.839 1.00 54.97 320 ASN A N 1
ATOM 2446 C CA . ASN A 1 320 ? 31.880 5.497 7.524 1.00 54.97 320 ASN A CA 1
ATOM 2447 C C . ASN A 1 320 ? 31.417 4.187 6.852 1.00 54.97 320 ASN A C 1
ATOM 2449 O O . ASN A 1 320 ? 31.694 3.115 7.392 1.00 54.97 320 ASN A O 1
ATOM 2453 N N . LEU A 1 321 ? 30.744 4.217 5.690 1.00 61.22 321 LEU A N 1
ATOM 2454 C CA . LEU A 1 321 ? 30.483 2.997 4.912 1.00 61.22 321 LEU A CA 1
ATOM 2455 C C . LEU A 1 321 ? 31.819 2.343 4.510 1.00 61.22 321 LEU A C 1
ATOM 2457 O O . LEU A 1 321 ? 32.495 2.773 3.569 1.00 61.22 321 LEU A O 1
ATOM 2461 N N . THR A 1 322 ? 32.223 1.296 5.229 1.00 53.25 322 THR A N 1
ATOM 2462 C CA . THR A 1 322 ? 33.437 0.514 4.957 1.00 53.25 322 THR A CA 1
ATOM 2463 C C . THR A 1 322 ? 33.103 -0.697 4.075 1.00 53.25 322 THR A C 1
ATOM 2465 O O . THR A 1 322 ? 32.043 -1.300 4.202 1.00 53.25 322 THR A O 1
ATOM 2468 N N . GLY A 1 323 ? 33.994 -1.043 3.137 1.00 59.78 323 GLY A N 1
ATOM 2469 C CA . GLY A 1 323 ? 33.772 -2.121 2.158 1.00 59.78 323 GLY A CA 1
ATOM 2470 C C . GLY A 1 323 ? 33.232 -1.668 0.793 1.00 59.78 323 GLY A C 1
ATOM 2471 O O . GLY A 1 323 ? 33.080 -0.469 0.534 1.00 59.78 323 GLY A O 1
ATOM 2472 N N . THR A 1 324 ? 33.021 -2.650 -0.088 1.00 63.53 324 THR A N 1
ATOM 2473 C CA . THR A 1 324 ? 32.461 -2.504 -1.442 1.00 63.53 324 THR A CA 1
ATOM 2474 C C . THR A 1 324 ? 30.939 -2.490 -1.352 1.00 63.53 324 THR A C 1
ATOM 2476 O O . THR A 1 324 ? 30.353 -3.492 -0.948 1.00 63.53 324 THR A O 1
ATOM 2479 N N . VAL A 1 325 ? 30.322 -1.373 -1.740 1.00 70.75 325 VAL A N 1
ATOM 2480 C CA . VAL A 1 325 ? 28.871 -1.184 -1.784 1.00 70.75 325 VAL A CA 1
ATOM 2481 C C . VAL A 1 325 ? 28.360 -1.169 -3.223 1.00 70.75 325 VAL A C 1
ATOM 2483 O O . VAL A 1 325 ? 28.881 -0.421 -4.051 1.00 70.75 325 VAL A O 1
ATOM 2486 N N . ARG A 1 326 ? 27.369 -2.010 -3.531 1.00 70.31 326 ARG A N 1
ATOM 2487 C CA . ARG A 1 326 ? 26.769 -2.158 -4.872 1.00 70.31 326 ARG A CA 1
ATOM 2488 C C . ARG A 1 326 ? 25.277 -2.453 -4.769 1.00 70.31 326 ARG A C 1
ATOM 2490 O O . ARG A 1 326 ? 24.813 -2.801 -3.688 1.00 70.31 326 ARG A O 1
ATOM 2497 N N . ALA A 1 327 ? 24.588 -2.367 -5.911 1.00 65.00 327 ALA A N 1
ATOM 2498 C CA . ALA A 1 327 ? 23.185 -2.742 -6.075 1.00 65.00 327 ALA A CA 1
ATOM 2499 C C . ALA A 1 327 ? 22.298 -2.076 -5.017 1.00 65.00 327 ALA A C 1
ATOM 2501 O O . ALA A 1 327 ? 21.922 -2.696 -4.024 1.00 65.00 327 ALA A O 1
ATOM 2502 N N . HIS A 1 328 ? 22.076 -0.774 -5.187 1.00 75.50 328 HIS A N 1
ATOM 2503 C CA . HIS A 1 328 ? 21.243 0.006 -4.288 1.00 75.50 328 HIS A CA 1
ATOM 2504 C C . HIS A 1 328 ? 19.855 0.231 -4.868 1.00 75.50 328 HIS A C 1
ATOM 2506 O O . HIS A 1 328 ? 19.662 0.309 -6.080 1.00 75.50 328 HIS A O 1
ATOM 2512 N N . ALA A 1 329 ? 18.914 0.426 -3.959 1.00 84.12 329 ALA A N 1
ATOM 2513 C CA . ALA A 1 329 ? 17.613 0.991 -4.255 1.00 84.12 329 ALA A CA 1
ATOM 2514 C C . ALA A 1 329 ? 17.335 2.120 -3.270 1.00 84.12 329 ALA A C 1
ATOM 2516 O O . ALA A 1 329 ? 17.868 2.116 -2.156 1.00 84.12 329 ALA A O 1
ATOM 2517 N N . PHE A 1 330 ? 16.547 3.092 -3.706 1.00 88.94 330 PHE A N 1
ATOM 2518 C CA . PHE A 1 330 ? 16.318 4.330 -2.984 1.00 88.94 330 PHE A CA 1
ATOM 2519 C C . PHE A 1 330 ? 14.838 4.673 -2.979 1.00 88.94 330 PHE A C 1
ATOM 2521 O O . PHE A 1 330 ? 14.159 4.507 -3.990 1.00 88.94 330 PHE A O 1
ATOM 2528 N N . ASN A 1 331 ? 14.375 5.156 -1.834 1.00 91.94 331 ASN A N 1
ATOM 2529 C CA . ASN A 1 331 ? 13.043 5.687 -1.667 1.00 91.94 331 ASN A CA 1
ATOM 2530 C C . ASN A 1 331 ? 13.043 6.828 -0.634 1.00 91.94 331 ASN A C 1
ATOM 2532 O O . ASN A 1 331 ? 13.808 6.810 0.333 1.00 91.94 331 ASN A O 1
ATOM 2536 N N . ILE A 1 332 ? 12.195 7.817 -0.880 1.00 90.81 332 ILE A N 1
ATOM 2537 C CA . ILE A 1 332 ? 11.778 8.885 0.014 1.00 90.81 332 ILE A CA 1
ATOM 2538 C C . ILE A 1 332 ? 10.271 8.709 0.189 1.00 90.81 332 ILE A C 1
ATOM 2540 O O . ILE A 1 332 ? 9.544 8.710 -0.807 1.00 90.81 332 ILE A O 1
ATOM 2544 N N . ASN A 1 333 ? 9.819 8.555 1.430 1.00 90.62 333 ASN A N 1
ATOM 2545 C CA . ASN A 1 333 ? 8.390 8.468 1.735 1.00 90.62 333 ASN A CA 1
ATOM 2546 C C . ASN A 1 333 ? 7.736 9.867 1.734 1.00 90.62 333 ASN A C 1
ATOM 2548 O O . ASN A 1 333 ? 8.414 10.894 1.597 1.00 90.62 333 ASN A O 1
ATOM 2552 N N . ALA A 1 334 ? 6.418 9.941 1.923 1.00 87.88 334 ALA A N 1
ATOM 2553 C CA . ALA A 1 334 ? 5.696 11.216 1.964 1.00 87.88 334 ALA A CA 1
ATOM 2554 C C . ALA A 1 334 ? 6.153 12.144 3.110 1.00 87.88 334 ALA A C 1
ATOM 2556 O O . ALA A 1 334 ? 6.061 13.368 2.982 1.00 87.88 334 ALA A O 1
ATOM 2557 N N . ASN A 1 335 ? 6.709 11.583 4.189 1.00 86.69 335 ASN A N 1
ATOM 2558 C CA . ASN A 1 335 ? 7.246 12.334 5.330 1.00 86.69 335 ASN A CA 1
ATOM 2559 C C . ASN A 1 335 ? 8.604 12.990 5.023 1.00 86.69 335 ASN A C 1
ATOM 2561 O O . ASN A 1 335 ? 9.051 13.876 5.753 1.00 86.69 335 ASN A O 1
ATOM 2565 N N . GLY A 1 336 ? 9.255 12.605 3.919 1.00 87.69 336 GLY A N 1
ATOM 2566 C CA . GLY A 1 336 ? 10.587 13.076 3.548 1.00 87.69 336 GLY A CA 1
ATOM 2567 C C . GLY A 1 336 ? 11.725 12.265 4.171 1.00 87.69 336 GLY A C 1
ATOM 2568 O O . GLY A 1 336 ? 12.870 12.730 4.160 1.00 87.69 336 GLY A O 1
ATOM 2569 N N . ASP A 1 337 ? 11.431 11.082 4.708 1.00 89.12 337 ASP A N 1
ATOM 2570 C CA . ASP A 1 337 ? 12.417 10.159 5.258 1.00 89.12 337 ASP A CA 1
ATOM 2571 C C . ASP A 1 337 ? 13.110 9.400 4.131 1.00 89.12 337 ASP A C 1
ATOM 2573 O O . ASP A 1 337 ? 12.479 8.901 3.202 1.00 89.12 337 ASP A O 1
ATOM 2577 N N . PHE A 1 338 ? 14.430 9.295 4.215 1.00 89.44 338 PHE A N 1
ATOM 2578 C CA . PHE A 1 338 ? 15.260 8.650 3.210 1.00 89.44 338 PHE A CA 1
ATOM 2579 C C . PHE A 1 338 ? 15.534 7.209 3.612 1.00 89.44 338 PHE A C 1
ATOM 2581 O O . PHE A 1 338 ? 16.070 6.952 4.693 1.00 89.44 338 PHE A O 1
ATOM 2588 N N . PHE A 1 339 ? 15.306 6.285 2.687 1.00 90.81 339 PHE A N 1
ATOM 2589 C CA . PHE A 1 339 ? 15.684 4.889 2.825 1.00 90.81 339 PHE A CA 1
ATOM 2590 C C . PHE A 1 339 ? 16.490 4.418 1.621 1.00 90.81 339 PHE A C 1
ATOM 2592 O O . PHE A 1 339 ? 16.085 4.543 0.466 1.00 90.81 339 PHE A O 1
ATOM 2599 N N . ILE A 1 340 ? 17.666 3.865 1.899 1.00 89.25 340 ILE A N 1
ATOM 2600 C CA . ILE A 1 340 ? 18.549 3.279 0.897 1.00 89.25 340 ILE A CA 1
ATOM 2601 C C . ILE A 1 340 ? 18.857 1.857 1.328 1.00 89.25 340 ILE A C 1
ATOM 2603 O O . ILE A 1 340 ? 19.443 1.650 2.388 1.00 89.25 340 ILE A O 1
ATOM 2607 N N . SER A 1 341 ? 18.543 0.883 0.480 1.00 88.81 341 SER A N 1
ATOM 2608 C CA . SER A 1 341 ? 19.033 -0.487 0.645 1.00 88.81 341 SER A CA 1
ATOM 2609 C C . SER A 1 341 ? 20.258 -0.714 -0.235 1.00 88.81 341 SER A C 1
ATOM 2611 O O . SER A 1 341 ? 20.384 -0.080 -1.283 1.00 88.81 341 SER A O 1
ATOM 2613 N N . TYR A 1 342 ? 21.181 -1.578 0.184 1.00 86.69 342 TYR A N 1
ATOM 2614 C CA . TYR A 1 342 ? 22.401 -1.858 -0.573 1.00 86.69 342 TYR A CA 1
ATOM 2615 C C . TYR A 1 342 ? 23.081 -3.166 -0.175 1.00 86.69 342 TYR A C 1
ATOM 2617 O O . TYR A 1 342 ? 22.890 -3.687 0.923 1.00 86.69 342 TYR A O 1
ATOM 2625 N N . ASN A 1 343 ? 23.946 -3.679 -1.049 1.00 85.19 343 ASN A N 1
ATOM 2626 C CA . ASN A 1 343 ? 24.867 -4.756 -0.706 1.00 85.19 343 ASN A CA 1
ATOM 2627 C C . ASN A 1 343 ? 26.138 -4.215 -0.066 1.00 85.19 343 ASN A C 1
ATOM 2629 O O . ASN A 1 343 ? 26.767 -3.342 -0.657 1.00 85.19 343 ASN A O 1
ATOM 2633 N N . ALA A 1 344 ? 26.590 -4.775 1.054 1.00 82.75 344 ALA A N 1
ATOM 2634 C CA . ALA A 1 344 ? 27.951 -4.539 1.533 1.00 82.75 344 ALA A CA 1
ATOM 2635 C C . ALA A 1 344 ? 28.559 -5.806 2.130 1.00 82.75 344 ALA A C 1
ATOM 2637 O O . ALA A 1 344 ? 28.012 -6.394 3.062 1.00 82.75 344 ALA A O 1
ATOM 2638 N N . ASN A 1 345 ? 29.722 -6.209 1.606 1.00 78.81 345 ASN A N 1
ATOM 2639 C CA . ASN A 1 345 ? 30.432 -7.434 2.003 1.00 78.81 345 ASN A CA 1
ATOM 2640 C C . ASN A 1 345 ? 29.565 -8.707 1.896 1.00 78.81 345 ASN A C 1
ATOM 2642 O O . ASN A 1 345 ? 29.790 -9.686 2.605 1.00 78.81 345 ASN A O 1
ATOM 2646 N N . GLY A 1 346 ? 28.588 -8.701 0.984 1.00 79.88 346 GLY A N 1
ATOM 2647 C CA . GLY A 1 346 ? 27.649 -9.798 0.784 1.00 79.88 346 GLY A CA 1
ATOM 2648 C C . GLY A 1 346 ? 26.437 -9.790 1.714 1.00 79.88 346 GLY A C 1
ATOM 2649 O O . GLY A 1 346 ? 25.571 -10.626 1.501 1.00 79.88 346 GLY A O 1
ATOM 2650 N N . ASP A 1 347 ? 26.346 -8.880 2.686 1.00 85.25 347 ASP A N 1
ATOM 2651 C CA . ASP A 1 347 ? 25.115 -8.650 3.450 1.00 85.25 347 ASP A CA 1
ATOM 2652 C C . ASP A 1 347 ? 24.184 -7.695 2.703 1.00 85.25 347 ASP A C 1
ATOM 2654 O O . ASP A 1 347 ? 24.648 -6.770 2.027 1.00 85.25 347 ASP A O 1
ATOM 2658 N N . TYR A 1 348 ? 22.878 -7.860 2.910 1.00 87.56 348 TYR A N 1
ATOM 2659 C CA . TYR A 1 348 ? 21.889 -6.861 2.532 1.00 87.56 348 TYR A CA 1
ATOM 2660 C C . TYR A 1 348 ? 21.715 -5.861 3.679 1.00 87.56 348 TYR A C 1
ATOM 2662 O O . TYR A 1 348 ? 21.330 -6.228 4.791 1.00 87.56 348 TYR A O 1
ATOM 2670 N N . LYS A 1 349 ? 22.059 -4.600 3.438 1.00 86.88 349 LYS A N 1
ATOM 2671 C CA . LYS A 1 349 ? 22.140 -3.529 4.437 1.00 86.88 349 LYS A CA 1
ATOM 2672 C C . LYS A 1 349 ? 21.249 -2.353 4.064 1.00 86.88 349 LYS A C 1
ATOM 2674 O O . LYS A 1 349 ? 20.768 -2.269 2.936 1.00 86.88 349 LYS A O 1
ATOM 2679 N N . TYR A 1 350 ? 21.067 -1.443 5.016 1.00 88.38 350 TYR A N 1
ATOM 2680 C CA . TYR A 1 350 ? 20.349 -0.197 4.793 1.00 88.38 350 TYR A CA 1
ATOM 2681 C C . TYR A 1 350 ? 21.065 1.029 5.354 1.00 88.38 350 TYR A C 1
ATOM 2683 O O . TYR A 1 350 ? 21.969 0.935 6.194 1.00 88.38 350 TYR A O 1
ATOM 2691 N N . ALA A 1 351 ? 20.658 2.185 4.842 1.00 87.56 351 ALA A N 1
ATOM 2692 C CA . ALA A 1 351 ? 20.891 3.499 5.403 1.00 87.56 351 ALA A CA 1
ATOM 2693 C C . ALA A 1 351 ? 19.546 4.231 5.464 1.00 87.56 351 ALA A C 1
ATOM 2695 O O . ALA A 1 351 ? 18.842 4.315 4.460 1.00 87.56 351 ALA A O 1
ATOM 2696 N N . TYR A 1 352 ? 19.213 4.741 6.641 1.00 88.00 352 TYR A N 1
ATOM 2697 C CA . TYR A 1 352 ? 17.994 5.481 6.930 1.00 88.00 352 TYR A CA 1
ATOM 2698 C C . TYR A 1 352 ? 18.344 6.875 7.436 1.00 88.00 352 TYR A C 1
ATOM 2700 O O . TYR A 1 352 ? 19.337 7.047 8.150 1.00 88.00 352 TYR A O 1
ATOM 2708 N N . LYS A 1 353 ? 17.551 7.870 7.063 1.00 86.06 353 LYS A N 1
ATOM 2709 C CA . LYS A 1 353 ? 17.664 9.223 7.595 1.00 86.06 353 LYS A CA 1
ATOM 2710 C C . LYS A 1 353 ? 16.281 9.858 7.603 1.00 86.06 353 LYS A C 1
ATOM 2712 O O . LYS A 1 353 ? 15.767 10.155 6.527 1.00 86.06 353 LYS A O 1
ATOM 2717 N N . GLY A 1 354 ? 15.725 10.097 8.787 1.00 85.94 354 GLY A N 1
ATOM 2718 C CA . GLY A 1 354 ? 14.462 10.809 8.917 1.00 85.94 354 GLY A CA 1
ATOM 2719 C C . GLY A 1 354 ? 14.563 12.244 8.398 1.00 85.94 354 GLY A C 1
ATOM 2720 O O . GLY A 1 354 ? 15.655 12.826 8.340 1.00 85.94 354 GLY A O 1
ATOM 2721 N N . ALA A 1 355 ? 13.434 12.842 8.031 1.00 83.50 355 ALA A N 1
ATOM 2722 C CA . ALA A 1 355 ? 13.385 14.192 7.467 1.00 83.50 355 ALA A CA 1
ATOM 2723 C C . ALA A 1 355 ? 14.025 15.257 8.383 1.00 83.50 355 ALA A C 1
ATOM 2725 O O . ALA A 1 355 ? 14.675 16.193 7.905 1.00 83.50 355 ALA A O 1
ATOM 2726 N N . SER A 1 356 ? 13.876 15.096 9.702 1.00 80.00 356 SER A N 1
ATOM 2727 C CA . SER A 1 356 ? 14.463 15.960 10.735 1.00 80.00 356 SER A CA 1
ATOM 2728 C C . SER A 1 356 ? 15.898 15.596 11.122 1.00 80.00 356 SER A C 1
ATOM 2730 O O . SER A 1 356 ? 16.556 16.360 11.835 1.00 80.00 356 SER A O 1
ATOM 2732 N N . ASP A 1 357 ? 16.401 14.444 10.681 1.00 78.94 357 ASP A N 1
ATOM 2733 C CA . ASP A 1 357 ? 17.683 13.926 11.137 1.00 78.94 357 ASP A CA 1
ATOM 2734 C C . ASP A 1 357 ? 18.856 14.635 10.457 1.00 78.94 357 ASP A C 1
ATOM 2736 O O . ASP A 1 357 ? 18.862 14.939 9.261 1.00 78.94 357 ASP A O 1
ATOM 2740 N N . ASN A 1 358 ? 19.933 14.839 11.214 1.00 79.00 358 ASN A N 1
ATOM 2741 C CA . ASN A 1 358 ? 21.181 15.404 10.691 1.00 79.00 358 ASN A CA 1
ATOM 2742 C C . ASN A 1 358 ? 22.204 14.331 10.280 1.00 79.00 358 ASN A C 1
ATOM 2744 O O . ASN A 1 358 ? 23.230 14.653 9.677 1.00 79.00 358 ASN A O 1
ATOM 2748 N N . SER A 1 359 ? 21.933 13.058 10.569 1.00 80.44 359 SER A N 1
ATOM 2749 C CA . SER A 1 359 ? 22.841 11.934 10.332 1.00 80.44 359 SER A CA 1
ATOM 2750 C C . SER A 1 359 ? 22.104 10.706 9.813 1.00 80.44 359 SER A C 1
ATOM 2752 O O . SER A 1 359 ? 20.914 10.553 10.040 1.00 80.44 359 SER A O 1
ATOM 2754 N N . TRP A 1 360 ? 22.837 9.822 9.138 1.00 83.19 360 TRP A N 1
ATOM 2755 C CA . TRP A 1 360 ? 22.315 8.538 8.675 1.00 83.19 360 TRP A CA 1
ATOM 2756 C C . TRP A 1 360 ? 22.467 7.459 9.749 1.00 83.19 360 TRP A C 1
ATOM 2758 O O . TRP A 1 360 ? 23.577 7.250 10.251 1.00 83.19 360 TRP A O 1
ATOM 2768 N N . SER A 1 361 ? 21.399 6.712 9.988 1.00 81.81 361 SER A N 1
ATOM 2769 C CA . SER A 1 361 ? 21.404 5.423 10.680 1.00 81.81 361 SER A CA 1
ATOM 2770 C C . SER A 1 361 ? 21.713 4.313 9.677 1.00 81.81 361 SER A C 1
ATOM 2772 O O . SER A 1 361 ? 21.204 4.329 8.561 1.00 81.81 361 SER A O 1
ATOM 2774 N N . ILE A 1 362 ? 22.574 3.359 10.032 1.00 82.19 362 ILE A N 1
ATOM 2775 C CA . ILE A 1 362 ? 22.929 2.229 9.159 1.00 82.19 362 ILE A CA 1
ATOM 2776 C C . ILE A 1 362 ? 22.750 0.912 9.903 1.00 82.19 362 ILE A C 1
ATOM 2778 O O . ILE A 1 362 ? 23.064 0.820 11.088 1.00 82.19 362 ILE A O 1
ATOM 2782 N N . GLY A 1 363 ? 22.315 -0.122 9.191 1.00 83.38 363 GLY A N 1
ATOM 2783 C CA . GLY A 1 363 ? 22.104 -1.441 9.777 1.00 83.38 363 GLY A CA 1
ATOM 2784 C C . GLY A 1 363 ? 22.087 -2.554 8.736 1.00 83.38 363 GLY A C 1
ATOM 2785 O O . GLY A 1 363 ? 22.432 -2.355 7.567 1.00 83.38 363 GLY A O 1
ATOM 2786 N N . THR A 1 364 ? 21.726 -3.758 9.173 1.00 85.75 364 THR A N 1
ATOM 2787 C CA . THR A 1 364 ? 21.631 -4.943 8.310 1.00 85.75 364 THR A CA 1
ATOM 2788 C C . THR A 1 364 ? 20.164 -5.327 8.152 1.00 85.75 364 THR A C 1
ATOM 2790 O O . THR A 1 364 ? 19.525 -5.635 9.146 1.00 85.75 364 THR A O 1
ATOM 2793 N N . LEU A 1 365 ? 19.662 -5.335 6.912 1.00 86.19 365 LEU A N 1
ATOM 2794 C CA . LEU A 1 365 ? 18.326 -5.842 6.567 1.00 86.19 365 LEU A CA 1
ATOM 2795 C C . LEU A 1 365 ? 18.296 -7.371 6.638 1.00 86.19 365 LEU A C 1
ATOM 2797 O O . LEU A 1 365 ? 17.376 -7.977 7.172 1.00 86.19 365 LEU A O 1
ATOM 2801 N N . HIS A 1 366 ? 19.317 -8.008 6.063 1.00 87.62 366 HIS A N 1
ATOM 2802 C CA . HIS A 1 366 ? 19.436 -9.457 6.015 1.00 87.62 366 HIS A CA 1
ATOM 2803 C C . HIS A 1 366 ? 20.915 -9.831 5.906 1.00 87.62 366 HIS A C 1
ATOM 2805 O O . HIS A 1 366 ? 21.607 -9.482 4.947 1.00 87.62 366 HIS A O 1
ATOM 2811 N N . ALA A 1 367 ? 21.416 -10.525 6.926 1.00 88.06 367 ALA A N 1
ATOM 2812 C CA . ALA A 1 367 ? 22.778 -11.033 6.924 1.00 88.06 367 ALA A CA 1
ATOM 2813 C C . ALA A 1 367 ? 22.930 -12.146 5.881 1.00 88.06 367 ALA A C 1
ATOM 2815 O O . ALA A 1 367 ? 22.038 -12.979 5.720 1.00 88.06 367 ALA A O 1
ATOM 2816 N N . LYS A 1 368 ? 24.089 -12.216 5.220 1.00 86.00 368 LYS A N 1
ATOM 2817 C CA . LYS A 1 368 ? 24.388 -13.239 4.205 1.00 86.00 368 LYS A CA 1
ATOM 2818 C C . LYS A 1 368 ? 24.142 -14.672 4.691 1.00 86.00 368 LYS A C 1
ATOM 2820 O O . LYS A 1 368 ? 23.747 -15.531 3.907 1.00 86.00 368 LYS A O 1
ATOM 2825 N N . GLY A 1 369 ? 24.419 -14.945 5.967 1.00 85.94 369 GLY A N 1
ATOM 2826 C CA . GLY A 1 369 ? 24.246 -16.268 6.567 1.00 85.94 369 GLY A CA 1
ATOM 2827 C C . GLY A 1 369 ? 24.923 -17.379 5.753 1.00 85.94 369 GLY A C 1
ATOM 2828 O O . GLY A 1 369 ? 26.079 -17.257 5.351 1.00 85.94 369 GLY A O 1
ATOM 2829 N N . GLY A 1 370 ? 24.185 -18.465 5.498 1.00 81.69 370 GLY A N 1
ATOM 2830 C CA . GLY A 1 370 ? 24.648 -19.610 4.705 1.00 81.69 370 GLY A CA 1
ATOM 2831 C C . GLY A 1 370 ? 24.655 -19.402 3.183 1.00 81.69 370 GLY A C 1
ATOM 2832 O O . GLY A 1 370 ? 25.042 -20.318 2.456 1.00 81.69 370 GLY A O 1
ATOM 2833 N N . PHE A 1 371 ? 24.232 -18.239 2.674 1.00 84.81 371 PHE A N 1
ATOM 2834 C CA . PHE A 1 371 ? 24.250 -17.967 1.236 1.00 84.81 371 PHE A CA 1
ATOM 2835 C C . PHE A 1 371 ? 25.675 -17.713 0.746 1.00 84.81 371 PHE A C 1
ATOM 2837 O O . PHE A 1 371 ? 26.509 -17.140 1.436 1.00 84.81 371 PHE A O 1
ATOM 2844 N N . SER A 1 372 ? 25.968 -18.112 -0.488 1.00 79.88 372 SER A N 1
ATOM 2845 C CA . SER A 1 372 ? 27.228 -17.779 -1.166 1.00 79.88 372 SER A CA 1
ATOM 2846 C C . SER A 1 372 ? 27.241 -16.333 -1.670 1.00 79.88 372 SER A C 1
ATOM 2848 O O . SER A 1 372 ? 28.270 -15.657 -1.578 1.00 79.88 372 SER A O 1
ATOM 2850 N N . THR A 1 373 ? 26.080 -15.841 -2.106 1.00 77.25 373 THR A N 1
ATOM 2851 C CA . THR A 1 373 ? 25.803 -14.454 -2.486 1.00 77.25 373 THR A CA 1
ATOM 2852 C C . THR A 1 373 ? 24.409 -14.084 -1.995 1.00 77.25 373 THR A C 1
ATOM 2854 O O . THR A 1 373 ? 23.477 -14.868 -2.175 1.00 77.25 373 THR A O 1
ATOM 2857 N N . LEU A 1 374 ? 24.269 -12.898 -1.414 1.00 80.50 374 LEU A N 1
ATOM 2858 C CA . LEU A 1 374 ? 22.994 -12.288 -1.046 1.00 80.50 374 LEU A CA 1
ATOM 2859 C C . LEU A 1 374 ? 23.014 -10.843 -1.560 1.00 80.50 374 LEU A C 1
ATOM 2861 O O . LEU A 1 374 ? 24.070 -10.219 -1.502 1.00 80.50 374 LEU A O 1
ATOM 2865 N N . ALA A 1 375 ? 21.890 -10.348 -2.081 1.00 72.44 375 ALA A N 1
ATOM 2866 C CA . ALA A 1 375 ? 21.684 -8.997 -2.609 1.00 72.44 375 ALA A CA 1
ATOM 2867 C C . ALA A 1 375 ? 22.706 -8.553 -3.675 1.00 72.44 375 ALA A C 1
ATOM 2869 O O . ALA A 1 375 ? 23.202 -7.433 -3.630 1.00 72.44 375 ALA A O 1
ATOM 2870 N N . SER A 1 376 ? 23.038 -9.409 -4.643 1.00 68.50 376 SER A N 1
ATOM 2871 C CA . SER A 1 376 ? 23.872 -9.013 -5.787 1.00 68.50 376 SER A CA 1
ATOM 2872 C C . SER A 1 376 ? 23.165 -8.047 -6.751 1.00 68.50 376 SER A C 1
ATOM 2874 O O . SER A 1 376 ? 23.838 -7.307 -7.468 1.00 68.50 376 SER A O 1
ATOM 2876 N N . THR A 1 377 ? 21.828 -8.013 -6.724 1.00 66.69 377 THR A N 1
ATOM 2877 C CA . THR A 1 377 ? 20.967 -7.129 -7.524 1.00 66.69 377 THR A CA 1
ATOM 2878 C C . THR A 1 377 ? 19.804 -6.566 -6.692 1.00 66.69 377 THR A C 1
ATOM 2880 O O . THR A 1 377 ? 18.641 -6.761 -7.039 1.00 66.69 377 THR A O 1
ATOM 2883 N N . ALA A 1 378 ? 20.085 -5.878 -5.580 1.00 65.25 378 ALA A N 1
ATOM 2884 C CA . ALA A 1 378 ? 19.071 -5.069 -4.900 1.00 65.25 378 ALA A CA 1
ATOM 2885 C C . ALA A 1 378 ? 18.680 -3.879 -5.795 1.00 65.25 378 ALA A C 1
ATOM 2887 O O . ALA A 1 378 ? 19.423 -2.910 -5.937 1.00 65.25 378 ALA A O 1
ATOM 2888 N N . ARG A 1 379 ? 17.545 -4.028 -6.486 1.00 70.00 379 ARG A N 1
ATOM 2889 C CA . ARG A 1 379 ? 17.015 -3.062 -7.461 1.00 70.00 379 ARG A CA 1
ATOM 2890 C C . ARG A 1 379 ? 15.799 -2.311 -6.956 1.00 70.00 379 ARG A C 1
ATOM 2892 O O . ARG A 1 379 ? 15.507 -1.243 -7.479 1.00 70.00 379 ARG A O 1
ATOM 2899 N N . SER A 1 380 ? 15.135 -2.830 -5.926 1.00 83.06 380 SER A N 1
ATOM 2900 C CA . SER A 1 380 ? 13.976 -2.167 -5.366 1.00 83.06 380 SER A CA 1
ATOM 2901 C C . SER A 1 380 ? 13.901 -2.282 -3.855 1.00 83.06 380 SER A C 1
ATOM 2903 O O . SER A 1 380 ? 14.133 -3.337 -3.260 1.00 83.06 380 SER A O 1
ATOM 2905 N N . ALA A 1 381 ? 13.602 -1.141 -3.254 1.00 89.56 381 ALA A N 1
ATOM 2906 C CA . ALA A 1 381 ? 13.367 -0.964 -1.845 1.00 89.56 381 ALA A CA 1
ATOM 2907 C C . ALA A 1 381 ? 12.426 0.219 -1.672 1.00 89.56 381 ALA A C 1
ATOM 2909 O O . ALA A 1 381 ? 12.470 1.168 -2.455 1.00 89.56 381 ALA A O 1
ATOM 2910 N N . ILE A 1 382 ? 11.595 0.138 -0.651 1.00 93.06 382 ILE A N 1
ATOM 2911 C CA . ILE A 1 382 ? 10.581 1.129 -0.328 1.00 93.06 382 ILE A CA 1
ATOM 2912 C C . ILE A 1 382 ? 10.624 1.421 1.165 1.00 93.06 382 ILE A C 1
ATOM 2914 O O . ILE A 1 382 ? 11.032 0.572 1.963 1.00 93.06 382 ILE A O 1
ATOM 2918 N N . LEU A 1 383 ? 10.193 2.621 1.516 1.00 92.62 383 LEU A N 1
ATOM 2919 C CA . LEU A 1 383 ? 9.811 3.011 2.855 1.00 92.62 383 LEU A CA 1
ATOM 2920 C C . LEU A 1 383 ? 8.386 3.539 2.734 1.00 92.62 383 LEU A C 1
ATOM 2922 O O . LEU A 1 383 ? 8.155 4.527 2.046 1.00 92.62 383 LEU A O 1
ATOM 2926 N N . THR A 1 384 ? 7.429 2.842 3.325 1.00 92.75 384 THR A N 1
ATOM 2927 C CA . THR A 1 384 ? 6.043 3.313 3.361 1.00 92.75 384 THR A CA 1
ATOM 2928 C C . THR A 1 384 ? 5.911 4.516 4.297 1.00 92.75 384 THR A C 1
ATOM 2930 O O . THR A 1 384 ? 6.809 4.825 5.091 1.00 92.75 384 THR A O 1
ATOM 2933 N N . ASP A 1 385 ? 4.785 5.216 4.217 1.00 89.69 385 ASP A N 1
ATOM 2934 C CA . ASP A 1 385 ? 4.565 6.447 4.981 1.00 89.69 385 ASP A CA 1
ATOM 2935 C C . ASP A 1 385 ? 4.352 6.162 6.479 1.00 89.69 385 ASP A C 1
ATOM 2937 O O . ASP A 1 385 ? 4.658 7.010 7.313 1.00 89.69 385 ASP A O 1
ATOM 2941 N N . ASN A 1 386 ? 3.934 4.940 6.824 1.00 83.06 386 ASN A N 1
ATOM 2942 C CA . ASN A 1 386 ? 3.913 4.415 8.196 1.00 83.06 386 ASN A CA 1
ATOM 2943 C C . ASN A 1 386 ? 5.277 3.877 8.690 1.00 83.06 386 ASN A C 1
ATOM 2945 O O . ASN A 1 386 ? 5.393 3.352 9.794 1.00 83.06 386 ASN A O 1
ATOM 2949 N N . GLY A 1 387 ? 6.337 4.007 7.885 1.00 84.25 387 GLY A N 1
ATOM 2950 C CA . GLY A 1 387 ? 7.705 3.700 8.305 1.00 84.25 387 GLY A CA 1
ATOM 2951 C C . GLY A 1 387 ? 8.193 2.284 8.024 1.00 84.25 387 GLY A C 1
ATOM 2952 O O . GLY A 1 387 ? 9.347 1.969 8.355 1.00 84.25 387 GLY A O 1
ATOM 2953 N N . ARG A 1 388 ? 7.379 1.440 7.379 1.00 89.25 388 ARG A N 1
ATOM 2954 C CA . ARG A 1 388 ? 7.774 0.072 7.035 1.00 89.25 388 ARG A CA 1
ATOM 2955 C C . ARG A 1 388 ? 8.765 0.084 5.885 1.00 89.25 388 ARG A C 1
ATOM 2957 O O . ARG A 1 388 ? 8.470 0.431 4.742 1.00 89.25 388 ARG A O 1
ATOM 2964 N N . ALA A 1 389 ? 9.976 -0.347 6.197 1.00 91.25 389 ALA A N 1
ATOM 2965 C CA . ALA A 1 389 ? 11.048 -0.480 5.240 1.00 91.25 389 ALA A CA 1
ATOM 2966 C C . ALA A 1 389 ? 11.065 -1.891 4.673 1.00 91.25 389 ALA A C 1
ATOM 2968 O O . ALA A 1 389 ? 11.121 -2.877 5.412 1.00 91.25 389 ALA A O 1
ATOM 2969 N N . MET A 1 390 ? 11.065 -1.994 3.350 1.00 91.75 390 MET A N 1
ATOM 2970 C CA . MET A 1 390 ? 11.077 -3.277 2.668 1.00 91.75 390 MET A CA 1
ATOM 2971 C C . MET A 1 390 ? 12.020 -3.258 1.480 1.00 91.75 390 MET A C 1
ATOM 2973 O O . MET A 1 390 ? 12.135 -2.266 0.766 1.00 91.75 390 MET A O 1
ATOM 2977 N N . GLY A 1 391 ? 12.694 -4.378 1.257 1.00 90.75 391 GLY A N 1
ATOM 2978 C CA . GLY A 1 391 ? 13.633 -4.524 0.162 1.00 90.75 391 GLY A CA 1
ATOM 2979 C C . GLY A 1 391 ? 13.601 -5.911 -0.452 1.00 90.75 391 GLY A C 1
ATOM 2980 O O . GLY A 1 391 ? 13.568 -6.917 0.266 1.00 90.75 391 GLY A O 1
ATOM 2981 N N . PHE A 1 392 ? 13.651 -5.966 -1.782 1.00 89.81 392 PHE A N 1
ATOM 2982 C CA . PHE A 1 392 ? 13.862 -7.206 -2.515 1.00 89.81 392 PHE A CA 1
ATOM 2983 C C . PHE A 1 392 ? 15.342 -7.430 -2.799 1.00 89.81 392 PHE A C 1
ATOM 2985 O O . PHE A 1 392 ? 16.095 -6.535 -3.187 1.00 89.81 392 PHE A O 1
ATOM 2992 N N . CYS A 1 393 ? 15.762 -8.677 -2.621 1.00 86.31 393 CYS A N 1
ATOM 2993 C CA . CYS A 1 393 ? 17.126 -9.108 -2.862 1.00 86.31 393 CYS A CA 1
ATOM 2994 C C . CYS A 1 393 ? 17.152 -10.487 -3.517 1.00 86.31 393 CYS A C 1
ATOM 2996 O O . CYS A 1 393 ? 16.225 -11.284 -3.383 1.00 86.31 393 CYS A O 1
ATOM 2998 N N . ASP A 1 394 ? 18.239 -10.787 -4.217 1.00 86.75 394 ASP A N 1
ATOM 2999 C CA . ASP A 1 394 ? 18.502 -12.122 -4.733 1.00 86.75 394 ASP A CA 1
ATOM 3000 C C . ASP A 1 394 ? 19.430 -12.908 -3.790 1.00 86.75 394 ASP A C 1
ATOM 3002 O O . ASP A 1 394 ? 20.261 -12.329 -3.089 1.00 86.75 394 ASP A O 1
ATOM 3006 N N . ALA A 1 395 ? 19.328 -14.236 -3.776 1.00 87.06 395 ALA A N 1
ATOM 3007 C CA . ALA A 1 395 ? 20.225 -15.100 -3.005 1.00 87.06 395 ALA A CA 1
ATOM 3008 C C . ALA A 1 395 ? 20.613 -16.381 -3.758 1.00 87.06 395 ALA A C 1
ATOM 3010 O O . ALA A 1 395 ? 19.819 -16.913 -4.530 1.00 87.06 395 ALA A O 1
ATOM 3011 N N . VAL A 1 396 ? 21.823 -16.904 -3.515 1.00 85.00 396 VAL A N 1
ATOM 3012 C CA . VAL A 1 396 ? 22.303 -18.198 -4.054 1.00 85.00 396 VAL A CA 1
ATOM 3013 C C . VAL A 1 396 ? 23.041 -18.986 -2.981 1.00 85.00 396 VAL A C 1
ATOM 3015 O O . VAL A 1 396 ? 23.952 -18.456 -2.340 1.00 85.00 396 VAL A O 1
ATOM 3018 N N . SER A 1 397 ? 22.734 -20.277 -2.844 1.00 84.12 397 SER A N 1
ATOM 3019 C CA . SER A 1 397 ? 23.425 -21.204 -1.936 1.00 84.12 397 SER A CA 1
ATOM 3020 C C . SER A 1 397 ? 24.438 -22.081 -2.681 1.00 84.12 397 SER A C 1
ATOM 3022 O O . SER A 1 397 ? 24.115 -23.161 -3.156 1.00 84.12 397 SER A O 1
ATOM 3024 N N . GLY A 1 398 ? 25.695 -21.647 -2.764 1.00 79.19 398 GLY A N 1
ATOM 3025 C CA . GLY A 1 398 ? 26.733 -22.371 -3.505 1.00 79.19 398 GLY A CA 1
ATOM 3026 C C . GLY A 1 398 ? 26.751 -21.983 -4.984 1.00 79.19 398 GLY A C 1
ATOM 3027 O O . GLY A 1 398 ? 26.700 -20.803 -5.313 1.00 79.19 398 GLY A O 1
ATOM 3028 N N . SER A 1 399 ? 26.870 -22.949 -5.896 1.00 79.31 399 SER A N 1
ATOM 3029 C CA . SER A 1 399 ? 26.832 -22.644 -7.332 1.00 79.31 399 SER A CA 1
ATOM 3030 C C . SER A 1 399 ? 25.390 -22.524 -7.823 1.00 79.31 399 SER A C 1
ATOM 3032 O O . SER A 1 399 ? 24.575 -23.415 -7.571 1.00 79.31 399 SER A O 1
ATOM 3034 N N . CYS A 1 400 ? 25.083 -21.491 -8.617 1.00 77.25 400 CYS A N 1
ATOM 3035 C CA . CYS A 1 400 ? 23.751 -21.349 -9.214 1.00 77.25 400 CYS A CA 1
ATOM 3036 C C . CYS A 1 400 ? 23.406 -22.493 -10.193 1.00 77.25 400 CYS A C 1
ATOM 3038 O O . CYS A 1 400 ? 22.244 -22.732 -10.506 1.00 77.25 400 CYS A O 1
ATOM 3040 N N . SER A 1 401 ? 24.421 -23.245 -10.643 1.00 75.62 401 SER A N 1
ATOM 3041 C CA . SER A 1 401 ? 24.254 -24.446 -11.467 1.00 75.62 401 SER A CA 1
ATOM 3042 C C . SER A 1 401 ? 23.640 -25.630 -10.710 1.00 75.62 401 SER A C 1
ATOM 3044 O O . SER A 1 401 ? 23.157 -26.563 -11.342 1.00 75.62 401 SER A O 1
ATOM 3046 N N . SER A 1 402 ? 23.717 -25.632 -9.374 1.00 75.62 402 SER A N 1
ATOM 3047 C CA . SER A 1 402 ? 23.183 -26.691 -8.502 1.00 75.62 402 SER A CA 1
ATOM 3048 C C . SER A 1 402 ? 21.977 -26.242 -7.681 1.00 75.62 402 SER A C 1
ATOM 3050 O O . SER A 1 402 ? 21.151 -27.073 -7.317 1.00 75.62 402 SER A O 1
ATOM 3052 N N . THR A 1 403 ? 21.866 -24.945 -7.391 1.00 81.25 403 THR A N 1
ATOM 3053 C CA . THR A 1 403 ? 20.729 -24.358 -6.673 1.00 81.25 403 THR A CA 1
ATOM 3054 C C . THR A 1 403 ? 20.276 -23.098 -7.403 1.00 81.25 403 THR A C 1
ATOM 3056 O O . THR A 1 403 ? 21.116 -22.219 -7.602 1.00 81.25 403 THR A O 1
ATOM 3059 N N . PRO A 1 404 ? 18.998 -22.961 -7.781 1.00 84.06 404 PRO A N 1
ATOM 3060 C CA . PRO A 1 404 ? 18.530 -21.747 -8.436 1.00 84.06 404 PRO A CA 1
ATOM 3061 C C . PRO A 1 404 ? 18.728 -20.511 -7.546 1.00 84.06 404 PRO A C 1
ATOM 3063 O O . PRO A 1 404 ? 18.769 -20.610 -6.314 1.00 84.06 404 PRO A O 1
ATOM 3066 N N . ARG A 1 405 ? 18.856 -19.341 -8.180 1.00 86.69 405 ARG A N 1
ATOM 3067 C CA . ARG A 1 405 ? 18.756 -18.043 -7.503 1.00 86.69 405 ARG A CA 1
ATOM 3068 C C . ARG A 1 405 ? 17.384 -17.932 -6.834 1.00 86.69 405 ARG A C 1
ATOM 3070 O O . ARG A 1 405 ? 16.408 -18.518 -7.286 1.00 86.69 405 ARG A O 1
ATOM 3077 N N . GLN A 1 406 ? 17.307 -17.188 -5.742 1.00 88.75 406 GLN A N 1
ATOM 3078 C CA . GLN A 1 406 ? 16.075 -16.985 -4.979 1.00 88.75 406 GLN A CA 1
ATOM 3079 C C . GLN A 1 406 ? 15.735 -15.505 -4.947 1.00 88.75 406 GLN A C 1
ATOM 3081 O O . GLN A 1 406 ? 16.603 -14.711 -4.597 1.00 88.75 406 GLN A O 1
ATOM 3086 N N . LEU A 1 407 ? 14.486 -15.153 -5.247 1.00 89.94 407 LEU A N 1
ATOM 3087 C CA . LEU A 1 407 ? 13.920 -13.859 -4.891 1.00 89.94 407 LEU A CA 1
ATOM 3088 C C . LEU A 1 407 ? 13.546 -13.891 -3.407 1.00 89.94 407 LEU A C 1
ATOM 3090 O O . LEU A 1 407 ? 12.747 -14.721 -2.961 1.00 89.94 407 LEU A O 1
ATOM 3094 N N . ARG A 1 408 ? 14.150 -13.000 -2.633 1.00 90.50 408 ARG A N 1
ATOM 3095 C CA . ARG A 1 408 ? 13.980 -12.874 -1.187 1.00 90.50 408 ARG A CA 1
ATOM 3096 C C . ARG A 1 408 ? 13.562 -11.464 -0.814 1.00 90.50 408 ARG A C 1
ATOM 3098 O O . ARG A 1 408 ? 13.797 -10.519 -1.563 1.00 90.50 408 ARG A O 1
ATOM 3105 N N . TYR A 1 409 ? 12.993 -11.334 0.376 1.00 91.56 409 TYR A N 1
ATOM 3106 C CA . TYR A 1 409 ? 12.642 -10.047 0.959 1.00 91.56 409 TYR A CA 1
ATOM 3107 C C . TYR A 1 409 ? 13.260 -9.890 2.346 1.00 91.56 409 TYR A C 1
ATOM 3109 O O . TYR A 1 409 ? 13.551 -10.878 3.031 1.00 91.56 409 TYR A O 1
ATOM 3117 N N . ALA A 1 410 ? 13.441 -8.637 2.739 1.00 90.94 410 ALA A N 1
ATOM 3118 C CA . ALA A 1 410 ? 13.652 -8.217 4.113 1.00 90.94 410 ALA A CA 1
ATOM 3119 C C . ALA A 1 410 ? 12.687 -7.065 4.402 1.00 90.94 410 ALA A C 1
ATOM 3121 O O . ALA A 1 410 ? 12.550 -6.171 3.566 1.00 90.94 410 ALA A O 1
ATOM 3122 N N . SER A 1 411 ? 12.012 -7.117 5.545 1.00 90.31 411 SER A N 1
ATOM 3123 C CA . SER A 1 411 ? 11.026 -6.130 5.980 1.00 90.31 411 SER A CA 1
ATOM 3124 C C . SER A 1 411 ? 11.185 -5.856 7.469 1.00 90.31 411 SER A C 1
ATOM 3126 O O . SER A 1 411 ? 11.448 -6.782 8.233 1.00 90.31 411 SER A O 1
ATOM 3128 N N . GLY A 1 412 ? 11.024 -4.608 7.880 1.00 86.56 412 GLY A N 1
ATOM 3129 C CA . GLY A 1 412 ? 11.047 -4.192 9.283 1.00 86.56 412 GLY A CA 1
ATOM 3130 C C . GLY A 1 412 ? 10.664 -2.725 9.398 1.00 86.56 412 GLY A C 1
ATOM 3131 O O . GLY A 1 412 ? 10.668 -2.018 8.386 1.00 86.56 412 GLY A O 1
ATOM 3132 N N . ASN A 1 413 ? 10.316 -2.267 10.598 1.00 82.19 413 ASN A N 1
ATOM 3133 C CA . ASN A 1 413 ? 9.943 -0.872 10.788 1.00 82.19 413 ASN A CA 1
ATOM 3134 C C . ASN A 1 413 ? 11.163 0.003 11.085 1.00 82.19 413 ASN A C 1
ATOM 3136 O O . ASN A 1 413 ? 12.016 -0.349 11.903 1.00 82.19 413 ASN A O 1
ATOM 3140 N N . LEU A 1 414 ? 11.281 1.112 10.351 1.00 76.50 414 LEU A N 1
ATOM 3141 C CA . LEU A 1 414 ? 12.405 2.042 10.463 1.00 76.50 414 LEU A CA 1
ATOM 3142 C C . LEU A 1 414 ? 12.037 3.392 11.053 1.00 76.50 414 LEU A C 1
ATOM 3144 O O . LEU A 1 414 ? 12.919 4.037 11.629 1.00 76.50 414 LEU A O 1
ATOM 3148 N N . ALA A 1 415 ? 10.779 3.804 10.924 1.00 61.03 415 ALA A N 1
ATOM 3149 C CA . ALA A 1 415 ? 10.289 4.942 11.677 1.00 61.03 415 ALA A CA 1
ATOM 3150 C C . ALA A 1 415 ? 10.092 4.533 13.146 1.00 61.03 415 ALA A C 1
ATOM 3152 O O . ALA A 1 415 ? 9.787 3.369 13.417 1.00 61.03 415 ALA A O 1
ATOM 3153 N N . PRO A 1 416 ? 10.247 5.461 14.104 1.00 57.84 416 PRO A N 1
ATOM 3154 C CA . PRO A 1 416 ? 9.518 5.343 15.356 1.00 57.84 416 PRO A CA 1
ATOM 3155 C C . PRO A 1 416 ? 8.024 5.331 15.004 1.00 57.84 416 PRO A C 1
ATOM 3157 O O . PRO A 1 416 ? 7.457 6.372 14.679 1.00 57.84 416 PRO A O 1
ATOM 3160 N N . CYS A 1 417 ? 7.432 4.142 14.959 1.00 58.91 417 CYS A N 1
ATOM 3161 C CA . CYS A 1 417 ? 5.991 3.996 15.079 1.00 58.91 417 CYS A CA 1
ATOM 3162 C C . CYS A 1 417 ? 5.627 4.143 16.555 1.00 58.91 417 CYS A C 1
ATOM 3164 O O . CYS A 1 417 ? 6.485 3.960 17.427 1.00 58.91 417 CYS A O 1
ATOM 3166 N N . THR A 1 418 ? 4.381 4.518 16.820 1.00 70.06 418 THR A N 1
ATOM 3167 C CA . THR A 1 418 ? 3.804 4.229 18.128 1.00 70.06 418 THR A CA 1
ATOM 3168 C C . THR A 1 418 ? 3.734 2.704 18.251 1.00 70.06 418 THR A C 1
ATOM 3170 O O . THR A 1 418 ? 3.463 2.019 17.265 1.00 70.06 418 THR A O 1
ATOM 3173 N N . ASP A 1 419 ? 4.176 2.231 19.404 1.00 75.00 419 ASP A N 1
ATOM 3174 C CA . ASP A 1 419 ? 4.273 0.837 19.829 1.00 75.00 419 ASP A CA 1
ATOM 3175 C C . ASP A 1 419 ? 3.773 0.910 21.274 1.00 75.00 419 ASP A C 1
ATOM 3177 O O . ASP A 1 419 ? 4.542 1.213 22.201 1.00 75.00 419 ASP A O 1
ATOM 3181 N N . THR A 1 420 ? 2.445 0.944 21.401 1.00 83.19 420 THR A N 1
ATOM 3182 C CA . THR A 1 420 ? 1.741 1.363 22.618 1.00 83.19 420 THR A CA 1
ATOM 3183 C C . THR A 1 420 ? 2.062 0.428 23.784 1.00 83.19 420 THR A C 1
ATOM 3185 O O . THR A 1 420 ? 2.325 0.892 24.904 1.00 83.19 420 THR A O 1
ATOM 3188 N N . ASP A 1 421 ? 2.201 -0.861 23.510 1.00 80.19 421 ASP A N 1
ATOM 3189 C CA . ASP A 1 421 ? 2.509 -1.906 24.481 1.00 80.19 421 ASP A CA 1
ATOM 3190 C C . ASP A 1 421 ? 4.014 -2.260 24.586 1.00 80.19 421 ASP A C 1
ATOM 3192 O O . ASP A 1 421 ? 4.464 -2.829 25.589 1.00 80.19 421 ASP A O 1
ATOM 3196 N N . ASN A 1 422 ? 4.838 -1.800 23.640 1.00 78.94 422 ASN A N 1
ATOM 3197 C CA . ASN A 1 422 ? 6.277 -2.059 23.534 1.00 78.94 422 ASN A CA 1
ATOM 3198 C C . ASN A 1 422 ? 6.642 -3.521 23.220 1.00 78.94 422 ASN A C 1
ATOM 3200 O O . ASN A 1 422 ? 7.725 -3.976 23.639 1.00 78.94 422 ASN A O 1
ATOM 3204 N N . ASP A 1 423 ? 5.801 -4.268 22.503 1.00 74.50 423 ASP A N 1
ATOM 3205 C CA . ASP A 1 423 ? 6.144 -5.623 22.054 1.00 74.50 423 ASP A CA 1
ATOM 3206 C C . ASP A 1 423 ? 7.038 -5.648 20.792 1.00 74.50 423 ASP A C 1
ATOM 3208 O O . ASP A 1 423 ? 7.684 -6.664 20.478 1.00 74.50 423 ASP A O 1
ATOM 3212 N N . GLY A 1 424 ? 7.188 -4.493 20.134 1.00 65.75 424 GLY A N 1
ATOM 3213 C CA . GLY A 1 424 ? 8.012 -4.298 18.945 1.00 65.75 424 GLY A CA 1
ATOM 3214 C C . GLY A 1 424 ? 7.285 -4.517 17.616 1.00 65.75 424 GLY A C 1
ATOM 3215 O O . GLY A 1 424 ? 7.946 -4.507 16.561 1.00 65.75 424 GLY A O 1
ATOM 3216 N N . ILE A 1 425 ? 5.973 -4.730 17.648 1.00 67.75 425 ILE A N 1
ATOM 3217 C CA . ILE A 1 425 ? 5.032 -4.488 16.557 1.00 67.75 425 ILE A CA 1
ATOM 3218 C C . ILE A 1 425 ? 4.614 -3.003 16.651 1.00 67.75 425 ILE A C 1
ATOM 3220 O O . ILE A 1 425 ? 5.032 -2.272 17.536 1.00 67.75 425 ILE A O 1
ATOM 3224 N N . CYS A 1 426 ? 3.993 -2.469 15.611 1.00 71.06 426 CYS A N 1
ATOM 3225 C CA . CYS A 1 426 ? 3.578 -1.068 15.579 1.00 71.06 426 CYS A CA 1
ATOM 3226 C C . CYS A 1 426 ? 2.068 -1.026 15.554 1.00 71.06 426 CYS A C 1
ATOM 3228 O O . CYS A 1 426 ? 1.529 -1.805 14.770 1.00 71.06 426 CYS A O 1
ATOM 3230 N N . ASP A 1 427 ? 1.454 -0.059 16.235 1.00 78.19 427 ASP A N 1
ATOM 3231 C CA . ASP A 1 427 ? -0.006 0.078 16.369 1.00 78.19 427 ASP A CA 1
ATOM 3232 C C . ASP A 1 427 ? -0.756 -0.029 15.015 1.00 78.19 427 ASP A C 1
ATOM 3234 O O . ASP A 1 427 ? -1.820 -0.595 14.839 1.00 78.19 427 ASP A O 1
ATOM 3238 N N . ASP A 1 428 ? -0.160 0.455 13.925 1.00 73.38 428 ASP A N 1
ATOM 3239 C CA . ASP A 1 428 ? -0.798 0.386 12.605 1.00 73.38 428 ASP A CA 1
ATOM 3240 C C . ASP A 1 428 ? -0.819 -1.017 11.958 1.00 73.38 428 ASP A C 1
ATOM 3242 O O . ASP A 1 428 ? -1.363 -1.209 10.861 1.00 73.38 428 ASP A O 1
ATOM 3246 N N . THR A 1 429 ? -0.135 -1.979 12.571 1.00 76.06 429 THR A N 1
ATOM 3247 C CA . THR A 1 429 ? -0.010 -3.367 12.117 1.00 76.06 429 THR A CA 1
ATOM 3248 C C . THR A 1 429 ? -0.101 -4.397 13.227 1.00 76.06 429 THR A C 1
ATOM 3250 O O . THR A 1 429 ? -0.053 -5.593 12.904 1.00 76.06 429 THR A O 1
ATOM 3253 N N . ASP A 1 430 ? -0.189 -3.951 14.473 1.00 79.69 430 ASP A N 1
ATOM 3254 C CA . ASP A 1 430 ? -0.666 -4.780 15.553 1.00 79.69 430 ASP A CA 1
ATOM 3255 C C . ASP A 1 430 ? -2.146 -5.086 15.323 1.00 79.69 430 ASP A C 1
ATOM 3257 O O . ASP A 1 430 ? -2.796 -4.540 14.429 1.00 79.69 430 ASP A O 1
ATOM 3261 N N . THR A 1 431 ? -2.623 -6.107 16.006 1.00 90.75 431 THR A N 1
ATOM 3262 C CA . THR A 1 431 ? -4.042 -6.457 16.029 1.00 90.75 431 THR A CA 1
ATOM 3263 C C . THR A 1 431 ? -4.649 -6.269 17.414 1.00 90.75 431 THR A C 1
ATOM 3265 O O . THR A 1 431 ? -5.810 -6.641 17.590 1.00 90.75 431 THR A O 1
ATOM 3268 N N . ASP A 1 432 ? -3.823 -5.844 18.367 1.00 91.12 432 ASP A N 1
ATOM 3269 C CA . ASP A 1 432 ? -4.079 -5.658 19.794 1.00 91.12 432 ASP A CA 1
ATOM 3270 C C . ASP A 1 432 ? -3.030 -4.644 20.304 1.00 91.12 432 ASP A C 1
ATOM 3272 O O . ASP A 1 432 ? -1.998 -5.021 20.863 1.00 91.12 432 ASP A O 1
ATOM 3276 N N . ASP A 1 433 ? -3.234 -3.365 19.973 1.00 89.88 433 ASP A N 1
ATOM 3277 C CA . ASP A 1 433 ? -2.246 -2.277 20.111 1.00 89.88 433 ASP A CA 1
ATOM 3278 C C . ASP A 1 433 ? -1.739 -2.069 21.555 1.00 89.88 433 ASP A C 1
ATOM 3280 O O . ASP A 1 433 ? -0.620 -1.586 21.772 1.00 89.88 433 ASP A O 1
ATOM 3284 N N . ASP A 1 434 ? -2.543 -2.414 22.561 1.00 91.94 434 ASP A N 1
ATOM 3285 C CA . ASP A 1 434 ? -2.193 -2.297 23.978 1.00 91.94 434 ASP A CA 1
ATOM 3286 C C . ASP A 1 434 ? -1.980 -3.646 24.699 1.00 91.94 434 ASP A C 1
ATOM 3288 O O . ASP A 1 434 ? -1.564 -3.661 25.870 1.00 91.94 434 ASP A O 1
ATOM 3292 N N . ASN A 1 435 ? -2.163 -4.759 23.978 1.00 92.75 435 ASN A N 1
ATOM 3293 C CA . ASN A 1 435 ? -1.959 -6.144 24.403 1.00 92.75 435 ASN A CA 1
ATOM 3294 C C . ASN A 1 435 ? -2.743 -6.534 25.672 1.00 92.75 435 ASN A C 1
ATOM 3296 O O . ASN A 1 435 ? -2.259 -7.314 26.515 1.00 92.75 435 ASN A O 1
ATOM 3300 N N . ASP A 1 436 ? -3.958 -6.006 25.830 1.00 92.44 436 ASP A N 1
ATOM 3301 C CA . ASP A 1 436 ? -4.864 -6.357 26.927 1.00 92.44 436 ASP A CA 1
ATOM 3302 C C . ASP A 1 436 ? -5.651 -7.664 26.685 1.00 92.44 436 ASP A C 1
ATOM 3304 O O . ASP A 1 436 ? -6.190 -8.269 27.626 1.00 92.44 436 ASP A O 1
ATOM 3308 N N . GLY A 1 437 ? -5.611 -8.177 25.450 1.00 94.00 437 GLY A N 1
ATOM 3309 C CA . GLY A 1 437 ? -6.264 -9.408 25.017 1.00 94.00 437 GLY A CA 1
ATOM 3310 C C . GLY A 1 437 ? -7.586 -9.205 24.274 1.00 94.00 437 GLY A C 1
ATOM 3311 O O . GLY A 1 437 ? -8.225 -10.210 23.917 1.00 94.00 437 GLY A O 1
ATOM 3312 N N . ILE A 1 438 ? -8.001 -7.963 24.031 1.00 91.75 438 ILE A N 1
ATOM 3313 C CA . ILE A 1 438 ? -9.106 -7.574 23.158 1.00 91.75 438 ILE A CA 1
ATOM 3314 C C . ILE A 1 438 ? -8.500 -6.975 21.882 1.00 91.75 438 ILE A C 1
ATOM 3316 O O . ILE A 1 438 ? -7.702 -6.065 21.919 1.00 91.75 438 ILE A O 1
ATOM 3320 N N . SER A 1 439 ? -8.862 -7.502 20.709 1.00 94.12 439 SER A N 1
ATOM 3321 C CA . SER A 1 439 ? -8.305 -6.980 19.449 1.00 94.12 439 SER A CA 1
ATOM 3322 C C . SER A 1 439 ? -8.884 -5.611 19.078 1.00 94.12 439 SER A C 1
ATOM 3324 O O . SER A 1 439 ? -10.106 -5.469 19.198 1.00 94.12 439 SER A O 1
ATOM 3326 N N . ASP A 1 440 ? -8.133 -4.756 18.373 1.00 91.06 440 ASP A N 1
ATOM 3327 C CA . ASP A 1 440 ? -8.600 -3.421 17.934 1.00 91.06 440 ASP A CA 1
ATOM 3328 C C . ASP A 1 440 ? -9.910 -3.469 17.133 1.00 91.06 440 ASP A C 1
ATOM 3330 O O . ASP A 1 440 ? -10.726 -2.550 17.140 1.00 91.06 440 ASP A O 1
ATOM 3334 N N . THR A 1 441 ? -10.141 -4.562 16.392 1.00 93.75 441 THR A N 1
ATOM 3335 C CA . THR A 1 441 ? -11.388 -4.752 15.630 1.00 93.75 441 THR A CA 1
ATOM 3336 C C . THR A 1 441 ? -12.598 -4.989 16.537 1.00 93.75 441 THR A C 1
ATOM 3338 O O . THR A 1 441 ? -13.712 -4.610 16.176 1.00 93.75 441 THR A O 1
ATOM 3341 N N . ALA A 1 442 ? -12.399 -5.664 17.667 1.00 93.69 442 ALA A N 1
ATOM 3342 C CA . ALA A 1 442 ? -13.440 -5.912 18.657 1.00 93.69 442 ALA A CA 1
ATOM 3343 C C . ALA A 1 442 ? -13.718 -4.645 19.470 1.00 93.69 442 ALA A C 1
ATOM 3345 O O . ALA A 1 442 ? -14.881 -4.288 19.633 1.00 93.69 442 ALA A O 1
ATOM 3346 N N . GLU A 1 443 ? -12.671 -3.929 19.862 1.00 94.88 443 GLU A N 1
ATOM 3347 C CA . GLU A 1 443 ? -12.773 -2.651 20.569 1.00 94.88 443 GLU A CA 1
ATOM 3348 C C . GLU A 1 443 ? -13.478 -1.595 19.724 1.00 94.88 443 GLU A C 1
ATOM 3350 O O . GLU A 1 443 ? -14.502 -1.046 20.119 1.00 94.88 443 GLU A O 1
ATOM 3355 N N . ALA A 1 444 ? -13.058 -1.424 18.467 1.00 92.12 444 ALA A N 1
ATOM 3356 C CA . ALA A 1 444 ? -13.730 -0.522 17.536 1.00 92.12 444 ALA A CA 1
ATOM 3357 C C . ALA A 1 444 ? -15.201 -0.896 17.274 1.00 92.12 444 ALA A C 1
ATOM 3359 O O . ALA A 1 444 ? -15.981 -0.049 16.834 1.00 92.12 444 ALA A O 1
ATOM 3360 N N . ALA A 1 445 ? -15.583 -2.162 17.478 1.00 91.69 445 ALA A N 1
ATOM 3361 C CA . ALA A 1 445 ? -16.965 -2.602 17.326 1.00 91.69 445 ALA A CA 1
ATOM 3362 C C . ALA A 1 445 ? -17.830 -2.283 18.554 1.00 91.69 445 ALA A C 1
ATOM 3364 O O . ALA A 1 445 ? -19.035 -2.103 18.377 1.00 91.69 445 ALA A O 1
ATOM 3365 N N . CYS A 1 446 ? -17.241 -2.231 19.752 1.00 89.62 446 CYS A N 1
ATOM 3366 C CA . CYS A 1 446 ? -17.955 -1.954 20.998 1.00 89.62 446 CYS A CA 1
ATOM 3367 C C . CYS A 1 446 ? -17.785 -0.519 21.516 1.00 89.62 446 CYS A C 1
ATOM 3369 O O . CYS A 1 446 ? -18.581 -0.122 22.347 1.00 89.62 446 CYS A O 1
ATOM 3371 N N . GLY A 1 447 ? -16.828 0.258 20.999 1.00 88.94 447 GLY A N 1
ATOM 3372 C CA . GLY A 1 447 ? -16.602 1.655 21.396 1.00 88.94 447 GLY A CA 1
ATOM 3373 C C . GLY A 1 447 ? -15.335 1.892 22.221 1.00 88.94 447 GLY A C 1
ATOM 3374 O O . GLY A 1 447 ? -14.880 3.034 22.267 1.00 88.94 447 GLY A O 1
ATOM 3375 N N . SER A 1 448 ? -14.707 0.836 22.756 1.00 93.94 448 SER A N 1
ATOM 3376 C CA . SER A 1 448 ? -13.500 0.950 23.585 1.00 93.94 448 SER A CA 1
ATOM 3377 C C . SER A 1 448 ? -12.257 1.393 22.800 1.00 93.94 448 SER A C 1
ATOM 3379 O O . SER A 1 448 ? -12.247 1.448 21.564 1.00 93.94 448 SER A O 1
ATOM 3381 N N . ASN A 1 449 ? -11.210 1.783 23.531 1.00 93.50 449 ASN A N 1
ATOM 3382 C CA . ASN A 1 449 ? -10.013 2.422 22.992 1.00 93.50 449 ASN A CA 1
ATOM 3383 C C . ASN A 1 449 ? -8.826 1.443 22.848 1.00 93.50 449 ASN A C 1
ATOM 3385 O O . ASN A 1 449 ? -8.183 1.199 23.868 1.00 93.50 449 ASN A O 1
ATOM 3389 N N . PRO A 1 450 ? -8.405 1.106 21.606 1.00 94.31 450 PRO A N 1
ATOM 3390 C CA . PRO A 1 450 ? -7.296 0.174 21.332 1.00 94.31 450 PRO A CA 1
ATOM 3391 C C . PRO A 1 450 ? -5.934 0.558 21.900 1.00 94.31 450 PRO A C 1
ATOM 3393 O O . PRO A 1 450 ? -4.998 -0.224 21.909 1.00 94.31 450 PRO A O 1
ATOM 3396 N N . LEU A 1 451 ? -5.770 1.810 22.324 1.00 93.56 451 LEU A N 1
ATOM 3397 C CA . LEU A 1 451 ? -4.493 2.322 22.815 1.00 93.56 451 LEU A CA 1
ATOM 3398 C C . LEU A 1 451 ? -4.432 2.379 24.348 1.00 93.56 451 LEU A C 1
ATOM 3400 O O . LEU A 1 451 ? -3.574 3.079 24.906 1.00 93.56 451 LEU A O 1
ATOM 3404 N N . ASN A 1 452 ? -5.384 1.768 25.049 1.00 93.75 452 ASN A N 1
ATOM 3405 C CA . ASN A 1 452 ? -5.507 1.867 26.492 1.00 93.75 452 ASN A CA 1
ATOM 3406 C C . ASN A 1 452 ? -6.016 0.569 27.121 1.00 93.75 452 ASN A C 1
ATOM 3408 O O . ASN A 1 452 ? -7.207 0.444 27.356 1.00 93.75 452 ASN A O 1
ATOM 3412 N N . SER A 1 453 ? -5.081 -0.255 27.606 1.00 94.38 453 SER A N 1
ATOM 3413 C CA . SER A 1 453 ? -5.336 -1.556 28.263 1.00 94.38 453 SER A CA 1
ATOM 3414 C C . SER A 1 453 ? -6.253 -1.557 29.504 1.00 94.38 453 SER A C 1
ATOM 3416 O O . SER A 1 453 ? -6.400 -2.568 30.190 1.00 94.38 453 SER A O 1
ATOM 3418 N N . ALA A 1 454 ? -6.767 -0.391 29.902 1.00 94.88 454 ALA A N 1
ATOM 3419 C CA . ALA A 1 454 ? -7.764 -0.233 30.955 1.00 94.88 454 ALA A CA 1
ATOM 3420 C C . ALA A 1 454 ? -9.174 0.072 30.416 1.00 94.88 454 ALA A C 1
ATOM 3422 O O . ALA A 1 454 ? -10.091 0.165 31.225 1.00 94.88 454 ALA A O 1
ATOM 3423 N N . SER A 1 455 ? -9.318 0.287 29.107 1.00 95.25 455 SER A N 1
ATOM 3424 C CA . SER A 1 455 ? -10.569 0.516 28.387 1.00 95.25 455 SER A CA 1
ATOM 3425 C C . SER A 1 455 ? -11.018 -0.818 27.808 1.00 95.25 455 SER A C 1
ATOM 3427 O O . SER A 1 455 ? -10.333 -1.395 26.978 1.00 95.25 455 SER A O 1
ATOM 3429 N N . THR A 1 456 ? -12.158 -1.324 28.252 1.00 93.94 456 THR A N 1
ATOM 3430 C CA . THR A 1 456 ? -12.730 -2.577 27.748 1.00 93.94 456 THR A CA 1
ATOM 3431 C C . THR A 1 456 ? -14.165 -2.340 27.312 1.00 93.94 456 THR A C 1
ATOM 3433 O O . THR A 1 456 ? -14.785 -1.397 27.781 1.00 93.94 456 THR A O 1
ATOM 3436 N N . CYS A 1 457 ? -14.715 -3.196 26.450 1.00 92.38 457 CYS A N 1
ATOM 3437 C CA . CYS A 1 457 ? -16.121 -3.087 26.054 1.00 92.38 457 CYS A CA 1
ATOM 3438 C C . CYS A 1 457 ? -17.063 -3.010 27.264 1.00 92.38 457 CYS A C 1
ATOM 3440 O O . CYS A 1 457 ? -16.913 -3.809 28.193 1.00 92.38 457 CYS A O 1
ATOM 3442 N N . GLU A 1 458 ? -18.066 -2.135 27.173 1.00 91.88 458 GLU A N 1
ATOM 3443 C CA . GLU A 1 458 ? -19.122 -2.003 28.175 1.00 91.88 458 GLU A CA 1
ATOM 3444 C C . GLU A 1 458 ? -19.792 -3.344 28.494 1.00 91.88 458 GLU A C 1
ATOM 3446 O O . GLU A 1 458 ? -20.132 -4.155 27.614 1.00 91.88 458 GLU A O 1
ATOM 3451 N N . ILE A 1 459 ? -20.002 -3.562 29.785 1.00 92.19 459 ILE A N 1
ATOM 3452 C CA . ILE A 1 459 ? -20.839 -4.614 30.336 1.00 92.19 459 ILE A CA 1
ATOM 3453 C C . ILE A 1 459 ? -21.804 -3.986 31.330 1.00 92.19 459 ILE A C 1
ATOM 3455 O O . ILE A 1 459 ? -21.402 -3.153 32.113 1.00 92.19 459 ILE A O 1
ATOM 3459 N N . CYS A 1 460 ? -23.043 -4.477 31.332 1.00 90.06 460 CYS A N 1
ATOM 3460 C CA . CYS A 1 460 ? -24.122 -4.028 32.212 1.00 90.06 460 CYS A CA 1
ATOM 3461 C C . CYS A 1 460 ? -23.808 -4.239 33.706 1.00 90.06 460 CYS A C 1
ATOM 3463 O O . CYS A 1 460 ? -24.220 -5.245 34.302 1.00 90.06 460 CYS A O 1
ATOM 3465 N N . ASP A 1 461 ? -23.020 -3.348 34.298 1.00 92.56 461 ASP A N 1
ATOM 3466 C CA . ASP A 1 461 ? -22.560 -3.443 35.684 1.00 92.56 461 ASP A CA 1
ATOM 3467 C C . ASP A 1 461 ? -22.503 -2.100 36.429 1.00 92.56 461 ASP A C 1
ATOM 3469 O O . ASP A 1 461 ? -22.146 -2.076 37.617 1.00 92.56 461 ASP A O 1
ATOM 3473 N N . GLY A 1 462 ? -22.931 -1.007 35.788 1.00 89.19 462 GLY A N 1
ATOM 3474 C CA . GLY A 1 462 ? -22.975 0.321 36.389 1.00 89.19 462 GLY A CA 1
ATOM 3475 C C . GLY A 1 462 ? -21.610 1.000 36.453 1.00 89.19 462 GLY A C 1
ATOM 3476 O O . GLY A 1 462 ? -21.429 1.923 37.260 1.00 89.19 462 GLY A O 1
ATOM 3477 N N . LEU A 1 463 ? -20.624 0.532 35.682 1.00 92.31 463 LEU A N 1
ATOM 3478 C CA . LEU A 1 463 ? -19.289 1.114 35.594 1.00 92.31 463 LEU A CA 1
ATOM 3479 C C . LEU A 1 463 ? -18.972 1.525 34.155 1.00 92.31 463 LEU A C 1
ATOM 3481 O O . LEU A 1 463 ? -19.205 0.776 33.229 1.00 92.31 463 LEU A O 1
ATOM 3485 N N . ASP A 1 464 ? -18.322 2.677 34.013 1.00 91.75 464 ASP A N 1
ATOM 3486 C CA . ASP A 1 464 ? -17.674 3.132 32.776 1.00 91.75 464 ASP A CA 1
ATOM 3487 C C . ASP A 1 464 ? -16.459 2.227 32.475 1.00 91.75 464 ASP A C 1
ATOM 3489 O O . ASP A 1 464 ? -15.378 2.407 33.062 1.00 91.75 464 ASP A O 1
ATOM 3493 N N . ASN A 1 465 ? -16.655 1.172 31.679 1.00 93.19 465 ASN A N 1
ATOM 3494 C CA . ASN A 1 465 ? -15.619 0.191 31.348 1.00 93.19 465 ASN A CA 1
ATOM 3495 C C . ASN A 1 465 ? -14.741 0.666 30.190 1.00 93.19 465 ASN A C 1
ATOM 3497 O O . ASN A 1 465 ? -13.545 0.351 30.163 1.00 93.19 465 ASN A O 1
ATOM 3501 N N . ASP A 1 466 ? -15.314 1.407 29.249 1.00 92.81 466 ASP A N 1
ATOM 3502 C CA . ASP A 1 466 ? -14.639 1.889 28.052 1.00 92.81 466 ASP A CA 1
ATOM 3503 C C . ASP A 1 466 ? -13.917 3.238 28.275 1.00 92.81 466 ASP A C 1
ATOM 3505 O O . ASP A 1 466 ? -13.013 3.605 27.511 1.00 92.81 466 ASP A O 1
ATOM 3509 N N . LEU A 1 467 ? -14.178 3.891 29.411 1.00 93.06 467 LEU A N 1
ATOM 3510 C CA . LEU A 1 467 ? -13.573 5.136 29.883 1.00 93.06 467 LEU A CA 1
ATOM 3511 C C . LEU A 1 467 ? -13.944 6.364 29.033 1.00 93.06 467 LEU A C 1
ATOM 3513 O O . LEU A 1 467 ? -13.166 7.335 28.985 1.00 93.06 467 LEU A O 1
ATOM 3517 N N . ASP A 1 468 ? -15.106 6.356 28.377 1.00 92.06 468 ASP A N 1
ATOM 3518 C CA . ASP A 1 468 ? -15.616 7.469 27.571 1.00 92.06 468 ASP A CA 1
ATOM 3519 C C . ASP A 1 468 ? -16.415 8.517 28.381 1.00 92.06 468 ASP A C 1
ATOM 3521 O O . ASP A 1 468 ? -16.703 9.612 27.877 1.00 92.06 468 ASP A O 1
ATOM 3525 N N . SER A 1 469 ? -16.609 8.271 29.686 1.00 91.69 469 SER A N 1
ATOM 3526 C CA . SER A 1 469 ? -17.422 9.054 30.640 1.00 91.69 469 SER A CA 1
ATOM 3527 C C . SER A 1 469 ? -18.937 8.846 30.556 1.00 91.69 469 SER A C 1
ATOM 3529 O O . SER A 1 469 ? -19.674 9.575 31.236 1.00 91.69 469 SER A O 1
ATOM 3531 N N . SER A 1 470 ? -19.393 7.899 29.749 1.00 89.50 470 SER A N 1
ATOM 3532 C CA . SER A 1 470 ? -20.736 7.325 29.775 1.00 89.50 470 SER A CA 1
ATOM 3533 C C . SER A 1 470 ? -20.716 6.059 30.641 1.00 89.50 470 SER A C 1
ATOM 3535 O O . SER A 1 470 ? -19.696 5.704 31.226 1.00 89.50 470 SER A O 1
ATOM 3537 N N . THR A 1 471 ? -21.870 5.466 30.904 1.00 91.62 471 THR A N 1
ATOM 3538 C CA . THR A 1 471 ? -21.964 4.251 31.719 1.00 91.62 471 THR A CA 1
ATOM 3539 C C . THR A 1 471 ? -23.053 3.398 31.111 1.00 91.62 471 THR A C 1
ATOM 3541 O O . THR A 1 471 ? -24.165 3.904 30.943 1.00 91.62 471 THR A O 1
ATOM 3544 N N . ASP A 1 472 ? -22.730 2.148 30.783 1.00 90.81 472 ASP A N 1
ATOM 3545 C CA . ASP A 1 472 ? -23.658 1.182 30.200 1.00 90.81 472 ASP A CA 1
ATOM 3546 C C . ASP A 1 472 ? -24.382 1.714 28.939 1.00 90.81 472 ASP A C 1
ATOM 3548 O O . ASP A 1 472 ? -25.559 1.419 28.692 1.00 90.81 472 ASP A O 1
ATOM 3552 N N . GLU A 1 473 ? -23.720 2.506 28.093 1.00 88.69 473 GLU A N 1
ATOM 3553 C CA . GLU A 1 473 ? -24.345 2.979 26.861 1.00 88.69 473 GLU A CA 1
ATOM 3554 C C . GLU A 1 473 ? -24.556 1.848 25.842 1.00 88.69 473 GLU A C 1
ATOM 3556 O O . GLU A 1 473 ? -23.774 0.912 25.685 1.00 88.69 473 GLU A O 1
ATOM 3561 N N . GLY A 1 474 ? -25.668 1.927 25.109 1.00 87.94 474 GLY A N 1
ATOM 3562 C CA . GLY A 1 474 ? -26.064 0.883 24.161 1.00 87.94 474 GLY A CA 1
ATOM 3563 C C . GLY A 1 474 ? -26.838 -0.281 24.788 1.00 87.94 474 GLY A C 1
ATOM 3564 O O . GLY A 1 474 ? -27.352 -1.119 24.037 1.00 87.94 474 GLY A O 1
ATOM 3565 N N . PHE A 1 475 ? -26.992 -0.303 26.114 1.00 92.00 475 PHE A N 1
ATOM 3566 C CA . PHE A 1 475 ? -28.000 -1.109 26.799 1.00 92.00 475 PHE A CA 1
ATOM 3567 C C . PHE A 1 475 ? -29.375 -0.414 26.776 1.00 92.00 475 PHE A C 1
ATOM 3569 O O . PHE A 1 475 ? -29.508 0.717 26.304 1.00 92.00 475 PHE A O 1
ATOM 3576 N N . ALA A 1 476 ? -30.425 -1.149 27.152 1.00 94.56 476 ALA A N 1
ATOM 3577 C CA . ALA A 1 476 ? -31.774 -0.595 27.226 1.00 94.56 476 ALA A CA 1
ATOM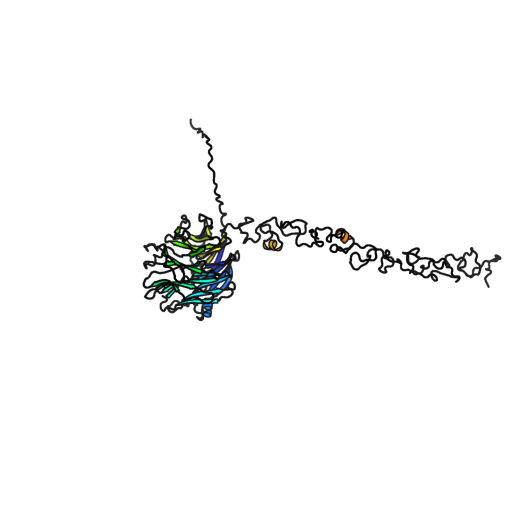 3578 C C . ALA A 1 476 ? -31.888 0.342 28.438 1.00 94.56 476 ALA A C 1
ATOM 3580 O O . ALA A 1 476 ? -31.256 0.088 29.456 1.00 94.56 476 ALA A O 1
ATOM 3581 N N . ASP A 1 477 ? -32.642 1.420 28.257 1.00 93.81 477 ASP A N 1
ATOM 3582 C CA . ASP A 1 477 ? -32.947 2.459 29.242 1.00 93.81 477 ASP A CA 1
ATOM 3583 C C . ASP A 1 477 ? -34.403 2.858 28.953 1.00 93.81 477 ASP A C 1
ATOM 3585 O O . ASP A 1 477 ? -34.696 3.604 28.002 1.00 93.81 477 ASP A O 1
ATOM 3589 N N . THR A 1 478 ? -35.322 2.172 29.627 1.00 95.62 478 THR A N 1
ATOM 3590 C CA . THR A 1 478 ? -36.748 2.138 29.293 1.00 95.62 478 THR A CA 1
ATOM 3591 C C . THR A 1 478 ? -37.438 3.459 29.623 1.00 95.62 478 THR A C 1
ATOM 3593 O O . THR A 1 478 ? -38.281 3.926 28.840 1.00 95.62 478 THR A O 1
ATOM 3596 N N . ASP A 1 479 ? -37.033 4.123 30.698 1.00 93.44 479 ASP A N 1
ATOM 3597 C CA . ASP A 1 479 ? -37.602 5.389 31.148 1.00 93.44 479 ASP A CA 1
ATOM 3598 C C . ASP A 1 479 ? -36.782 6.630 30.720 1.00 93.44 479 ASP A C 1
ATOM 3600 O O . ASP A 1 479 ? -37.288 7.763 30.736 1.00 93.44 479 ASP A O 1
ATOM 3604 N N . SER A 1 480 ? -35.561 6.418 30.218 1.00 94.00 480 SER A N 1
ATOM 3605 C CA . SER A 1 480 ? -34.623 7.451 29.777 1.00 94.00 480 SER A CA 1
ATOM 3606 C C . SER A 1 480 ? -34.091 8.360 30.894 1.00 94.00 480 SER A C 1
ATOM 3608 O O . SER A 1 480 ? -33.834 9.550 30.629 1.00 94.00 480 SER A O 1
ATOM 3610 N N . ASP A 1 481 ? -33.923 7.861 32.123 1.00 91.50 481 ASP A N 1
ATOM 3611 C CA . ASP A 1 481 ? -33.286 8.617 33.212 1.00 91.50 481 ASP A CA 1
ATOM 3612 C C . ASP A 1 481 ? -31.745 8.583 33.196 1.00 91.50 481 ASP A C 1
ATOM 3614 O O . ASP A 1 481 ? -31.095 9.426 33.837 1.00 91.50 481 ASP A O 1
ATOM 3618 N N . GLY A 1 482 ? -31.169 7.710 32.364 1.00 89.69 482 GLY A N 1
ATOM 3619 C CA . GLY A 1 482 ? -29.732 7.533 32.190 1.00 89.69 482 GLY A CA 1
ATOM 3620 C C . GLY A 1 482 ? -29.119 6.413 33.031 1.00 89.69 482 GLY A C 1
ATOM 3621 O O . GLY A 1 482 ? -27.888 6.361 33.120 1.00 89.69 482 GLY A O 1
ATOM 3622 N N . ILE A 1 483 ? -29.932 5.556 33.647 1.00 91.44 483 ILE A N 1
ATOM 3623 C CA . ILE A 1 483 ? -29.540 4.276 34.239 1.00 91.44 483 ILE A CA 1
ATOM 3624 C C . ILE A 1 483 ? -30.056 3.163 33.312 1.00 91.44 483 ILE A C 1
ATOM 3626 O O . ILE A 1 483 ? -31.176 3.211 32.832 1.00 91.44 483 ILE A O 1
ATOM 3630 N N . ALA A 1 484 ? -29.221 2.176 32.983 1.00 94.25 484 ALA A N 1
ATOM 3631 C CA . ALA A 1 484 ? -29.652 1.079 32.117 1.00 94.25 484 ALA A CA 1
ATOM 3632 C C . ALA A 1 484 ? -30.514 0.058 32.887 1.00 94.25 484 ALA A C 1
ATOM 3634 O O . ALA A 1 484 ? -30.148 -0.303 34.007 1.00 94.25 484 ALA A O 1
ATOM 3635 N N . ASP A 1 485 ? -31.538 -0.521 32.244 1.00 94.62 485 ASP A N 1
ATOM 3636 C CA . ASP A 1 485 ? -32.521 -1.470 32.827 1.00 94.62 485 ASP A CA 1
ATOM 3637 C C . ASP A 1 485 ? -31.872 -2.658 33.582 1.00 94.62 485 ASP A C 1
ATOM 3639 O O . ASP A 1 485 ? -32.424 -3.330 34.442 1.00 94.62 485 ASP A O 1
ATOM 3643 N N . CYS A 1 486 ? -30.641 -3.015 33.229 1.00 90.88 486 CYS A N 1
ATOM 3644 C CA . CYS A 1 486 ? -29.941 -4.125 33.874 1.00 90.88 486 CYS A CA 1
ATOM 3645 C C . CYS A 1 486 ? -29.423 -3.815 35.288 1.00 90.88 486 CYS A C 1
ATOM 3647 O O . CYS A 1 486 ? -29.060 -4.744 36.022 1.00 90.88 486 CYS A O 1
ATOM 3649 N N . VAL A 1 487 ? -29.296 -2.532 35.623 1.00 94.00 487 VAL A N 1
ATOM 3650 C CA . VAL A 1 487 ? -28.782 -2.013 36.897 1.00 94.00 487 VAL A CA 1
ATOM 3651 C C . VAL A 1 487 ? -29.729 -1.003 37.539 1.00 94.00 487 VAL A C 1
ATOM 3653 O O . VAL A 1 487 ? -29.497 -0.626 38.694 1.00 94.00 487 VAL A O 1
ATOM 3656 N N . ASP A 1 488 ? -30.777 -0.599 36.824 1.00 94.38 488 ASP A N 1
ATOM 3657 C CA . ASP A 1 488 ? -31.919 0.088 37.397 1.00 94.38 488 ASP A CA 1
ATOM 3658 C C . ASP A 1 488 ? -32.685 -0.846 38.352 1.00 94.38 488 ASP A C 1
ATOM 3660 O O . ASP A 1 488 ? -32.512 -2.066 38.359 1.00 94.38 488 ASP A O 1
ATOM 3664 N N . LEU A 1 489 ? -33.413 -0.248 39.286 1.00 95.50 489 LEU A N 1
ATOM 3665 C CA . LEU A 1 489 ? -34.284 -0.936 40.233 1.00 95.50 489 LEU A CA 1
ATOM 3666 C C . LEU A 1 489 ? -35.767 -0.665 39.954 1.00 95.50 489 LEU A C 1
ATOM 3668 O O . LEU A 1 489 ? -36.594 -1.179 40.715 1.00 95.50 489 LEU A O 1
ATOM 3672 N N . ASP A 1 490 ? -36.067 0.224 39.010 1.00 95.50 490 ASP A N 1
ATOM 3673 C CA . ASP A 1 490 ? -37.397 0.701 38.623 1.00 95.50 490 ASP A CA 1
ATOM 3674 C C . ASP A 1 490 ? -37.336 1.118 37.138 1.00 95.50 490 ASP A C 1
ATOM 3676 O O . ASP A 1 490 ? -37.286 2.306 36.819 1.00 95.50 490 ASP A O 1
ATOM 3680 N N . ASP A 1 491 ? -37.258 0.122 36.247 1.00 96.12 491 ASP A N 1
ATOM 3681 C CA . ASP A 1 491 ? -36.930 0.270 34.814 1.00 96.12 491 ASP A CA 1
ATOM 3682 C C . ASP A 1 491 ? -37.840 1.264 34.055 1.00 96.12 491 ASP A C 1
ATOM 3684 O O . ASP A 1 491 ? -37.444 1.835 33.034 1.00 96.12 491 ASP A O 1
ATOM 3688 N N . ASP A 1 492 ? -39.084 1.463 34.497 1.00 95.62 492 ASP A N 1
ATOM 3689 C CA . ASP A 1 492 ? -40.044 2.387 33.880 1.00 95.62 492 ASP A CA 1
ATOM 3690 C C . ASP A 1 492 ? -40.375 3.630 34.731 1.00 95.62 492 ASP A C 1
ATOM 3692 O O . ASP A 1 492 ? -41.128 4.512 34.279 1.00 95.62 492 ASP A O 1
ATOM 3696 N N . ASN A 1 493 ? -39.768 3.720 35.920 1.00 95.38 493 ASN A N 1
ATOM 3697 C CA . ASN A 1 493 ? -39.858 4.807 36.892 1.00 95.38 493 ASN A CA 1
ATOM 3698 C C . ASN A 1 493 ? -41.304 5.199 37.264 1.00 95.38 493 ASN A C 1
ATOM 3700 O O . ASN A 1 493 ? -41.616 6.382 37.501 1.00 95.38 493 ASN A O 1
ATOM 3704 N N . ASP A 1 494 ? -42.215 4.225 37.333 1.00 93.75 494 ASP A N 1
ATOM 3705 C CA . ASP A 1 494 ? -43.596 4.432 37.782 1.00 93.75 494 ASP A CA 1
ATOM 3706 C C . ASP A 1 494 ? -43.743 4.497 39.317 1.00 93.75 494 ASP A C 1
ATOM 3708 O O . ASP A 1 494 ? -44.763 4.972 39.848 1.00 93.75 494 ASP A O 1
ATOM 3712 N N . GLY A 1 495 ? -42.676 4.136 40.037 1.00 94.38 495 GLY A N 1
ATOM 3713 C CA . GLY A 1 495 ? -42.588 4.132 41.491 1.00 94.38 495 GLY A CA 1
ATOM 3714 C C . GLY A 1 495 ? -42.785 2.756 42.132 1.00 94.38 495 GLY A C 1
ATOM 3715 O O . GLY A 1 495 ? -42.844 2.684 43.373 1.00 94.38 495 GLY A O 1
ATOM 3716 N N . ILE A 1 496 ? -42.893 1.690 41.341 1.00 93.50 496 ILE A N 1
ATOM 3717 C CA . ILE A 1 496 ? -42.896 0.293 41.767 1.00 93.50 496 ILE A CA 1
ATOM 3718 C C . ILE A 1 496 ? -41.606 -0.359 41.257 1.00 93.50 496 ILE A C 1
ATOM 3720 O O . ILE A 1 496 ? -41.414 -0.541 40.077 1.00 93.50 496 ILE A O 1
ATOM 3724 N N . SER A 1 497 ? -40.723 -0.780 42.167 1.00 95.94 497 SER A N 1
ATOM 3725 C CA . SER A 1 497 ? -39.468 -1.433 41.760 1.00 95.94 497 SER A CA 1
ATOM 3726 C C . SER A 1 497 ? -39.701 -2.750 41.012 1.00 95.94 497 SER A C 1
ATOM 3728 O O . SER A 1 497 ? -40.558 -3.517 41.471 1.00 95.94 497 SER A O 1
ATOM 3730 N N . ASP A 1 498 ? -38.813 -3.142 40.094 1.00 95.00 498 ASP A N 1
ATOM 3731 C CA . ASP A 1 498 ? -38.930 -4.399 39.325 1.00 95.00 498 ASP A CA 1
ATOM 3732 C C . ASP A 1 498 ? -39.058 -5.630 40.232 1.00 95.00 498 ASP A C 1
ATOM 3734 O O . ASP A 1 498 ? -39.728 -6.616 39.929 1.00 95.00 498 ASP A O 1
ATOM 3738 N N . ALA A 1 499 ? -38.419 -5.597 41.407 1.00 96.00 499 ALA A N 1
ATOM 3739 C CA . ALA A 1 499 ? -38.512 -6.676 42.388 1.00 96.00 499 ALA A CA 1
ATOM 3740 C C . ALA A 1 499 ? -39.920 -6.824 42.999 1.00 96.00 499 ALA A C 1
ATOM 3742 O O . ALA A 1 499 ? -40.299 -7.923 43.411 1.00 96.00 499 ALA A O 1
ATOM 3743 N N . ALA A 1 500 ? -40.660 -5.723 43.122 1.00 94.81 500 ALA A N 1
ATOM 3744 C CA . ALA A 1 500 ? -42.037 -5.703 43.602 1.00 94.81 500 ALA A CA 1
ATOM 3745 C C . ALA A 1 500 ? -43.007 -6.100 42.486 1.00 94.81 500 ALA A C 1
ATOM 3747 O O . ALA A 1 500 ? -43.902 -6.905 42.734 1.00 94.81 500 ALA A O 1
ATOM 3748 N N . GLU A 1 501 ? -42.765 -5.632 41.269 1.00 95.69 501 GLU A N 1
ATOM 3749 C CA . GLU A 1 501 ? -43.530 -6.008 40.082 1.00 95.69 501 GLU A CA 1
ATOM 3750 C C . GLU A 1 501 ? -43.407 -7.495 39.773 1.00 95.69 501 GLU A C 1
ATOM 3752 O O . GLU A 1 501 ? -44.400 -8.216 39.733 1.00 95.69 501 GLU A O 1
ATOM 3757 N N . ALA A 1 502 ? -42.180 -8.020 39.742 1.00 94.00 502 ALA A N 1
ATOM 3758 C CA . ALA A 1 502 ? -41.935 -9.450 39.588 1.00 94.00 502 ALA A CA 1
ATOM 3759 C C . ALA A 1 502 ? -42.579 -10.295 40.703 1.00 94.00 502 ALA A C 1
ATOM 3761 O O . ALA A 1 502 ? -42.823 -11.490 40.515 1.00 94.00 502 ALA A O 1
ATOM 3762 N N . ALA A 1 503 ? -42.825 -9.711 41.881 1.00 93.31 503 ALA A N 1
ATOM 3763 C CA . ALA A 1 503 ? -43.502 -10.395 42.976 1.00 93.31 503 ALA A CA 1
ATOM 3764 C C . ALA A 1 503 ? -45.030 -10.419 42.818 1.00 93.31 503 ALA A C 1
ATOM 3766 O O . ALA A 1 503 ? -45.649 -11.354 43.333 1.00 93.31 503 ALA A O 1
ATOM 3767 N N . CYS A 1 504 ? -45.621 -9.426 42.150 1.00 90.81 504 CYS A N 1
ATOM 3768 C CA . CYS A 1 504 ? -47.066 -9.328 41.947 1.00 90.81 504 CYS A CA 1
ATOM 3769 C C . CYS A 1 504 ? -47.536 -9.734 40.544 1.00 90.81 504 CYS A C 1
ATOM 3771 O O . CYS A 1 504 ? -48.712 -10.024 40.405 1.00 90.81 504 CYS A O 1
ATOM 3773 N N . GLY A 1 505 ? -46.639 -9.843 39.559 1.00 90.06 505 GLY A N 1
ATOM 3774 C CA . GLY A 1 505 ? -46.960 -10.260 38.190 1.00 90.06 505 GLY A CA 1
ATOM 3775 C C . GLY A 1 505 ? -46.897 -9.148 37.141 1.00 90.06 505 GLY A C 1
ATOM 3776 O O . GLY A 1 505 ? -46.886 -9.476 35.957 1.00 90.06 505 GLY A O 1
ATOM 3777 N N . SER A 1 506 ? -46.758 -7.881 37.550 1.00 94.38 506 SER A N 1
ATOM 3778 C CA . SER A 1 506 ? -46.696 -6.744 36.626 1.00 94.38 506 SER A CA 1
ATOM 3779 C C . SER A 1 506 ? -45.369 -6.667 35.852 1.00 94.38 506 SER A C 1
ATOM 3781 O O . SER A 1 506 ? -44.385 -7.352 36.157 1.00 94.38 506 SER A O 1
ATOM 3783 N N . ASN A 1 507 ? -45.370 -5.878 34.779 1.00 94.88 507 ASN A N 1
ATOM 3784 C CA . ASN A 1 507 ? -44.271 -5.716 33.832 1.00 94.88 507 ASN A CA 1
ATOM 3785 C C . ASN A 1 507 ? -43.446 -4.444 34.087 1.00 94.88 507 ASN A C 1
ATOM 3787 O O . ASN A 1 507 ? -43.898 -3.371 33.694 1.00 94.88 507 ASN A O 1
ATOM 3791 N N . SER A 1 508 ? -42.193 -4.631 34.521 1.00 96.25 508 SER A N 1
ATOM 3792 C CA . SER A 1 508 ? -41.247 -3.549 34.846 1.00 96.25 508 SER A CA 1
ATOM 3793 C C . SER A 1 508 ? -40.858 -2.626 33.711 1.00 96.25 508 SER A C 1
ATOM 3795 O O . SER A 1 508 ? -40.303 -1.562 33.927 1.00 96.25 508 SER A O 1
ATOM 3797 N N . LEU A 1 509 ? -41.154 -2.999 32.468 1.00 96.38 509 LEU A N 1
ATOM 3798 C CA . LEU A 1 509 ? -40.836 -2.171 31.309 1.00 96.38 509 LEU A CA 1
ATOM 3799 C C . LEU A 1 509 ? -42.030 -1.319 30.844 1.00 96.38 509 LEU A C 1
ATOM 3801 O O . LEU A 1 509 ? -42.057 -0.867 29.690 1.00 96.38 509 LEU A O 1
ATOM 3805 N N . ASN A 1 510 ? -43.090 -1.188 31.645 1.00 95.62 510 ASN A N 1
ATOM 3806 C CA . ASN A 1 510 ? -44.321 -0.513 31.249 1.00 95.62 510 ASN A CA 1
ATOM 3807 C C . ASN A 1 510 ? -45.024 0.176 32.422 1.00 95.62 510 ASN A C 1
ATOM 3809 O O . ASN A 1 510 ? -45.918 -0.400 33.031 1.00 95.62 510 ASN A O 1
ATOM 3813 N N . SER A 1 511 ? -44.799 1.485 32.533 1.00 95.38 511 SER A N 1
ATOM 3814 C CA . SER A 1 511 ? -45.326 2.352 33.602 1.00 95.38 511 SER A CA 1
ATOM 3815 C C . SER A 1 511 ? -46.853 2.481 33.713 1.00 95.38 511 SER A C 1
ATOM 3817 O O . SER A 1 511 ? -47.373 3.298 34.473 1.00 95.38 511 SER A O 1
ATOM 3819 N N . ASN A 1 512 ? -47.615 1.754 32.892 1.00 95.19 512 ASN A N 1
ATOM 3820 C CA . ASN A 1 512 ? -49.070 1.637 33.024 1.00 95.19 512 ASN A CA 1
ATOM 3821 C C . ASN A 1 512 ? -49.511 0.275 33.573 1.00 95.19 512 ASN A C 1
ATOM 3823 O O . ASN A 1 512 ? -50.714 0.062 33.687 1.00 95.19 512 ASN A O 1
ATOM 3827 N N . SER A 1 513 ? -48.576 -0.638 33.818 1.00 95.62 513 SER A N 1
ATOM 3828 C CA . SER A 1 513 ? -48.807 -1.977 34.341 1.00 95.62 513 SER A CA 1
ATOM 3829 C C . SER A 1 513 ? -48.394 -1.974 35.809 1.00 95.62 513 SER A C 1
ATOM 3831 O O . SER A 1 513 ? -47.214 -2.023 36.129 1.00 95.62 513 SER A O 1
ATOM 3833 N N . THR A 1 514 ? -49.370 -1.929 36.703 1.00 94.31 514 THR A N 1
ATOM 3834 C CA . THR A 1 514 ? -49.145 -1.919 38.153 1.00 94.31 514 THR A CA 1
ATOM 3835 C C . THR A 1 514 ? -49.701 -3.188 38.778 1.00 94.31 514 THR A C 1
ATOM 3837 O O . THR A 1 514 ? -50.594 -3.797 38.207 1.00 94.31 514 THR A O 1
ATOM 3840 N N . CYS A 1 515 ? -49.242 -3.561 39.974 1.00 92.75 515 CYS A N 1
ATOM 3841 C CA . CYS A 1 515 ? -49.801 -4.711 40.688 1.00 92.75 515 CYS A CA 1
ATOM 3842 C C . CYS A 1 515 ? -51.334 -4.665 40.788 1.00 92.75 515 CYS A C 1
ATOM 3844 O O . CYS A 1 515 ? -51.887 -3.638 41.197 1.00 92.75 515 CYS A O 1
ATOM 3846 N N . GLU A 1 516 ? -51.971 -5.808 40.531 1.00 91.62 516 GLU A N 1
ATOM 3847 C CA . GLU A 1 516 ? -53.415 -5.988 40.665 1.00 91.62 516 GLU A CA 1
ATOM 3848 C C . GLU A 1 516 ? -53.944 -5.528 42.028 1.00 91.62 516 GLU A C 1
ATOM 3850 O O . GLU A 1 516 ? -53.407 -5.846 43.104 1.00 91.62 516 GLU A O 1
ATOM 3855 N N . ILE A 1 517 ? -55.042 -4.781 41.977 1.00 92.69 517 ILE A N 1
ATOM 3856 C CA . ILE A 1 517 ? -55.861 -4.426 43.124 1.00 92.69 517 ILE A CA 1
ATOM 3857 C C . ILE A 1 517 ? -57.307 -4.784 42.823 1.00 92.69 517 ILE A C 1
ATOM 3859 O O . ILE A 1 517 ? -57.776 -4.586 41.723 1.00 92.69 517 ILE A O 1
ATOM 3863 N N . CYS A 1 518 ? -58.015 -5.239 43.854 1.00 91.25 518 CYS A N 1
ATOM 3864 C CA . CYS A 1 518 ? -59.401 -5.688 43.762 1.00 91.25 518 CYS A CA 1
ATOM 3865 C C . CYS A 1 518 ? -60.372 -4.528 43.458 1.00 91.25 518 CYS A C 1
ATOM 3867 O O . CYS A 1 518 ? -60.970 -3.953 44.380 1.00 91.25 518 CYS A O 1
ATOM 3869 N N . ASP A 1 519 ? -60.463 -4.114 42.196 1.00 93.19 519 ASP A N 1
ATOM 3870 C CA . ASP A 1 519 ? -61.243 -2.955 41.752 1.00 93.19 519 ASP A CA 1
ATOM 3871 C C . ASP A 1 519 ? -61.985 -3.146 40.418 1.00 93.19 519 ASP A C 1
ATOM 3873 O O . ASP A 1 519 ? -62.714 -2.236 39.990 1.00 93.19 519 ASP A O 1
ATOM 3877 N N . GLY A 1 520 ? -61.900 -4.337 39.815 1.00 90.44 520 GLY A N 1
ATOM 3878 C CA . GLY A 1 520 ? -62.602 -4.672 38.580 1.00 90.44 520 GLY A CA 1
ATOM 3879 C C . GLY A 1 520 ? -61.894 -4.170 37.325 1.00 90.44 520 GLY A C 1
ATOM 3880 O O . GLY A 1 520 ? -62.537 -4.060 36.272 1.00 90.44 520 GLY A O 1
ATOM 3881 N N . LEU A 1 521 ? -60.615 -3.799 37.422 1.00 93.19 521 LEU A N 1
ATOM 3882 C CA . LEU A 1 521 ? -59.776 -3.367 36.309 1.00 93.19 521 LEU A CA 1
ATOM 3883 C C . LEU A 1 521 ? -58.558 -4.284 36.169 1.00 93.19 521 LEU A C 1
ATOM 3885 O O . LEU A 1 521 ? -58.002 -4.741 37.147 1.00 93.19 521 LEU A O 1
ATOM 3889 N N . ASP A 1 522 ? -58.127 -4.480 34.926 1.00 92.38 522 ASP A N 1
ATOM 3890 C CA . ASP A 1 522 ? -56.847 -5.102 34.564 1.00 92.38 522 ASP A CA 1
ATOM 3891 C C . ASP A 1 522 ? -55.725 -4.073 34.809 1.00 92.38 522 ASP A C 1
ATOM 3893 O O . ASP A 1 522 ? -55.520 -3.166 33.986 1.00 92.38 522 ASP A O 1
ATOM 3897 N N . ASN A 1 523 ? -55.111 -4.095 35.995 1.00 93.50 523 ASN A N 1
ATOM 3898 C CA . ASN A 1 523 ? -54.084 -3.134 36.401 1.00 93.50 523 ASN A CA 1
ATOM 3899 C C . ASN A 1 523 ? -52.698 -3.515 35.874 1.00 93.50 523 ASN A C 1
ATOM 3901 O O . ASN A 1 523 ? -51.917 -2.610 35.567 1.00 93.50 523 ASN A O 1
ATOM 3905 N N . ASP A 1 524 ? -52.395 -4.806 35.771 1.00 92.94 524 ASP A N 1
ATOM 3906 C CA . ASP A 1 524 ? -51.106 -5.334 35.322 1.00 92.94 524 ASP A CA 1
ATOM 3907 C C . ASP A 1 524 ? -51.034 -5.544 33.793 1.00 92.94 524 ASP A C 1
ATOM 3909 O O . ASP A 1 524 ? -49.954 -5.724 33.219 1.00 92.94 524 ASP A O 1
ATOM 3913 N N . LEU A 1 525 ? -52.172 -5.377 33.110 1.00 93.94 525 LEU A N 1
ATOM 3914 C CA . LEU A 1 525 ? -52.338 -5.412 31.658 1.00 93.94 525 LEU A CA 1
ATOM 3915 C C . LEU A 1 525 ? -52.071 -6.792 31.038 1.00 93.94 525 LEU A C 1
ATOM 3917 O O . LEU A 1 525 ? -51.726 -6.876 29.845 1.00 93.94 525 LEU A O 1
ATOM 3921 N N . ASP A 1 526 ? -52.243 -7.874 31.798 1.00 92.62 526 ASP A N 1
ATOM 3922 C CA . ASP A 1 526 ? -52.060 -9.247 31.324 1.00 92.62 526 ASP A CA 1
ATOM 3923 C C . ASP A 1 526 ? -53.316 -9.836 30.631 1.00 92.62 526 ASP A C 1
ATOM 3925 O O . ASP A 1 526 ? -53.256 -10.911 30.017 1.00 92.62 526 ASP A O 1
ATOM 3929 N N . SER A 1 527 ? -54.412 -9.061 30.579 1.00 92.38 527 SER A N 1
ATOM 3930 C CA . SER A 1 527 ? -55.751 -9.429 30.077 1.00 92.38 527 SER A CA 1
ATOM 3931 C C . SER A 1 527 ? -56.601 -10.302 31.010 1.00 92.38 527 SER A C 1
ATOM 3933 O O . SER A 1 527 ? -57.656 -10.792 30.576 1.00 92.38 527 SER A O 1
ATOM 3935 N N . SER A 1 528 ? -56.163 -10.499 32.247 1.00 90.06 528 SER A N 1
ATOM 3936 C CA . SER A 1 528 ? -56.955 -10.948 33.392 1.00 90.06 528 SER A CA 1
ATOM 3937 C C . SER A 1 528 ? -57.606 -9.746 34.082 1.00 90.06 528 SER A C 1
ATOM 3939 O O . SER A 1 528 ? -57.460 -8.605 33.658 1.00 90.06 528 SER A O 1
ATOM 3941 N N . THR A 1 529 ? -58.437 -9.980 35.088 1.00 92.50 529 THR A N 1
ATOM 3942 C CA . THR A 1 529 ? -58.964 -8.909 35.941 1.00 92.50 529 THR A CA 1
ATOM 3943 C C . THR A 1 529 ? -59.082 -9.480 37.339 1.00 92.50 529 THR A C 1
ATOM 3945 O O . THR A 1 529 ? -59.733 -10.517 37.496 1.00 92.50 529 THR A O 1
ATOM 3948 N N . ASP A 1 530 ? -58.463 -8.821 38.318 1.00 91.56 530 ASP A N 1
ATOM 3949 C CA . ASP A 1 530 ? -58.475 -9.219 39.726 1.00 91.56 530 ASP A CA 1
ATOM 3950 C C . ASP A 1 530 ? -58.066 -10.696 39.954 1.00 91.56 530 ASP A C 1
ATOM 3952 O O . ASP A 1 530 ? -58.606 -11.395 40.823 1.00 91.56 530 ASP A O 1
ATOM 3956 N N . GLU A 1 531 ? -57.107 -11.228 39.197 1.00 89.25 531 GLU A N 1
ATOM 3957 C CA . GLU A 1 531 ? -56.637 -12.593 39.401 1.00 89.25 531 GLU A CA 1
ATOM 3958 C C . GLU A 1 531 ? -55.821 -12.743 40.692 1.00 89.25 531 GLU A C 1
ATOM 3960 O O . GLU A 1 531 ? -55.136 -11.849 41.183 1.00 89.25 531 GLU A O 1
ATOM 3965 N N . GLY A 1 532 ? -55.917 -13.925 41.304 1.00 88.62 532 GLY A N 1
ATOM 3966 C CA . GLY A 1 532 ? -55.283 -14.188 42.597 1.00 88.62 532 GLY A CA 1
ATOM 3967 C C . GLY A 1 532 ? -56.051 -13.644 43.808 1.00 88.62 532 GLY A C 1
ATOM 3968 O O . GLY A 1 532 ? -55.674 -13.972 44.940 1.00 88.62 532 GLY A O 1
ATOM 3969 N N . PHE A 1 533 ? -57.144 -12.905 43.599 1.00 92.62 533 PHE A N 1
ATOM 3970 C CA . PHE A 1 533 ? -58.147 -12.627 44.626 1.00 92.62 533 PHE A CA 1
ATOM 3971 C C . PHE A 1 533 ? -59.122 -13.807 44.793 1.00 92.62 533 PHE A C 1
ATOM 3973 O O . PHE A 1 533 ? -59.100 -14.773 44.027 1.00 92.62 533 PHE A O 1
ATOM 3980 N N . THR A 1 534 ? -59.899 -13.798 45.879 1.00 94.75 534 THR A N 1
ATOM 3981 C CA . THR A 1 534 ? -60.884 -14.857 46.145 1.00 94.75 534 THR A CA 1
ATOM 3982 C C . THR A 1 534 ? -62.048 -14.729 45.166 1.00 94.75 534 THR A C 1
ATOM 3984 O O . THR A 1 534 ? -62.512 -13.622 44.926 1.00 94.75 534 THR A O 1
ATOM 3987 N N . ASP A 1 535 ? -62.478 -15.867 44.632 1.00 93.69 535 ASP A N 1
ATOM 3988 C CA . ASP A 1 535 ? -63.639 -16.046 43.760 1.00 93.69 535 ASP A CA 1
ATOM 3989 C C . ASP A 1 535 ? -64.375 -17.284 44.307 1.00 93.69 535 ASP A C 1
ATOM 3991 O O . ASP A 1 535 ? -63.908 -18.430 44.168 1.00 93.69 535 ASP A O 1
ATOM 3995 N N . THR A 1 536 ? -65.407 -17.036 45.111 1.00 94.75 536 THR A N 1
ATOM 3996 C CA . THR A 1 536 ? -66.071 -18.029 45.961 1.00 94.75 536 THR A CA 1
ATOM 3997 C C . THR A 1 536 ? -66.941 -18.980 45.137 1.00 94.75 536 THR A C 1
ATOM 3999 O O . THR A 1 536 ? -66.940 -20.195 45.404 1.00 94.75 536 THR A O 1
ATOM 4002 N N . ASP A 1 537 ? -67.605 -18.487 44.096 1.00 92.88 537 ASP A N 1
ATOM 4003 C CA . ASP A 1 537 ? -68.491 -19.267 43.232 1.00 92.88 537 ASP A CA 1
ATOM 4004 C C . ASP A 1 537 ? -67.829 -19.766 41.926 1.00 92.88 537 ASP A C 1
ATOM 4006 O O . ASP A 1 537 ? -68.325 -20.721 41.309 1.00 92.88 537 ASP A O 1
ATOM 4010 N N . GLN A 1 538 ? -66.655 -19.229 41.578 1.00 93.69 538 GLN A N 1
ATOM 4011 C CA . GLN A 1 538 ? -65.863 -19.527 40.381 1.00 93.69 538 GLN A CA 1
ATOM 4012 C C . GLN A 1 538 ? -66.520 -19.104 39.061 1.00 93.69 538 GLN A C 1
ATOM 4014 O O . GLN A 1 538 ? -66.324 -19.785 38.037 1.00 93.69 538 GLN A O 1
ATOM 4019 N N . ASP A 1 539 ? -67.295 -18.019 39.043 1.00 91.69 539 ASP A N 1
ATOM 4020 C CA . ASP A 1 539 ? -67.857 -17.464 37.805 1.00 91.69 539 ASP A CA 1
ATOM 4021 C C . ASP A 1 539 ? -66.888 -16.556 37.022 1.00 91.69 539 ASP A C 1
ATOM 4023 O O . ASP A 1 539 ? -67.115 -16.287 35.830 1.00 91.69 539 ASP A O 1
ATOM 4027 N N . GLY A 1 540 ? -65.751 -16.212 37.636 1.00 90.00 540 GLY A N 1
ATOM 4028 C CA . GLY A 1 540 ? -64.691 -15.392 37.060 1.00 90.00 540 GLY A CA 1
ATOM 4029 C C . GLY A 1 540 ? -64.747 -13.915 37.450 1.00 90.00 540 GLY A C 1
ATOM 4030 O O . GLY A 1 540 ? -64.024 -13.127 36.834 1.00 90.00 540 GLY A O 1
ATOM 4031 N N . ILE A 1 541 ? -65.581 -13.537 38.419 1.00 91.88 541 ILE A N 1
ATOM 4032 C CA . ILE A 1 541 ? -65.584 -12.229 39.077 1.00 91.88 541 ILE A CA 1
ATOM 4033 C C . ILE A 1 541 ? -65.091 -12.429 40.520 1.00 91.88 541 ILE A C 1
ATOM 4035 O O . ILE A 1 541 ? -65.528 -13.334 41.213 1.00 91.88 541 ILE A O 1
ATOM 4039 N N . ALA A 1 542 ? -64.135 -11.623 40.982 1.00 94.50 542 ALA A N 1
ATOM 4040 C CA . ALA A 1 542 ? -63.630 -11.748 42.351 1.00 94.50 542 ALA A CA 1
ATOM 4041 C C . ALA A 1 542 ? -64.635 -11.197 43.383 1.00 94.50 542 ALA A C 1
ATOM 4043 O O . ALA A 1 542 ? -65.195 -10.122 43.163 1.00 94.50 542 ALA A O 1
ATOM 4044 N N . ASP A 1 543 ? -64.743 -11.830 44.561 1.00 94.31 543 ASP A N 1
ATOM 4045 C CA . ASP A 1 543 ? -65.677 -11.493 45.666 1.00 94.31 543 ASP A CA 1
ATOM 4046 C C . ASP A 1 543 ? -65.649 -10.001 46.077 1.00 94.31 543 ASP A C 1
ATOM 4048 O O . ASP A 1 543 ? -66.550 -9.430 46.677 1.00 94.31 543 ASP A O 1
ATOM 4052 N N . CYS A 1 544 ? -64.537 -9.311 45.836 1.00 91.38 544 CYS A N 1
ATOM 4053 C CA . CYS A 1 544 ? -64.411 -7.901 46.205 1.00 91.38 544 CYS A CA 1
ATOM 4054 C C . CYS A 1 544 ? -65.213 -6.944 45.309 1.00 91.38 544 CYS A C 1
ATOM 4056 O O . CYS A 1 544 ? -65.434 -5.789 45.699 1.00 91.38 544 CYS A O 1
ATOM 4058 N N . VAL A 1 545 ? -65.566 -7.389 44.103 1.00 94.00 545 VAL A N 1
ATOM 4059 C CA . VAL A 1 545 ? -66.289 -6.628 43.078 1.00 94.00 545 VAL A CA 1
ATOM 4060 C C . VAL A 1 545 ? -67.493 -7.382 42.522 1.00 94.00 545 VAL A C 1
ATOM 4062 O O . VAL A 1 545 ? -68.294 -6.774 41.802 1.00 94.00 545 VAL A O 1
ATOM 4065 N N . ASP A 1 546 ? -67.637 -8.660 42.867 1.00 94.31 546 ASP A N 1
ATOM 4066 C CA . ASP A 1 546 ? -68.879 -9.393 42.712 1.00 94.31 546 ASP A CA 1
ATOM 4067 C C . ASP A 1 546 ? -69.966 -8.785 43.619 1.00 94.31 546 ASP A C 1
ATOM 4069 O O . ASP A 1 546 ? -69.712 -8.018 44.550 1.00 94.31 546 ASP A O 1
ATOM 4073 N N . THR A 1 547 ? -71.216 -8.979 43.224 1.00 95.25 547 THR A N 1
ATOM 4074 C CA . THR A 1 547 ? -72.396 -8.503 43.946 1.00 95.25 547 THR A CA 1
ATOM 4075 C C . THR A 1 547 ? -73.216 -9.638 44.546 1.00 95.25 547 THR A C 1
ATOM 4077 O O . THR A 1 547 ? -74.265 -9.344 45.127 1.00 95.25 547 THR A O 1
ATOM 4080 N N . ASP A 1 548 ? -72.804 -10.882 44.308 1.00 95.06 548 ASP A N 1
ATOM 4081 C CA . ASP A 1 548 ? -73.439 -12.135 44.718 1.00 95.06 548 ASP A CA 1
ATOM 4082 C C . ASP A 1 548 ? -72.347 -13.224 44.803 1.00 95.06 548 ASP A C 1
ATOM 4084 O O . ASP A 1 548 ? -72.270 -14.097 43.939 1.00 95.06 548 ASP A O 1
ATOM 4088 N N . ASP A 1 549 ? -71.471 -13.121 45.813 1.00 95.31 549 ASP A N 1
ATOM 4089 C CA . ASP A 1 549 ? -70.184 -13.846 45.898 1.00 95.31 549 ASP A CA 1
ATOM 4090 C C . ASP A 1 549 ? -70.318 -15.390 45.858 1.00 95.31 549 ASP A C 1
ATOM 4092 O O . ASP A 1 549 ? -69.354 -16.109 45.581 1.00 95.31 549 ASP A O 1
ATOM 4096 N N . ASP A 1 550 ? -71.487 -15.948 46.185 1.00 94.81 550 ASP A N 1
ATOM 4097 C CA . ASP A 1 550 ? -71.747 -17.395 46.162 1.00 94.81 550 ASP A CA 1
ATOM 4098 C C . ASP A 1 550 ? -72.766 -17.848 45.096 1.00 94.81 550 ASP A C 1
ATOM 4100 O O . ASP A 1 550 ? -72.967 -19.066 44.887 1.00 94.81 550 ASP A O 1
ATOM 4104 N N . ASN A 1 551 ? -73.343 -16.869 44.392 1.00 94.81 551 ASN A N 1
ATOM 4105 C CA . ASN A 1 551 ? -74.238 -16.996 43.249 1.00 94.81 551 ASN A CA 1
ATOM 4106 C C . ASN A 1 551 ? -75.400 -17.951 43.526 1.00 94.81 551 ASN A C 1
ATOM 4108 O O . ASN A 1 551 ? -75.713 -18.883 42.756 1.00 94.81 551 ASN A O 1
ATOM 4112 N N . ASP A 1 552 ? -76.030 -17.748 44.680 1.00 93.44 552 ASP A N 1
ATOM 4113 C CA . ASP A 1 552 ? -77.332 -18.313 45.002 1.00 93.44 552 ASP A CA 1
ATOM 4114 C C . ASP A 1 552 ? -78.499 -17.448 44.486 1.00 93.44 552 ASP A C 1
ATOM 4116 O O . ASP A 1 552 ? -79.627 -17.937 44.335 1.00 93.44 552 ASP A O 1
ATOM 4120 N N . GLY A 1 553 ? -78.231 -16.219 44.046 1.00 93.44 553 GLY A N 1
ATOM 4121 C CA . GLY A 1 553 ? -79.218 -15.313 43.467 1.00 93.44 553 GLY A CA 1
ATOM 4122 C C . GLY A 1 553 ? -79.696 -14.225 44.427 1.00 93.44 553 GLY A C 1
ATOM 4123 O O . GLY A 1 553 ? -80.567 -13.427 44.039 1.00 93.44 553 GLY A O 1
ATOM 4124 N N . VAL A 1 554 ? -79.150 -14.156 45.643 1.00 95.06 554 VAL A N 1
ATOM 4125 C CA . VAL A 1 554 ? -79.350 -13.053 46.581 1.00 95.06 554 VAL A CA 1
ATOM 4126 C C . VAL A 1 554 ? -78.081 -12.214 46.686 1.00 95.06 554 VAL A C 1
ATOM 4128 O O . VAL A 1 554 ? -77.101 -12.586 47.296 1.00 95.06 554 VAL A O 1
ATOM 4131 N N . ALA A 1 555 ? -78.147 -10.983 46.173 1.00 95.94 555 ALA A N 1
ATOM 4132 C CA . ALA A 1 555 ? -77.010 -10.069 46.265 1.00 95.94 555 ALA A CA 1
ATOM 4133 C C . ALA A 1 555 ? -76.553 -9.824 47.718 1.00 95.94 555 ALA A C 1
ATOM 4135 O O . ALA A 1 555 ? -77.411 -9.537 48.565 1.00 95.94 555 ALA A O 1
ATOM 4136 N N . ASP A 1 556 ? -75.239 -9.756 47.961 1.00 94.44 556 ASP A N 1
ATOM 4137 C CA . ASP A 1 556 ? -74.600 -9.749 49.296 1.00 94.44 556 ASP A CA 1
ATOM 4138 C C . ASP A 1 556 ? -75.202 -8.722 50.260 1.00 94.44 556 ASP A C 1
ATOM 4140 O O . ASP A 1 556 ? -75.323 -8.918 51.467 1.00 94.44 556 ASP A O 1
ATOM 4144 N N . ALA A 1 557 ? -75.612 -7.567 49.726 1.00 95.06 557 ALA A N 1
ATOM 4145 C CA . ALA A 1 557 ? -76.210 -6.487 50.507 1.00 95.06 557 ALA A CA 1
ATOM 4146 C C . ALA A 1 557 ? -77.545 -6.871 51.178 1.00 95.06 557 ALA A C 1
ATOM 4148 O O . ALA A 1 557 ? -77.995 -6.169 52.091 1.00 95.06 557 ALA A O 1
ATOM 4149 N N . ASN A 1 558 ? -78.201 -7.925 50.695 1.00 94.44 558 ASN A N 1
ATOM 4150 C CA . ASN A 1 558 ? -79.437 -8.490 51.231 1.00 94.44 558 ASN A CA 1
ATOM 4151 C C . ASN A 1 558 ? -79.261 -9.944 51.687 1.00 94.44 558 ASN A C 1
ATOM 4153 O O . ASN A 1 558 ? -80.269 -10.581 51.998 1.00 94.44 558 ASN A O 1
ATOM 4157 N N . ASP A 1 559 ? -78.020 -10.420 51.722 1.00 94.38 559 ASP A N 1
ATOM 4158 C CA . ASP A 1 559 ? -77.638 -11.762 52.113 1.00 94.38 559 ASP A CA 1
ATOM 4159 C C . ASP A 1 559 ? -77.060 -11.751 53.539 1.00 94.38 559 ASP A C 1
ATOM 4161 O O . ASP A 1 559 ? -76.328 -10.840 53.945 1.00 94.38 559 ASP A O 1
ATOM 4165 N N . SER A 1 560 ? -77.460 -12.718 54.355 1.00 93.19 560 SER A N 1
ATOM 4166 C CA . SER A 1 560 ? -76.987 -12.878 55.727 1.00 93.19 560 SER A CA 1
ATOM 4167 C C . SER A 1 560 ? -75.711 -13.715 55.846 1.00 93.19 560 SER A C 1
ATOM 4169 O O . SER A 1 560 ? -74.987 -13.538 56.833 1.00 93.19 560 SER A O 1
ATOM 4171 N N . GLU A 1 561 ? -75.407 -14.553 54.857 1.00 95.88 561 GLU A N 1
ATOM 4172 C CA . GLU A 1 561 ? -74.205 -15.378 54.722 1.00 95.88 561 GLU A CA 1
ATOM 4173 C C . GLU A 1 561 ? -73.655 -15.328 53.269 1.00 95.88 561 GLU A C 1
ATOM 4175 O O . GLU A 1 561 ? -73.549 -16.378 52.644 1.00 95.88 561 GLU A O 1
ATOM 4180 N N . PRO A 1 562 ? -73.172 -14.165 52.767 1.00 94.94 562 PRO A N 1
ATOM 4181 C CA . PRO A 1 562 ? -72.861 -13.935 51.340 1.00 94.94 562 PRO A CA 1
ATOM 4182 C C . PRO A 1 562 ? -71.846 -14.875 50.662 1.00 94.94 562 PRO A C 1
ATOM 4184 O O . PRO A 1 562 ? -71.631 -14.790 49.468 1.00 94.94 562 PRO A O 1
ATOM 4187 N N . LEU A 1 563 ? -71.143 -15.719 51.423 1.00 95.69 563 LEU A N 1
ATOM 4188 C CA . LEU A 1 563 ? -70.121 -16.650 50.914 1.00 95.69 563 LEU A CA 1
ATOM 4189 C C . LEU A 1 563 ? -70.579 -18.117 50.999 1.00 95.69 563 LEU A C 1
ATOM 4191 O O . LEU A 1 563 ? -69.762 -19.048 50.958 1.00 95.69 563 LEU A O 1
ATOM 4195 N N . ASN A 1 564 ? -71.860 -18.353 51.256 1.00 95.00 564 ASN A N 1
ATOM 4196 C CA . ASN A 1 564 ? -72.439 -19.662 51.479 1.00 95.00 564 ASN A CA 1
ATOM 4197 C C . ASN A 1 564 ? -73.789 -19.798 50.775 1.00 95.00 564 ASN A C 1
ATOM 4199 O O . ASN A 1 564 ? -74.834 -19.664 51.402 1.00 95.00 564 ASN A O 1
ATOM 4203 N N . ARG A 1 565 ? -73.734 -20.324 49.548 1.00 95.19 565 ARG A N 1
ATOM 4204 C CA . ARG A 1 565 ? -74.884 -20.522 48.651 1.00 95.19 565 ARG A CA 1
ATOM 4205 C C . ARG A 1 565 ? -76.112 -21.268 49.194 1.00 95.19 565 ARG A C 1
ATOM 4207 O O . ARG A 1 565 ? -77.051 -21.535 48.450 1.00 95.19 565 ARG A O 1
ATOM 4214 N N . TYR A 1 566 ? -76.019 -21.834 50.397 1.00 94.12 566 TYR A N 1
ATOM 4215 C CA . TYR A 1 566 ? -77.075 -22.593 51.068 1.00 94.12 566 TYR A CA 1
ATOM 4216 C C . TYR A 1 566 ? -77.755 -21.804 52.193 1.00 94.12 566 TYR A C 1
ATOM 4218 O O . TYR A 1 566 ? -78.536 -22.401 52.938 1.00 94.12 566 TYR A O 1
ATOM 4226 N N . ALA A 1 567 ? -77.396 -20.537 52.386 1.00 93.69 567 ALA A N 1
ATOM 4227 C CA . ALA A 1 567 ? -77.993 -19.671 53.384 1.00 93.69 567 ALA A CA 1
ATOM 4228 C C . ALA A 1 567 ? -77.943 -18.217 52.910 1.00 93.69 567 ALA A C 1
ATOM 4230 O O . ALA A 1 567 ? -76.848 -17.702 52.748 1.00 93.69 567 ALA A O 1
ATOM 4231 N N . CYS A 1 568 ? -79.094 -17.566 52.764 1.00 93.75 568 CYS A N 1
ATOM 4232 C CA . CYS A 1 568 ? -79.163 -16.185 52.302 1.00 93.75 568 CYS A CA 1
ATOM 4233 C C . CYS A 1 568 ? -80.053 -15.313 53.185 1.00 93.75 568 CYS A C 1
ATOM 4235 O O . CYS A 1 568 ? -79.595 -14.381 53.851 1.00 93.75 568 CYS A O 1
ATOM 4237 N N . ARG A 1 569 ? -81.352 -15.594 53.240 1.00 93.00 569 ARG A N 1
ATOM 4238 C CA . ARG A 1 569 ? -82.354 -14.817 53.983 1.00 93.00 569 ARG A CA 1
ATOM 4239 C C . ARG A 1 569 ? -83.644 -15.630 54.109 1.00 93.00 569 ARG A C 1
ATOM 4241 O O . ARG A 1 569 ? -83.754 -16.702 53.546 1.00 93.00 569 ARG A O 1
ATOM 4248 N N . ASP A 1 570 ? -84.627 -15.072 54.804 1.00 91.31 570 ASP A N 1
ATOM 4249 C CA . ASP A 1 570 ? -85.996 -15.598 54.891 1.00 91.31 570 ASP A CA 1
ATOM 4250 C C . ASP A 1 570 ? -86.951 -14.471 54.452 1.00 91.31 570 ASP A C 1
ATOM 4252 O O . ASP A 1 570 ? -87.253 -13.547 55.226 1.00 91.31 570 ASP A O 1
ATOM 4256 N N . ALA A 1 571 ? -87.305 -14.420 53.162 1.00 92.06 571 ALA A N 1
ATOM 4257 C CA . ALA A 1 571 ? -88.039 -13.284 52.597 1.00 92.06 571 ALA A CA 1
ATOM 4258 C C . ALA A 1 571 ? -89.551 -13.371 52.822 1.00 92.06 571 ALA A C 1
ATOM 4260 O O . ALA A 1 571 ? -90.207 -12.324 52.958 1.00 92.06 571 ALA A O 1
ATOM 4261 N N . ASP A 1 572 ? -90.121 -14.573 52.843 1.00 87.81 572 ASP A N 1
ATOM 4262 C CA . ASP A 1 572 ? -91.553 -14.789 53.048 1.00 87.81 572 ASP A CA 1
ATOM 4263 C C . ASP A 1 572 ? -91.929 -15.008 54.530 1.00 87.81 572 ASP A C 1
ATOM 4265 O O . ASP A 1 572 ? -93.090 -14.786 54.895 1.00 87.81 572 ASP A O 1
ATOM 4269 N N . ASN A 1 573 ? -90.926 -15.150 55.405 1.00 88.56 573 ASN A N 1
ATOM 4270 C CA . ASN A 1 573 ? -91.022 -15.295 56.861 1.00 88.56 573 ASN A CA 1
ATOM 4271 C C . ASN A 1 573 ? -91.690 -16.608 57.283 1.00 88.56 573 ASN A C 1
ATOM 4273 O O . ASN A 1 573 ? -92.446 -16.613 58.267 1.00 88.56 573 ASN A O 1
ATOM 4277 N N . ASP A 1 574 ? -91.445 -17.685 56.539 1.00 85.75 574 ASP A N 1
ATOM 4278 C CA . ASP A 1 574 ? -91.963 -19.024 56.823 1.00 85.75 574 ASP A CA 1
ATOM 4279 C C . ASP A 1 574 ? -91.066 -19.840 57.784 1.00 85.75 574 ASP A C 1
ATOM 4281 O O . ASP A 1 574 ? -91.496 -20.868 58.320 1.00 85.75 574 ASP A O 1
ATOM 4285 N N . GLY A 1 575 ? -89.864 -19.328 58.083 1.00 86.31 575 GLY A N 1
ATOM 4286 C CA . GLY A 1 575 ? -88.890 -19.911 59.006 1.00 86.31 575 GLY A CA 1
ATOM 4287 C C . GLY A 1 575 ? -87.809 -20.776 58.351 1.00 86.31 575 GLY A C 1
ATOM 4288 O O . GLY A 1 575 ? -86.892 -21.208 59.065 1.00 86.31 575 GLY A O 1
ATOM 4289 N N . CYS A 1 576 ? -87.883 -21.020 57.043 1.00 88.75 576 CYS A N 1
ATOM 4290 C CA . CYS A 1 576 ? -86.804 -21.589 56.249 1.00 88.75 576 CYS A CA 1
ATOM 4291 C C . CYS A 1 576 ? -85.893 -20.508 55.664 1.00 88.75 576 CYS A C 1
ATOM 4293 O O . CYS A 1 576 ? -86.201 -19.322 55.654 1.00 88.75 576 CYS A O 1
ATOM 4295 N N . ASP A 1 577 ? -84.686 -20.930 55.291 1.00 91.69 577 ASP A N 1
ATOM 4296 C CA . ASP A 1 577 ? -83.766 -20.061 54.572 1.00 91.69 577 ASP A CA 1
ATOM 4297 C C . ASP A 1 577 ? -84.011 -20.231 53.073 1.00 91.69 577 ASP A C 1
ATOM 4299 O O . ASP A 1 577 ? -83.811 -21.346 52.573 1.00 91.69 577 ASP A O 1
ATOM 4303 N N . ASP A 1 578 ? -84.371 -19.136 52.390 1.00 92.75 578 ASP A N 1
ATOM 4304 C CA . ASP A 1 578 ? -84.750 -19.040 50.974 1.00 92.75 578 ASP A CA 1
ATOM 4305 C C . ASP A 1 578 ? -83.752 -19.773 50.053 1.00 92.75 578 ASP A C 1
ATOM 4307 O O . ASP A 1 578 ? -84.134 -20.255 48.981 1.00 92.75 578 ASP A O 1
ATOM 4311 N N . CYS A 1 579 ? -82.476 -19.877 50.450 1.00 94.06 579 CYS A N 1
ATOM 4312 C CA . CYS A 1 579 ? -81.395 -20.457 49.653 1.00 94.06 579 CYS A CA 1
ATOM 4313 C C . CYS A 1 579 ? -80.969 -21.855 50.098 1.00 94.06 579 CYS A C 1
ATOM 4315 O O . CYS A 1 579 ? -80.027 -22.416 49.539 1.00 94.06 579 CYS A O 1
ATOM 4317 N N . SER A 1 580 ? -81.708 -22.519 50.990 1.00 91.44 580 SER A N 1
ATOM 4318 C CA . SER A 1 580 ? -81.433 -23.902 51.433 1.00 91.44 580 SER A CA 1
ATOM 4319 C C . SER A 1 580 ? -81.252 -24.908 50.280 1.00 91.44 580 SER A C 1
ATOM 4321 O O . SER A 1 580 ? -80.619 -25.958 50.436 1.00 91.44 580 SER A O 1
ATOM 4323 N N . SER A 1 581 ? -81.810 -24.610 49.102 1.00 88.88 581 SER A N 1
ATOM 4324 C CA . SER A 1 581 ? -81.690 -25.424 47.887 1.00 88.88 581 SER A CA 1
ATOM 4325 C C . SER A 1 581 ? -80.427 -25.156 47.048 1.00 88.88 581 SER A C 1
ATOM 4327 O O . SER A 1 581 ? -80.170 -25.887 46.084 1.00 88.88 581 SER A O 1
ATOM 4329 N N . GLY A 1 582 ? -79.619 -24.160 47.418 1.00 89.88 582 GLY A N 1
ATOM 4330 C CA . GLY A 1 582 ? -78.486 -23.660 46.642 1.00 89.88 582 GLY A CA 1
ATOM 4331 C C . GLY A 1 582 ? -78.807 -22.445 45.759 1.00 89.88 582 GLY A C 1
ATOM 4332 O O . GLY A 1 582 ? -77.979 -22.124 44.900 1.00 89.88 582 GLY A O 1
ATOM 4333 N N . THR A 1 583 ? -80.030 -21.902 45.857 1.00 92.69 583 THR A N 1
ATOM 4334 C CA . THR A 1 583 ? -80.554 -20.780 45.061 1.00 92.69 583 THR A CA 1
ATOM 4335 C C . THR A 1 583 ? -81.792 -20.132 45.708 1.00 92.69 583 THR A C 1
ATOM 4337 O O . THR A 1 583 ? -82.574 -20.866 46.315 1.00 92.69 583 THR A O 1
ATOM 4340 N N . ASP A 1 584 ? -81.992 -18.819 45.511 1.00 94.12 584 ASP A N 1
ATOM 4341 C CA . ASP A 1 584 ? -83.125 -17.993 45.981 1.00 94.12 584 ASP A CA 1
ATOM 4342 C C . ASP A 1 584 ? -84.480 -18.579 45.553 1.00 94.12 584 ASP A C 1
ATOM 4344 O O . ASP A 1 584 ? -84.961 -18.396 44.422 1.00 94.12 584 ASP A O 1
ATOM 4348 N N . ALA A 1 585 ? -85.118 -19.303 46.471 1.00 92.56 585 ALA A N 1
ATOM 4349 C CA . ALA A 1 585 ? -86.403 -19.949 46.263 1.00 92.56 585 ALA A CA 1
ATOM 4350 C C . ALA A 1 585 ? -87.372 -19.713 47.438 1.00 92.56 585 ALA A C 1
ATOM 4352 O O . ALA A 1 585 ? -87.800 -20.697 48.033 1.00 92.56 585 ALA A O 1
ATOM 4353 N N . PRO A 1 586 ? -87.861 -18.472 47.675 1.00 89.69 586 PRO A N 1
ATOM 4354 C CA . PRO A 1 586 ? -88.652 -18.096 48.865 1.00 89.69 586 PRO A CA 1
ATOM 4355 C C . PRO A 1 586 ? -90.062 -18.710 48.970 1.00 89.69 586 PRO A C 1
ATOM 4357 O O . PRO A 1 586 ? -90.974 -18.076 49.465 1.00 89.69 586 PRO A O 1
ATOM 4360 N N . ASN A 1 587 ? -90.362 -19.786 48.245 1.00 86.75 587 ASN A N 1
ATOM 4361 C CA . ASN A 1 587 ? -91.621 -20.540 48.357 1.00 86.75 587 ASN A CA 1
ATOM 4362 C C . ASN A 1 587 ? -91.352 -22.057 48.202 1.00 86.75 587 ASN A C 1
ATOM 4364 O O . ASN A 1 587 ? -92.271 -22.821 47.886 1.00 86.75 587 ASN A O 1
ATOM 4368 N N . ASN A 1 588 ? -90.081 -22.476 48.198 1.00 84.56 588 ASN A N 1
ATOM 4369 C CA . ASN A 1 588 ? -89.626 -23.836 47.888 1.00 84.56 588 ASN A CA 1
ATOM 4370 C C . ASN A 1 588 ? -88.195 -24.063 48.415 1.00 84.56 588 ASN A C 1
ATOM 4372 O O . ASN A 1 588 ? -87.300 -24.523 47.698 1.00 84.56 588 ASN A O 1
ATOM 4376 N N . ASP A 1 589 ? -88.012 -23.732 49.676 1.00 84.88 589 ASP A N 1
ATOM 4377 C CA . ASP A 1 589 ? -86.752 -23.600 50.402 1.00 84.88 589 ASP A CA 1
ATOM 4378 C C . ASP A 1 589 ? -86.721 -24.453 51.680 1.00 84.88 589 ASP A C 1
ATOM 4380 O O . ASP A 1 589 ? -85.712 -24.565 52.368 1.00 84.88 589 ASP A O 1
ATOM 4384 N N . GLY A 1 590 ? -87.773 -25.228 51.909 1.00 84.38 590 GLY A N 1
ATOM 4385 C CA . GLY A 1 590 ? -87.759 -26.334 52.846 1.00 84.38 590 GLY A CA 1
ATOM 4386 C C . GLY A 1 590 ? -88.974 -27.227 52.690 1.00 84.38 590 GLY A C 1
ATOM 4387 O O . GLY A 1 590 ? -89.668 -27.213 51.670 1.00 84.38 590 GLY A O 1
ATOM 4388 N N . THR A 1 591 ? -89.176 -28.099 53.671 1.00 81.25 591 THR A N 1
ATOM 4389 C CA . THR A 1 591 ? -90.349 -28.966 53.709 1.00 81.25 591 THR A CA 1
ATOM 4390 C C . THR A 1 591 ? -91.473 -28.278 54.471 1.00 81.25 591 THR A C 1
ATOM 4392 O O . THR A 1 591 ? -91.284 -27.878 55.611 1.00 81.25 591 THR A O 1
ATOM 4395 N N . ASP A 1 592 ? -92.628 -28.176 53.818 1.00 79.69 592 ASP A N 1
ATOM 4396 C CA . ASP A 1 592 ? -93.923 -27.810 54.397 1.00 79.69 592 ASP A CA 1
ATOM 4397 C C . ASP A 1 592 ? -94.816 -29.057 54.277 1.00 79.69 592 ASP A C 1
ATOM 4399 O O . ASP A 1 592 ? -95.360 -29.377 53.207 1.00 79.69 592 ASP A O 1
ATOM 4403 N N . THR A 1 593 ? -94.841 -29.872 55.334 1.00 80.00 593 THR A N 1
ATOM 4404 C CA . THR A 1 593 ? -95.509 -31.180 55.319 1.00 80.00 593 THR A CA 1
ATOM 4405 C C . THR A 1 593 ? -97.033 -31.050 55.317 1.00 80.00 593 THR A C 1
ATOM 4407 O O . THR A 1 593 ? -97.726 -31.910 54.743 1.00 80.00 593 THR A O 1
ATOM 4410 N N . ASP A 1 594 ? -97.579 -30.001 55.929 1.00 70.81 594 ASP A N 1
ATOM 4411 C CA . ASP A 1 594 ? -99.014 -29.842 56.151 1.00 70.81 594 ASP A CA 1
ATOM 4412 C C . ASP A 1 594 ? -99.693 -28.847 55.179 1.00 70.81 594 ASP A C 1
ATOM 4414 O O . ASP A 1 594 ? -100.916 -28.924 54.974 1.00 70.81 594 ASP A O 1
ATOM 4418 N N . GLY A 1 595 ? -98.899 -28.054 54.461 1.00 78.75 595 GLY A N 1
ATOM 4419 C CA . GLY A 1 595 ? -99.301 -27.136 53.403 1.00 78.75 595 GLY A CA 1
ATOM 4420 C C . GLY A 1 595 ? -99.831 -25.794 53.907 1.00 78.75 595 GLY A C 1
ATOM 4421 O O . GLY A 1 595 ? -100.622 -25.172 53.178 1.00 78.75 595 GLY A O 1
ATOM 4422 N N . ASP A 1 596 ? -99.526 -25.396 55.145 1.00 76.75 596 ASP A N 1
ATOM 4423 C CA . ASP A 1 596 ? -100.028 -24.161 55.754 1.00 76.75 596 ASP A CA 1
ATOM 4424 C C . ASP A 1 596 ? -99.187 -22.910 55.432 1.00 76.75 596 ASP A C 1
ATOM 4426 O O . ASP A 1 596 ? -99.669 -21.782 55.625 1.00 76.75 596 ASP A O 1
ATOM 4430 N N . GLY A 1 597 ? -98.023 -23.109 54.806 1.00 78.12 597 GLY A N 1
ATOM 4431 C CA . GLY A 1 597 ? -97.093 -22.061 54.405 1.00 78.12 597 GLY A CA 1
ATOM 4432 C C . GLY A 1 597 ? -96.084 -21.664 55.481 1.00 78.12 597 GLY A C 1
ATOM 4433 O O . GLY A 1 597 ? -95.543 -20.567 55.372 1.00 78.12 597 GLY A O 1
ATOM 4434 N N . LEU A 1 598 ? -95.876 -22.488 56.514 1.00 81.44 598 LEU A N 1
ATOM 4435 C CA . LEU A 1 598 ? -94.698 -22.478 57.380 1.00 81.44 598 LEU A CA 1
ATOM 4436 C C . LEU A 1 598 ? -93.835 -23.711 57.111 1.00 81.44 598 LEU A C 1
ATOM 4438 O O . LEU A 1 598 ? -94.319 -24.786 56.763 1.00 81.44 598 LEU A O 1
ATOM 4442 N N . CYS A 1 599 ? -92.536 -23.563 57.314 1.00 81.75 599 CYS A N 1
ATOM 4443 C CA . CYS A 1 599 ? -91.616 -24.675 57.198 1.00 81.75 599 CYS A CA 1
ATOM 4444 C C . CYS A 1 599 ? -91.660 -25.583 58.443 1.00 81.75 599 CYS A C 1
ATOM 4446 O O . CYS A 1 599 ? -91.704 -25.091 59.573 1.00 81.75 599 CYS A O 1
ATOM 4448 N N . ASP A 1 600 ? -91.505 -26.904 58.262 1.00 77.06 600 ASP A N 1
ATOM 4449 C CA . ASP A 1 600 ? -91.481 -27.905 59.354 1.00 77.06 600 ASP A CA 1
ATOM 4450 C C . ASP A 1 600 ? -90.454 -27.531 60.455 1.00 77.06 600 ASP A C 1
ATOM 4452 O O . ASP A 1 600 ? -90.564 -27.874 61.635 1.00 77.06 600 ASP A O 1
ATOM 4456 N N . THR A 1 601 ? -89.387 -26.814 60.081 1.00 71.81 601 THR A N 1
ATOM 4457 C CA . THR A 1 601 ? -88.396 -26.314 61.039 1.00 71.81 601 THR A CA 1
ATOM 4458 C C . THR A 1 601 ? -88.948 -25.105 61.794 1.00 71.81 601 THR A C 1
ATOM 4460 O O . THR A 1 601 ? -88.705 -23.963 61.431 1.00 71.81 601 THR A O 1
ATOM 4463 N N . GLY A 1 602 ? -89.620 -25.356 62.918 1.00 65.69 602 GLY A N 1
ATOM 4464 C CA . GLY A 1 602 ? -90.150 -24.298 63.786 1.00 65.69 602 GLY A CA 1
ATOM 4465 C C . GLY A 1 602 ? -91.671 -24.187 63.777 1.00 65.69 602 GLY A C 1
ATOM 4466 O O . GLY A 1 602 ? -92.205 -23.457 64.621 1.00 65.69 602 GLY A O 1
ATOM 4467 N N . ASP A 1 603 ? -92.346 -24.952 62.919 1.00 72.19 603 ASP A N 1
ATOM 4468 C CA . ASP A 1 603 ? -93.779 -25.191 63.006 1.00 72.19 603 ASP A CA 1
ATOM 4469 C C . ASP A 1 603 ? -94.117 -26.205 64.127 1.00 72.19 603 ASP A C 1
ATOM 4471 O O . ASP A 1 603 ? -93.315 -27.033 64.564 1.00 72.19 603 ASP A O 1
ATOM 4475 N N . ALA A 1 604 ? -95.283 -26.013 64.737 1.00 63.66 604 ALA A N 1
ATOM 4476 C CA . ALA A 1 604 ? -95.846 -26.866 65.774 1.00 63.66 604 ALA A CA 1
ATOM 4477 C C . ALA A 1 604 ? -97.089 -27.636 65.279 1.00 63.66 604 ALA A C 1
ATOM 4479 O O . ALA A 1 604 ? -97.757 -28.254 66.116 1.00 63.66 604 ALA A O 1
ATOM 4480 N N . GLY A 1 605 ? -97.429 -27.541 63.985 1.00 63.84 605 GLY A N 1
ATOM 4481 C CA . GLY A 1 605 ? -98.637 -28.071 63.339 1.00 63.84 605 GLY A CA 1
ATOM 4482 C C . GLY A 1 605 ? -98.430 -29.219 62.335 1.00 63.84 605 GLY A C 1
ATOM 4483 O O . GLY A 1 605 ? -99.427 -29.732 61.823 1.00 63.84 605 GLY A O 1
ATOM 4484 N N . ASP A 1 606 ? -97.192 -29.679 62.131 1.00 63.72 606 ASP A N 1
ATOM 4485 C CA . ASP A 1 606 ? -96.695 -30.489 60.999 1.00 63.72 606 ASP A CA 1
ATOM 4486 C C . ASP A 1 606 ? -97.489 -31.768 60.608 1.00 63.72 606 ASP A C 1
ATOM 4488 O O . ASP A 1 606 ? -97.311 -32.307 59.511 1.00 63.72 606 ASP A O 1
ATOM 4492 N N . ASP A 1 607 ? -98.361 -32.326 61.461 1.00 60.91 607 ASP A N 1
ATOM 4493 C CA . ASP A 1 607 ? -99.058 -33.603 61.207 1.00 60.91 607 ASP A CA 1
ATOM 4494 C C . ASP A 1 607 ? -100.511 -33.477 60.698 1.00 60.91 607 ASP A C 1
ATOM 4496 O O . ASP A 1 607 ? -101.125 -34.478 60.278 1.00 60.91 607 ASP A O 1
ATOM 4500 N N . ASN A 1 608 ? -101.044 -32.249 60.637 1.00 56.38 608 ASN A N 1
ATOM 4501 C CA . ASN A 1 608 ? -102.366 -31.925 60.092 1.00 56.38 608 ASN A CA 1
ATOM 4502 C C . ASN A 1 608 ? -103.509 -32.754 60.739 1.00 56.38 608 ASN A C 1
ATOM 4504 O O . ASN A 1 608 ? -104.472 -33.156 60.064 1.00 56.38 608 ASN A O 1
ATOM 4508 N N . ASP A 1 609 ? -103.389 -33.066 62.036 1.00 58.12 609 ASP A N 1
ATOM 4509 C CA . ASP A 1 609 ? -104.357 -33.844 62.826 1.00 58.12 609 ASP A CA 1
ATOM 4510 C C . ASP A 1 609 ? -105.505 -32.991 63.426 1.00 58.12 609 ASP A C 1
ATOM 4512 O O . ASP A 1 609 ? -106.504 -33.512 63.936 1.00 58.12 609 ASP A O 1
ATOM 4516 N N . GLY A 1 610 ? -105.411 -31.663 63.292 1.00 56.06 610 GLY A N 1
ATOM 4517 C CA . GLY A 1 610 ? -106.402 -30.697 63.765 1.00 56.06 610 GLY A CA 1
ATOM 4518 C C . GLY A 1 610 ? -106.226 -30.230 65.218 1.00 56.06 610 GLY A C 1
ATOM 4519 O O . GLY A 1 610 ? -107.157 -29.611 65.753 1.00 56.06 610 GLY A O 1
ATOM 4520 N N . GLY A 1 611 ? -105.076 -30.480 65.856 1.00 55.66 611 GLY A N 1
ATOM 4521 C CA . GLY A 1 611 ? -104.783 -30.100 67.239 1.00 55.66 611 GLY A CA 1
ATOM 4522 C C . GLY A 1 611 ? -103.496 -29.289 67.433 1.00 55.66 611 GLY A C 1
ATOM 4523 O O . GLY A 1 611 ? -102.467 -29.828 67.798 1.00 55.66 611 GLY A O 1
ATOM 4524 N N . ALA A 1 612 ? -103.563 -27.957 67.364 1.00 48.44 612 ALA A N 1
ATOM 4525 C CA . ALA A 1 612 ? -102.418 -27.101 67.700 1.00 48.44 612 ALA A CA 1
ATOM 4526 C C . ALA A 1 612 ? -102.131 -27.054 69.222 1.00 48.44 612 ALA A C 1
ATOM 4528 O O . ALA A 1 612 ? -102.580 -26.110 69.877 1.00 48.44 612 ALA A O 1
ATOM 4529 N N . TYR A 1 613 ? -101.403 -28.022 69.809 1.00 50.88 613 TYR A N 1
ATOM 4530 C CA . TYR A 1 613 ? -100.789 -27.885 71.148 1.00 50.88 613 TYR A CA 1
ATOM 4531 C C . TYR A 1 613 ? -99.473 -28.670 71.349 1.00 50.88 613 TYR A C 1
ATOM 4533 O O . TYR A 1 613 ? -99.328 -29.845 71.044 1.00 50.88 613 TYR A O 1
ATOM 4541 N N . THR A 1 614 ? -98.534 -27.991 72.008 1.00 47.84 614 THR A N 1
ATOM 4542 C CA . THR A 1 614 ? -97.075 -28.189 72.059 1.00 47.84 614 THR A CA 1
ATOM 4543 C C . THR A 1 614 ? -96.528 -29.382 72.868 1.00 47.84 614 THR A C 1
ATOM 4545 O O . THR A 1 614 ? -95.553 -29.199 73.603 1.00 47.84 614 THR A O 1
ATOM 4548 N N . THR A 1 615 ? -97.112 -30.584 72.810 1.00 54.44 615 THR A N 1
ATOM 4549 C CA . THR A 1 615 ? -96.483 -31.778 73.434 1.00 54.44 615 THR A CA 1
ATOM 4550 C C . THR A 1 615 ? -96.738 -33.107 72.707 1.00 54.44 615 THR A C 1
ATOM 4552 O O . THR A 1 615 ? -96.877 -34.133 73.376 1.00 54.44 615 THR A O 1
ATOM 4555 N N . GLU A 1 616 ? -96.772 -33.125 71.377 1.00 50.34 616 GLU A N 1
ATOM 4556 C CA . GLU A 1 616 ? -96.732 -34.385 70.623 1.00 50.34 616 GLU A CA 1
ATOM 4557 C C . GLU A 1 616 ? -95.282 -34.901 70.529 1.00 50.34 616 GLU A C 1
ATOM 4559 O O . GLU A 1 616 ? -94.345 -34.154 70.248 1.00 50.34 616 GLU A O 1
ATOM 4564 N N . ASN A 1 617 ? -95.068 -36.182 70.848 1.00 51.69 617 ASN A N 1
ATOM 4565 C CA . ASN A 1 617 ? -93.747 -36.836 70.844 1.00 51.69 617 ASN A CA 1
ATOM 4566 C C . ASN A 1 617 ? -93.485 -37.605 69.531 1.00 51.69 617 ASN A C 1
ATOM 4568 O O . ASN A 1 617 ? -92.535 -38.384 69.461 1.00 51.69 617 ASN A O 1
ATOM 4572 N N . GLU A 1 618 ? -94.323 -37.403 68.506 1.00 55.53 618 GLU A N 1
ATOM 4573 C CA . GLU A 1 618 ? -94.201 -38.000 67.169 1.00 55.53 618 GLU A CA 1
ATOM 4574 C C . GLU A 1 618 ? -94.710 -37.032 66.075 1.00 55.53 618 GLU A C 1
ATOM 4576 O O . GLU A 1 618 ? -95.654 -37.347 65.361 1.00 55.53 618 GLU A O 1
ATOM 4581 N N . ALA A 1 619 ? -94.051 -35.875 65.923 1.00 54.31 619 ALA A N 1
ATOM 4582 C CA . ALA A 1 619 ? -94.432 -34.728 65.073 1.00 54.31 619 ALA A CA 1
ATOM 4583 C C . ALA A 1 619 ? -94.680 -34.989 63.564 1.00 54.31 619 ALA A C 1
ATOM 4585 O O . ALA A 1 619 ? -94.946 -34.061 62.825 1.00 54.31 619 ALA A O 1
ATOM 4586 N N . LEU A 1 620 ? -94.592 -36.229 63.072 1.00 57.31 620 LEU A N 1
ATOM 4587 C CA . LEU A 1 620 ? -94.801 -36.565 61.652 1.00 57.31 620 LEU A CA 1
ATOM 4588 C C . LEU A 1 620 ? -95.809 -37.712 61.451 1.00 57.31 620 LEU A C 1
ATOM 4590 O O . LEU A 1 620 ? -95.866 -38.318 60.375 1.00 57.31 620 LEU A O 1
ATOM 4594 N N . ASN A 1 621 ? -96.575 -38.086 62.483 1.00 58.31 621 ASN A N 1
ATOM 4595 C CA . ASN A 1 621 ? -97.457 -39.253 62.449 1.00 58.31 621 ASN A CA 1
ATOM 4596 C C . ASN A 1 621 ? -98.938 -38.895 62.654 1.00 58.31 621 ASN A C 1
ATOM 4598 O O . ASN A 1 621 ? -99.484 -39.077 63.736 1.00 58.31 621 ASN A O 1
ATOM 4602 N N . ARG A 1 622 ? -99.623 -38.574 61.549 1.00 57.16 622 ARG A N 1
ATOM 4603 C CA . ARG A 1 622 ? -101.085 -38.347 61.440 1.00 57.16 622 ARG A CA 1
ATOM 4604 C C . ARG A 1 622 ? -101.999 -39.373 62.149 1.00 57.16 622 ARG A C 1
ATOM 4606 O O . ARG A 1 622 ? -103.197 -39.133 62.284 1.00 57.16 622 ARG A O 1
ATOM 4613 N N . TYR A 1 623 ? -101.509 -40.563 62.497 1.00 55.25 623 TYR A N 1
ATOM 4614 C CA . TYR A 1 623 ? -102.327 -41.628 63.092 1.00 55.25 623 TYR A CA 1
ATOM 4615 C C . TYR A 1 623 ? -102.155 -41.789 64.606 1.00 55.25 623 TYR A C 1
ATOM 4617 O O . TYR A 1 623 ? -102.826 -42.652 65.170 1.00 55.25 623 TYR A O 1
ATOM 4625 N N . ALA A 1 624 ? -101.281 -41.011 65.244 1.00 59.06 624 ALA A N 1
ATOM 4626 C CA . ALA A 1 624 ? -101.093 -41.021 66.689 1.00 59.06 624 ALA A CA 1
ATOM 4627 C C . ALA A 1 624 ? -101.870 -39.849 67.308 1.00 59.06 624 ALA A C 1
ATOM 4629 O O . ALA A 1 624 ? -101.388 -38.728 67.317 1.00 59.06 624 ALA A O 1
ATOM 4630 N N . CYS A 1 625 ? -103.079 -40.105 67.813 1.00 61.72 625 CYS A N 1
ATOM 4631 C CA . CYS A 1 625 ? -103.853 -39.114 68.571 1.00 61.72 625 CYS A CA 1
ATOM 4632 C C . CYS A 1 625 ? -104.008 -39.591 70.011 1.00 61.72 625 CYS A C 1
ATOM 4634 O O . CYS A 1 625 ? -104.309 -40.758 70.231 1.00 61.72 625 CYS A O 1
ATOM 4636 N N . ARG A 1 626 ? -103.947 -38.682 70.985 1.00 62.81 626 ARG A N 1
ATOM 4637 C CA . ARG A 1 626 ? -104.132 -38.972 72.418 1.00 62.81 626 ARG A CA 1
ATOM 4638 C C . ARG A 1 626 ? -105.251 -39.989 72.748 1.00 62.81 626 ARG A C 1
ATOM 4640 O O . ARG A 1 626 ? -106.409 -39.754 72.431 1.00 62.81 626 ARG A O 1
ATOM 4647 N N . ASP A 1 627 ? -104.911 -41.001 73.551 1.00 62.06 627 ASP A N 1
ATOM 4648 C CA . ASP A 1 627 ? -105.822 -41.856 74.339 1.00 62.06 627 ASP A CA 1
ATOM 4649 C C . ASP A 1 627 ? -106.397 -41.055 75.535 1.00 62.06 627 ASP A C 1
ATOM 4651 O O . ASP A 1 627 ? -105.791 -40.957 76.614 1.00 62.06 627 ASP A O 1
ATOM 4655 N N . ALA A 1 628 ? -107.510 -40.340 75.327 1.00 63.66 628 ALA A N 1
ATOM 4656 C CA . ALA A 1 628 ? -108.008 -39.362 76.296 1.00 63.66 628 ALA A CA 1
ATOM 4657 C C . ALA A 1 628 ? -108.657 -39.997 77.534 1.00 63.66 628 ALA A C 1
ATOM 4659 O O . ALA A 1 628 ? -108.669 -39.360 78.599 1.00 63.66 628 ALA A O 1
ATOM 4660 N N . ASP A 1 629 ? -109.190 -41.214 77.418 1.00 66.38 629 ASP A N 1
ATOM 4661 C CA . ASP A 1 629 ? -109.777 -41.967 78.532 1.00 66.38 629 ASP A CA 1
ATOM 4662 C C . ASP A 1 629 ? -108.847 -43.044 79.119 1.00 66.38 629 ASP A C 1
ATOM 4664 O O . ASP A 1 629 ? -109.135 -43.600 80.189 1.00 66.38 629 ASP A O 1
ATOM 4668 N N . ASN A 1 630 ? -107.655 -43.167 78.533 1.00 62.53 630 ASN A N 1
ATOM 4669 C CA . ASN A 1 630 ? -106.510 -43.921 79.012 1.00 62.53 630 ASN A CA 1
ATOM 4670 C C . ASN A 1 630 ? -106.773 -45.442 79.015 1.00 62.53 630 ASN A C 1
ATOM 4672 O O . ASN A 1 630 ? -106.325 -46.152 79.935 1.00 62.53 630 ASN A O 1
ATOM 4676 N N . ASP A 1 631 ? -107.540 -45.919 78.029 1.00 73.06 631 ASP A N 1
ATOM 4677 C CA . ASP A 1 631 ? -107.966 -47.311 77.853 1.00 73.06 631 ASP A CA 1
ATOM 4678 C C . ASP A 1 631 ? -106.981 -48.176 77.039 1.00 73.06 631 ASP A C 1
ATOM 4680 O O . ASP A 1 631 ? -107.075 -49.412 77.050 1.00 73.06 631 ASP A O 1
ATOM 4684 N N . GLY A 1 632 ? -105.970 -47.544 76.442 1.00 69.00 632 GLY A N 1
ATOM 4685 C CA . GLY A 1 632 ? -104.910 -48.163 75.656 1.00 69.00 632 GLY A CA 1
ATOM 4686 C C . GLY A 1 632 ? -105.178 -48.240 74.150 1.00 69.00 632 GLY A C 1
ATOM 4687 O O . GLY A 1 632 ? -104.416 -48.933 73.469 1.00 69.00 632 GLY A O 1
ATOM 4688 N N . CYS A 1 633 ? -106.221 -47.586 73.631 1.00 63.22 633 CYS A N 1
ATOM 4689 C CA . CYS A 1 633 ? -106.483 -47.411 72.200 1.00 63.22 633 CYS A CA 1
ATOM 4690 C C . CYS A 1 633 ? -106.503 -45.916 71.834 1.00 63.22 633 CYS A C 1
ATOM 4692 O O . CYS A 1 633 ? -107.047 -45.108 72.572 1.00 63.22 633 CYS A O 1
ATOM 4694 N N . ASP A 1 634 ? -105.953 -45.548 70.673 1.00 63.25 634 ASP A N 1
ATOM 4695 C CA . ASP A 1 634 ? -106.012 -44.154 70.212 1.00 63.25 634 ASP A CA 1
ATOM 4696 C C . ASP A 1 634 ? -107.420 -43.785 69.727 1.00 63.25 634 ASP A C 1
ATOM 4698 O O . ASP A 1 634 ? -108.026 -44.495 68.908 1.00 63.25 634 ASP A O 1
ATOM 4702 N N . ASP A 1 635 ? -107.895 -42.619 70.174 1.00 64.94 635 ASP A N 1
ATOM 4703 C CA . ASP A 1 635 ? -109.248 -42.090 69.941 1.00 64.94 635 ASP A CA 1
ATOM 4704 C C . ASP A 1 635 ? -109.547 -41.776 68.457 1.00 64.94 635 ASP A C 1
ATOM 4706 O O . ASP A 1 635 ? -110.705 -41.584 68.073 1.00 64.94 635 ASP A O 1
ATOM 4710 N N . CYS A 1 636 ? -108.519 -41.751 67.602 1.00 62.09 636 CYS A N 1
ATOM 4711 C CA . CYS A 1 636 ? -108.626 -41.534 66.155 1.00 62.09 636 CYS A CA 1
ATOM 4712 C C . CYS A 1 636 ? -108.657 -42.833 65.323 1.00 62.09 636 CYS A C 1
ATOM 4714 O O . CYS A 1 636 ? -108.743 -42.773 64.093 1.00 62.09 636 CYS A O 1
ATOM 4716 N N . SER A 1 637 ? -108.597 -44.016 65.948 1.00 59.75 637 SER A N 1
ATOM 4717 C CA . SER A 1 637 ? -108.660 -45.295 65.228 1.00 59.75 637 SER A CA 1
ATOM 4718 C C . SER A 1 637 ? -110.111 -45.710 64.912 1.00 59.75 637 SER A C 1
ATOM 4720 O O . SER A 1 637 ? -110.965 -45.780 65.795 1.00 59.75 637 SER A O 1
ATOM 4722 N N . SER A 1 638 ? -110.418 -45.960 63.629 1.00 56.38 638 SER A N 1
ATOM 4723 C CA . SER A 1 638 ? -111.747 -46.399 63.147 1.00 56.38 638 SER A CA 1
ATOM 4724 C C . SER A 1 638 ? -111.898 -47.911 63.035 1.00 56.38 638 SER A C 1
ATOM 4726 O O . SER A 1 638 ? -110.964 -48.518 62.455 1.00 56.38 638 SER A O 1
#

Sequence (638 aa):
MNNLFTIRFSSCILAAFLFFAGMTALNAQTFTNGKVEDSDGCNWPWNVLAYNSNNEIFGFYEKNSTYKLVKWTGSSWASQGSFTAAAVGSAVGRGSGWNASDDVDMAIDGNNNIHVVFRMGATGACCNQRRGVFYAKSTNNGSSWNFTEIETFADPNGWKNTDDPAIAIGPNNNPHVVFNFTDSNNPRQYAVRYTAFNGSSWSTVENAWSQTGVSNEVSYATIDIDSNNKPHVAFQRETNGTGCDGGLWYTNKTGASWSGPTVIQAGAGDCSNRITAGEYPNLQVGANNKVYIVSYNYQSKIFLSTNASGSWVNTQVNGNLTGTVRAHAFNINANGDFFISYNANGDYKYAYKGASDNSWSIGTLHAKGGFSTLASTARSAILTDNGRAMGFCDAVSGSCSSTPRQLRYASGNLAPCTDTDNDGICDDTDTDDDNDGISDTAEAACGSNPLNSASTCEICDGLDNDLDSSTDEGFADTDSDGIADCVDLDDDNDGISDAAEAACGSNSLNSNSTCEICDGLDNDLDSSTDEGFTDTDQDGIADCVDTDDDNDGVADANDSEPLNRYACRDADNDGCDDCSSGTDAPNNDGTDTDGDGLCDTGDAGDDNDGGAYTTENEALNRYACRDADNDGCDDCSS

pLDDT: mean 83.41, std 16.09, range [25.2, 98.56]

Foldseek 3Di:
DDDDDDDDDDDDDDDDDPPPPDPPPPDPFDKDKDFQWFADFADDFQKAWEAAPVRWIKIWTDHPQKIWIWTDPLRHTHTQAIDGQQRLCVLAVNHRQKGFDRQKEWYAFNLRKIKMKGKMWGDDDAAFIKIAIKIWIDNRRHPDIDIDGQDIDTGRGPQWYKGRKYWEAAPVRKIKIWIWIWHPPPFTKTFIWIWIDPPPDIDDIDGLDMDTNAQKYKDQWYWYADNVRKIKIWIWIGDHNPQQFTFIWIWIDPDPDIDDIDGLGGGDPDPPQSWHYFPNWYWDADPPRWIWIWGATSQQFIWIWICVVVRTDIGTQPPPQDAHKDAKAWEQEPQRKIKIWIDGPQFTKIWIAGPPGPHIDIDTQGGNPQFPHKAPHFHYWYQYPQQKTKTWMWTHRPRSNVGGITTMMMITGDDPAPQLCPPRDHCVSDQQSNPLPQGPVRCVVQVADSNDSQADHADLDQDRRRPPPQHRPPADQLCPPRRHPSPDQQSNPLPQGPVRCVVQVADSSDSQADRADLDQDRRRPPPQHNPPADQLCPPRRHPSPDQQSNPQAAGPVQAPCSSDLLAGDAPVPLPAGCRVVSHRHNQPRADQQQPPRHHPVVDQCNLVLPDRDRDDPCSPDNQAADPPVPPPDHPNDD